Protein AF-A0A8H3ABX7-F1 (afdb_monomer)

Foldseek 3Di:
DDDDDPPDPPPPVVVVVCPDPVLLVLLQVLLVVVVVVVVVVVPDPPPPLVPPPPPDDDDPDDPPDLVVVCQQAVAAAQLHDGHSHFGFQEWPDPDDADFQDDPSRDGWHKYKAADDCDPQCPPPVNVVVLVVVLVVLCVVLVFAFADWGKIKMKTWDFDDDPPPPPCDDDDDDDDDDDPPPVPCPPPPDGTDTDMDMAFIEGETAGAPPRDHHVSQVVSQVVSCVSCVVVVHHRYMYTYGHDDAFWDDDPAQDDQDDPPDLCNLVRVQRHLPPFFWKAFPVGLVQIDGQDHWDDDPPDTGTDDDPSRQDPPVVPPDDDDCPDDDDGDMDRHGPVRVVVSVSSVSSSVSVVVVVVVVLVVLLVVLVVQLPDDDDSNVVSVVVNVVSVVD

pLDDT: mean 70.56, std 19.75, range [23.11, 97.62]

Structure (mmCIF, N/CA/C/O backbone):
data_AF-A0A8H3ABX7-F1
#
_entry.id   AF-A0A8H3ABX7-F1
#
loop_
_atom_site.group_PDB
_atom_site.id
_atom_site.type_symbol
_atom_site.label_atom_id
_atom_site.label_alt_id
_atom_site.label_comp_id
_atom_site.label_asym_id
_atom_site.label_entity_id
_atom_site.label_seq_id
_atom_site.pdbx_PDB_ins_code
_atom_site.Cartn_x
_atom_site.Cartn_y
_atom_site.Cartn_z
_atom_site.occupancy
_atom_site.B_iso_or_equiv
_atom_site.auth_seq_id
_atom_site.auth_comp_id
_atom_site.auth_asym_id
_atom_site.auth_atom_id
_atom_site.pdbx_PDB_model_num
ATOM 1 N N . MET A 1 1 ? -12.400 -40.708 -2.101 1.00 33.28 1 MET A N 1
ATOM 2 C CA . MET A 1 1 ? -11.303 -40.976 -3.053 1.00 33.28 1 MET A CA 1
ATOM 3 C C . MET A 1 1 ? -11.833 -40.696 -4.453 1.00 33.28 1 MET A C 1
ATOM 5 O O . MET A 1 1 ? -12.440 -41.572 -5.042 1.00 33.28 1 MET A O 1
ATOM 9 N N . LEU A 1 2 ? -11.696 -39.455 -4.919 1.00 23.48 2 LEU A N 1
ATOM 10 C CA . LEU A 1 2 ? -11.931 -39.029 -6.303 1.00 23.48 2 LEU A CA 1
ATOM 11 C C . LEU A 1 2 ? -11.084 -37.769 -6.500 1.00 23.48 2 LEU A C 1
ATOM 13 O O . LEU A 1 2 ? -11.446 -36.687 -6.047 1.00 23.48 2 LEU A O 1
ATOM 17 N N . THR A 1 3 ? -9.899 -37.948 -7.071 1.00 30.56 3 THR A N 1
ATOM 18 C CA . THR A 1 3 ? -8.990 -36.868 -7.451 1.00 30.56 3 THR A CA 1
ATOM 19 C C . THR A 1 3 ? -9.343 -36.429 -8.864 1.00 30.56 3 THR A C 1
ATOM 21 O O . THR A 1 3 ? -9.071 -37.160 -9.815 1.00 30.56 3 THR A O 1
ATOM 24 N N . HIS A 1 4 ? -9.936 -35.248 -9.019 1.00 27.28 4 HIS A N 1
ATOM 25 C CA . HIS A 1 4 ? -9.933 -34.575 -10.312 1.00 27.28 4 HIS A CA 1
ATOM 26 C C . HIS A 1 4 ? -8.705 -33.677 -10.385 1.00 27.28 4 HIS A C 1
ATOM 28 O O . HIS A 1 4 ? -8.644 -32.643 -9.724 1.00 27.28 4 HIS A O 1
ATOM 34 N N . SER A 1 5 ? -7.730 -34.115 -11.184 1.00 30.73 5 SER A N 1
ATOM 35 C CA . SER A 1 5 ? -6.731 -33.212 -11.743 1.00 30.73 5 SER A CA 1
ATOM 36 C C . SER A 1 5 ? -7.480 -32.172 -12.572 1.00 30.73 5 SER A C 1
ATOM 38 O O . SER A 1 5 ? -8.239 -32.545 -13.470 1.00 30.73 5 SER A O 1
ATOM 40 N N . LEU A 1 6 ? -7.320 -30.887 -12.252 1.00 31.59 6 LEU A N 1
ATOM 41 C CA . LEU A 1 6 ? -7.593 -29.845 -13.234 1.00 31.59 6 LEU A CA 1
ATOM 42 C C . LEU A 1 6 ? -6.342 -29.731 -14.095 1.00 31.59 6 LEU A C 1
ATOM 44 O O . LEU A 1 6 ? -5.448 -28.937 -13.807 1.00 31.59 6 LEU A O 1
ATOM 48 N N . ASP A 1 7 ? -6.298 -30.538 -15.149 1.00 31.64 7 ASP A N 1
ATOM 49 C CA . ASP A 1 7 ? -5.348 -30.321 -16.226 1.00 31.64 7 ASP A CA 1
ATOM 50 C C . ASP A 1 7 ? -5.751 -29.002 -16.898 1.00 31.64 7 ASP A C 1
ATOM 52 O O . ASP A 1 7 ? -6.797 -28.899 -17.547 1.00 31.64 7 ASP A O 1
ATOM 56 N N . PHE A 1 8 ? -4.963 -27.954 -16.653 1.00 38.56 8 PHE A N 1
ATOM 57 C CA . PHE A 1 8 ? -5.151 -26.652 -17.279 1.00 38.56 8 PHE A CA 1
ATOM 58 C C . PHE A 1 8 ? -4.939 -26.821 -18.785 1.00 38.56 8 PHE A C 1
ATOM 60 O O . PHE A 1 8 ? -3.809 -26.973 -19.247 1.00 38.56 8 PHE A O 1
ATOM 67 N N . LEU A 1 9 ? -6.029 -26.777 -19.552 1.00 35.91 9 LEU A N 1
ATOM 68 C CA . LEU A 1 9 ? -5.961 -26.558 -20.991 1.00 35.91 9 LEU A CA 1
ATOM 69 C C . LEU A 1 9 ? -5.456 -25.131 -21.217 1.00 35.91 9 LEU A C 1
ATOM 71 O O . LEU A 1 9 ? -6.242 -24.184 -21.270 1.00 35.91 9 LEU A O 1
ATOM 75 N N . VAL A 1 10 ? -4.133 -24.986 -21.307 1.00 42.75 10 VAL A N 1
ATOM 76 C CA . VAL A 1 10 ? -3.518 -23.819 -21.935 1.00 42.75 10 VAL A CA 1
ATOM 77 C C . VAL A 1 10 ? -4.043 -23.786 -23.365 1.00 42.75 10 VAL A C 1
ATOM 79 O O . VAL A 1 10 ? -3.948 -24.764 -24.103 1.00 42.75 10 VAL A O 1
ATOM 82 N N . ASP A 1 11 ? -4.693 -22.687 -23.723 1.00 48.34 11 ASP A N 1
ATOM 83 C CA . ASP A 1 11 ? -5.268 -22.510 -25.047 1.00 48.34 11 ASP A CA 1
ATOM 84 C C . ASP A 1 11 ? -4.131 -22.225 -26.041 1.00 48.34 11 ASP A C 1
ATOM 86 O O . ASP A 1 11 ? -3.675 -21.086 -26.170 1.00 48.34 11 ASP A O 1
ATOM 90 N N . ASP A 1 12 ? -3.687 -23.290 -26.725 1.00 59.41 12 ASP A N 1
ATOM 91 C CA . ASP A 1 12 ? -2.719 -23.342 -27.840 1.00 59.41 12 ASP A CA 1
ATOM 92 C C . ASP A 1 12 ? -2.800 -22.133 -28.790 1.00 59.41 12 ASP A C 1
ATOM 94 O O . ASP A 1 12 ? -1.807 -21.729 -29.401 1.00 59.41 12 ASP A O 1
ATOM 98 N N . THR A 1 13 ? -3.995 -21.563 -28.956 1.00 68.19 13 THR A N 1
ATOM 99 C CA . THR A 1 13 ? -4.258 -20.415 -29.825 1.00 68.19 13 THR A CA 1
ATOM 100 C C . THR A 1 13 ? -3.506 -19.160 -29.367 1.00 68.19 13 THR A C 1
ATOM 102 O O . THR A 1 13 ? -2.998 -18.415 -30.208 1.00 68.19 13 THR A O 1
ATOM 105 N N . TRP A 1 14 ? -3.374 -18.934 -28.054 1.00 61.16 14 TRP A N 1
ATOM 106 C CA . TRP A 1 14 ? -2.655 -17.778 -27.503 1.00 61.16 14 TRP A CA 1
ATOM 107 C C . TRP A 1 14 ? -1.143 -17.966 -27.518 1.00 61.16 14 TRP A C 1
ATOM 109 O O . TRP A 1 14 ? -0.438 -17.029 -27.891 1.00 61.16 14 TRP A O 1
ATOM 119 N N . GLU A 1 15 ? -0.640 -19.166 -27.207 1.00 71.81 15 GLU A N 1
ATOM 120 C CA . GLU A 1 15 ? 0.791 -19.468 -27.354 1.00 71.81 15 GLU A CA 1
ATOM 121 C C . GLU A 1 15 ? 1.241 -19.312 -28.810 1.00 71.81 15 GLU A C 1
ATOM 123 O O . GLU A 1 15 ? 2.284 -18.720 -29.084 1.00 71.81 15 GLU A O 1
ATOM 128 N N . ARG A 1 16 ? 0.427 -19.749 -29.779 1.00 76.38 16 ARG A N 1
ATOM 129 C CA . ARG A 1 16 ? 0.714 -19.491 -31.197 1.00 76.38 16 ARG A CA 1
ATOM 130 C C . ARG A 1 16 ? 0.656 -18.006 -31.539 1.00 76.38 16 ARG A C 1
ATOM 132 O O . ARG A 1 16 ? 1.487 -17.561 -32.318 1.00 76.38 16 ARG A O 1
ATOM 139 N N . HIS A 1 17 ? -0.278 -17.239 -30.968 1.00 78.00 17 HIS A N 1
ATOM 140 C CA . HIS A 1 17 ? -0.402 -15.803 -31.240 1.00 78.00 17 HIS A CA 1
ATOM 141 C C . HIS A 1 17 ? 0.818 -14.995 -30.772 1.00 78.00 17 HIS A C 1
ATOM 143 O O . HIS A 1 17 ? 1.314 -14.171 -31.543 1.00 78.00 17 HIS A O 1
ATOM 149 N N . VAL A 1 18 ? 1.322 -15.237 -29.555 1.00 77.69 18 VAL A N 1
ATOM 150 C CA . VAL A 1 18 ? 2.479 -14.491 -29.013 1.00 77.69 18 VAL A CA 1
ATOM 151 C C . VAL A 1 18 ? 3.791 -14.785 -29.747 1.00 77.69 18 VAL A C 1
ATOM 153 O O . VAL A 1 18 ? 4.703 -13.975 -29.688 1.00 77.69 18 VAL A O 1
ATOM 156 N N . ASN A 1 19 ? 3.865 -15.893 -30.490 1.00 80.12 19 ASN A N 1
ATOM 157 C CA . ASN A 1 19 ? 5.005 -16.262 -31.336 1.00 80.12 19 ASN A CA 1
ATOM 158 C C . ASN A 1 19 ? 4.855 -15.790 -32.805 1.00 80.12 19 ASN A C 1
ATOM 160 O O . ASN A 1 19 ? 5.455 -16.374 -33.708 1.00 80.12 19 ASN A O 1
ATOM 164 N N . THR A 1 20 ? 4.017 -14.780 -33.084 1.00 85.25 20 THR A N 1
ATOM 165 C CA . THR A 1 20 ? 3.838 -14.236 -34.446 1.00 85.25 20 THR A CA 1
ATOM 166 C C . THR A 1 20 ? 4.560 -12.909 -34.658 1.00 85.25 20 THR A C 1
ATOM 168 O O . THR A 1 20 ? 4.471 -12.005 -33.836 1.00 85.25 20 THR A O 1
ATOM 171 N N . GLU A 1 21 ? 5.113 -12.716 -35.858 1.00 85.38 21 GLU A N 1
ATOM 172 C CA . GLU A 1 21 ? 5.696 -11.435 -36.302 1.00 85.38 21 GLU A CA 1
ATOM 173 C C . GLU A 1 21 ? 4.699 -10.255 -36.188 1.00 85.38 21 GLU A C 1
ATOM 175 O O . GLU A 1 21 ? 5.083 -9.096 -36.037 1.00 85.38 21 GLU A O 1
ATOM 180 N N . THR A 1 22 ? 3.389 -10.526 -36.258 1.00 86.19 22 THR A N 1
ATOM 181 C CA . THR A 1 22 ? 2.335 -9.521 -36.037 1.00 86.19 22 THR A CA 1
ATOM 182 C C . THR A 1 22 ? 2.229 -9.102 -34.569 1.00 86.19 22 THR A C 1
ATOM 184 O O . THR A 1 22 ? 1.976 -7.930 -34.291 1.00 86.19 22 THR A O 1
ATOM 187 N N . PHE A 1 23 ? 2.432 -10.030 -33.630 1.00 84.69 23 PHE A N 1
ATOM 188 C CA . PHE A 1 23 ? 2.509 -9.720 -32.205 1.00 84.69 23 PHE A CA 1
ATOM 189 C C . PHE A 1 23 ? 3.768 -8.900 -31.897 1.00 84.69 23 PHE A C 1
ATOM 191 O O . PHE A 1 23 ? 3.649 -7.848 -31.270 1.00 84.69 23 PHE A O 1
ATOM 198 N N . ASP A 1 24 ? 4.929 -9.303 -32.426 1.00 84.00 24 ASP A N 1
ATOM 199 C CA . ASP A 1 24 ? 6.194 -8.577 -32.250 1.00 84.00 24 ASP A CA 1
ATOM 200 C C . ASP A 1 24 ? 6.116 -7.135 -32.765 1.00 84.00 24 ASP A C 1
ATOM 202 O O . ASP A 1 24 ? 6.463 -6.208 -32.036 1.00 84.00 24 ASP A O 1
ATOM 206 N N . LYS A 1 25 ? 5.564 -6.916 -33.969 1.00 84.31 25 LYS A N 1
ATOM 207 C CA . LYS A 1 25 ? 5.329 -5.563 -34.514 1.00 84.31 25 LYS A CA 1
ATOM 208 C C . LYS A 1 25 ? 4.461 -4.702 -33.592 1.00 84.31 25 LYS A C 1
ATOM 210 O O . LYS A 1 25 ? 4.774 -3.533 -33.386 1.00 84.31 25 LYS A O 1
ATOM 215 N N . GLY A 1 26 ? 3.421 -5.282 -32.990 1.00 84.00 26 GLY A N 1
ATOM 216 C CA . GLY A 1 26 ? 2.590 -4.588 -32.005 1.00 84.00 26 GLY A CA 1
ATOM 217 C C . GLY A 1 26 ? 3.335 -4.261 -30.704 1.00 84.00 26 GLY A C 1
ATOM 218 O O . GLY A 1 26 ? 3.144 -3.187 -30.142 1.00 84.00 26 GLY A O 1
ATOM 219 N N . CYS A 1 27 ? 4.211 -5.151 -30.228 1.00 84.31 27 CYS A N 1
ATOM 220 C CA . CYS A 1 27 ? 5.077 -4.901 -29.069 1.00 84.31 27 CYS A CA 1
ATOM 221 C C . CYS A 1 27 ? 6.076 -3.762 -29.328 1.00 84.31 27 CYS A C 1
ATOM 223 O O . CYS A 1 27 ? 6.257 -2.878 -28.488 1.00 84.31 27 CYS A O 1
ATOM 225 N N . ASP A 1 28 ? 6.663 -3.751 -30.520 1.00 80.94 28 ASP A N 1
ATOM 226 C CA . ASP A 1 28 ? 7.544 -2.710 -31.041 1.00 80.94 28 ASP A CA 1
ATOM 227 C C . ASP A 1 28 ? 6.856 -1.337 -31.133 1.00 80.94 28 ASP A C 1
ATOM 229 O O . ASP A 1 28 ? 7.417 -0.321 -30.716 1.00 80.94 28 ASP A O 1
ATOM 233 N N . GLU A 1 29 ? 5.631 -1.290 -31.664 1.00 82.19 29 GLU A N 1
ATOM 234 C CA . GLU A 1 29 ? 4.808 -0.076 -31.724 1.00 82.19 29 GLU A CA 1
ATOM 235 C C . GLU A 1 29 ? 4.497 0.450 -30.316 1.00 82.19 29 GLU A C 1
ATOM 237 O O . GLU A 1 29 ? 4.813 1.605 -30.020 1.00 82.19 29 GLU A O 1
ATOM 242 N N . CYS A 1 30 ? 4.013 -0.403 -29.404 1.00 77.88 30 CYS A N 1
ATOM 243 C CA . CYS A 1 30 ? 3.769 -0.020 -28.008 1.00 77.88 30 CYS A CA 1
ATOM 244 C C . CYS A 1 30 ? 5.047 0.473 -27.295 1.00 77.88 30 CYS A C 1
ATOM 246 O O . CYS A 1 30 ? 4.998 1.441 -26.535 1.00 77.88 30 CYS A O 1
ATOM 248 N N . SER A 1 31 ? 6.207 -0.148 -27.544 1.00 78.50 31 SER A N 1
ATOM 249 C CA . SER A 1 31 ? 7.495 0.295 -26.984 1.00 78.50 31 SER A CA 1
ATOM 250 C C . SER A 1 31 ? 7.892 1.681 -27.503 1.00 78.50 31 SER A C 1
ATOM 252 O O . SER A 1 31 ? 8.330 2.536 -26.723 1.00 78.50 31 SER A O 1
ATOM 254 N N . ARG A 1 32 ? 7.682 1.951 -28.800 1.00 77.38 32 ARG A N 1
ATOM 255 C CA . ARG A 1 32 ? 7.931 3.268 -29.405 1.00 77.38 32 ARG A CA 1
ATOM 256 C C . ARG A 1 32 ? 6.996 4.333 -28.843 1.00 77.38 32 ARG A C 1
ATOM 258 O O . ARG A 1 32 ? 7.487 5.402 -28.499 1.00 77.38 32 ARG A O 1
ATOM 265 N N . GLU A 1 33 ? 5.702 4.057 -28.690 1.00 72.50 33 GLU A N 1
ATOM 266 C CA . GLU A 1 33 ? 4.743 5.004 -28.100 1.00 72.50 33 GLU A CA 1
ATOM 267 C C . GLU A 1 33 ? 5.110 5.377 -26.656 1.00 72.50 33 GLU A C 1
ATOM 269 O O . GLU A 1 33 ? 5.204 6.562 -26.329 1.00 72.50 33 GLU A O 1
ATOM 274 N N . ILE A 1 34 ? 5.425 4.384 -25.814 1.00 65.19 34 ILE A N 1
ATOM 275 C CA . ILE A 1 34 ? 5.885 4.607 -24.432 1.00 65.19 34 ILE A CA 1
ATOM 276 C C . ILE A 1 34 ? 7.204 5.400 -24.421 1.00 65.19 34 ILE A C 1
ATOM 278 O O . ILE A 1 34 ? 7.358 6.357 -23.659 1.00 65.19 34 ILE A O 1
ATOM 282 N N . THR A 1 35 ? 8.142 5.070 -25.312 1.00 57.00 35 THR A N 1
ATOM 283 C CA . THR A 1 35 ? 9.427 5.779 -25.430 1.00 57.00 35 THR A CA 1
ATOM 284 C C . THR A 1 35 ? 9.262 7.215 -25.940 1.00 57.00 35 THR A C 1
ATOM 286 O O . THR A 1 35 ? 10.006 8.096 -25.518 1.00 57.00 35 THR A O 1
ATOM 289 N N . ILE A 1 36 ? 8.301 7.491 -26.826 1.00 52.03 36 ILE A N 1
ATOM 290 C CA . ILE A 1 36 ? 7.990 8.848 -27.306 1.00 52.03 36 ILE A CA 1
ATOM 291 C C . ILE A 1 36 ? 7.349 9.673 -26.188 1.00 52.03 36 ILE A C 1
ATOM 293 O O . ILE A 1 36 ? 7.724 10.834 -26.024 1.00 52.03 36 ILE A O 1
ATOM 297 N N . GLY A 1 37 ? 6.483 9.061 -25.3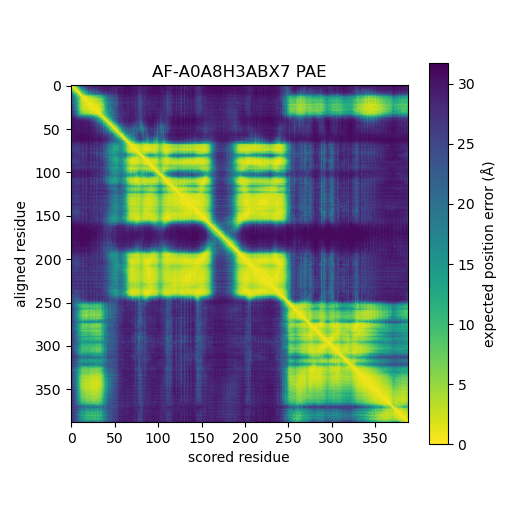71 1.00 43.16 37 GLY A N 1
ATOM 298 C CA . GLY A 1 37 ? 6.012 9.646 -24.115 1.00 43.16 37 GLY A CA 1
ATOM 299 C C . GLY A 1 37 ? 7.178 10.102 -23.233 1.00 43.16 37 GLY A C 1
ATOM 300 O O . GLY A 1 37 ? 7.225 11.262 -22.841 1.00 43.16 37 GLY A O 1
ATOM 301 N N . HIS A 1 38 ? 8.181 9.240 -23.031 1.00 39.34 38 HIS A N 1
ATOM 302 C CA . HIS A 1 38 ? 9.380 9.574 -22.253 1.00 39.34 38 HIS A CA 1
ATOM 303 C C . HIS A 1 38 ? 10.357 10.557 -22.936 1.00 39.34 38 HIS A C 1
ATOM 305 O O . HIS A 1 38 ? 11.022 11.326 -22.245 1.00 39.34 38 HIS A O 1
ATOM 311 N N . ARG A 1 39 ? 10.448 10.613 -24.275 1.00 31.83 39 ARG A N 1
ATOM 312 C CA . ARG A 1 39 ? 11.329 11.580 -24.977 1.00 31.83 39 ARG A CA 1
ATOM 313 C C . ARG A 1 39 ? 10.837 13.028 -24.918 1.00 31.83 39 ARG A C 1
ATOM 315 O O . ARG A 1 39 ? 11.643 13.931 -25.123 1.00 31.83 39 ARG A O 1
ATOM 322 N N . PHE A 1 40 ? 9.559 13.256 -24.622 1.00 30.58 40 PHE A N 1
ATOM 323 C CA . PHE A 1 40 ? 9.042 14.585 -24.269 1.00 30.58 40 PHE A CA 1
ATOM 324 C C . PHE A 1 40 ? 9.116 14.888 -22.760 1.00 30.58 40 PHE A C 1
ATOM 326 O O . PHE A 1 40 ? 8.766 15.994 -22.350 1.00 30.58 40 PHE A O 1
ATOM 333 N N . ASP A 1 41 ? 9.604 13.942 -21.952 1.00 34.31 41 ASP A N 1
ATOM 334 C CA . ASP A 1 41 ? 9.571 13.994 -20.485 1.00 34.31 41 ASP A CA 1
ATOM 335 C C . ASP A 1 41 ? 10.963 14.209 -19.854 1.00 34.31 41 ASP A C 1
ATOM 337 O O . ASP A 1 41 ? 11.076 14.778 -18.776 1.00 34.31 41 ASP A O 1
ATOM 341 N N . ASP A 1 42 ? 12.054 13.893 -20.564 1.00 30.08 42 ASP A N 1
ATOM 342 C CA . ASP A 1 42 ? 13.439 14.046 -20.061 1.00 30.08 42 ASP A CA 1
ATOM 343 C C . ASP A 1 42 ? 13.977 15.504 -20.103 1.00 30.08 42 ASP A C 1
ATOM 345 O O . ASP A 1 42 ? 15.160 15.777 -19.898 1.00 30.08 42 ASP A O 1
ATOM 349 N N . SER A 1 43 ? 13.104 16.482 -20.383 1.00 30.61 43 SER A N 1
ATOM 350 C CA . SER A 1 43 ? 13.410 17.924 -20.289 1.00 30.61 43 SER A CA 1
ATOM 351 C C . SER A 1 43 ? 12.317 18.760 -19.601 1.00 30.61 43 SER A C 1
ATOM 353 O O . SER A 1 43 ? 12.428 19.983 -19.497 1.00 30.61 43 SER A O 1
ATOM 355 N N . ARG A 1 44 ? 11.296 18.107 -19.034 1.00 31.95 44 ARG A N 1
ATOM 356 C CA . ARG A 1 44 ? 10.494 18.679 -17.950 1.00 31.95 44 ARG A CA 1
ATOM 357 C C . ARG A 1 44 ? 11.211 18.316 -16.645 1.00 31.95 44 ARG A C 1
ATOM 359 O O . ARG A 1 44 ? 11.090 17.230 -16.112 1.00 31.95 44 ARG A O 1
ATOM 366 N N . SER A 1 45 ? 12.025 19.177 -16.041 1.00 35.41 45 SER A N 1
ATOM 367 C CA . SER A 1 45 ? 11.611 20.495 -15.547 1.00 35.41 45 SER A CA 1
ATOM 368 C C . SER A 1 45 ? 10.108 20.587 -15.279 1.00 35.41 45 SER A C 1
ATOM 370 O O . SER A 1 45 ? 9.434 21.504 -15.741 1.00 35.41 45 SER A O 1
ATOM 372 N N . ASP A 1 46 ? 9.597 19.627 -14.504 1.00 31.78 46 ASP A N 1
ATOM 373 C CA . ASP A 1 46 ? 8.268 19.669 -13.902 1.00 31.78 46 ASP A CA 1
ATOM 374 C C . ASP A 1 46 ? 8.201 20.747 -12.812 1.00 31.78 46 ASP A C 1
ATOM 376 O O . ASP A 1 46 ? 7.933 20.512 -11.632 1.00 31.78 46 ASP A O 1
ATOM 380 N N . TYR A 1 47 ? 8.313 21.988 -13.273 1.00 27.11 47 TYR A N 1
ATOM 381 C CA . TYR A 1 47 ? 7.339 23.008 -12.940 1.00 27.11 47 TYR A CA 1
ATOM 382 C C . TYR A 1 47 ? 5.952 22.583 -13.462 1.00 27.11 47 TYR A C 1
ATOM 384 O O . TYR A 1 47 ? 5.322 23.291 -14.246 1.00 27.11 47 TYR A O 1
ATOM 392 N N . TYR A 1 48 ? 5.429 21.458 -12.956 1.00 28.11 48 TYR A N 1
ATOM 393 C CA . TYR A 1 48 ? 4.013 21.431 -12.642 1.00 28.11 48 TYR A CA 1
ATOM 394 C C . TY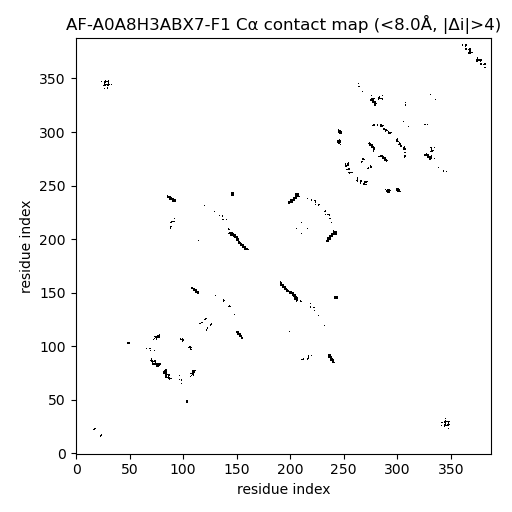R A 1 48 ? 3.843 22.470 -11.544 1.00 28.11 48 TYR A C 1
ATOM 396 O O . TYR A 1 48 ? 4.001 22.191 -10.352 1.00 28.11 48 TYR A O 1
ATOM 404 N N . THR A 1 49 ? 3.562 23.702 -11.975 1.00 27.80 49 THR A N 1
ATOM 405 C CA . THR A 1 49 ? 2.744 24.614 -11.194 1.00 27.80 49 THR A CA 1
ATOM 406 C C . THR A 1 49 ? 1.593 23.763 -10.698 1.00 27.80 49 THR A C 1
ATOM 408 O O . THR A 1 49 ? 0.837 23.205 -11.495 1.00 27.80 49 THR A O 1
ATOM 411 N N . CYS A 1 50 ? 1.543 23.546 -9.388 1.00 28.30 50 CYS A N 1
ATOM 412 C CA . CYS A 1 50 ? 0.398 22.896 -8.800 1.00 28.30 50 CYS A CA 1
ATOM 413 C C . CYS A 1 50 ? -0.717 23.929 -8.922 1.00 28.30 50 CYS A C 1
ATOM 415 O O . CYS A 1 50 ? -0.856 24.790 -8.052 1.00 28.30 50 CYS A O 1
ATOM 417 N N . ASP A 1 51 ? -1.447 23.880 -10.038 1.00 27.36 51 ASP A N 1
ATOM 418 C CA . ASP A 1 51 ? -2.732 24.542 -10.189 1.00 27.36 51 ASP A CA 1
ATOM 419 C C . ASP A 1 51 ? -3.674 23.833 -9.217 1.00 27.36 51 ASP A C 1
ATOM 421 O O . ASP A 1 51 ? -4.461 22.950 -9.555 1.00 27.36 51 ASP A O 1
ATOM 425 N N . ILE A 1 52 ? -3.517 24.190 -7.944 1.00 30.58 52 ILE A N 1
ATOM 426 C CA . ILE A 1 52 ? -4.489 23.956 -6.900 1.00 30.58 52 ILE A CA 1
ATOM 427 C C . ILE A 1 52 ? -5.637 24.880 -7.280 1.00 30.58 52 ILE A C 1
ATOM 429 O O . ILE A 1 52 ? -5.636 26.060 -6.926 1.00 30.58 52 ILE A O 1
ATOM 433 N N . TRP A 1 53 ? -6.578 24.344 -8.058 1.00 23.11 53 TRP A N 1
ATOM 434 C CA . TRP A 1 53 ? -7.849 24.997 -8.323 1.00 23.11 53 TRP A CA 1
ATOM 435 C C . TRP A 1 53 ? -8.521 25.228 -6.972 1.00 23.11 53 TRP A C 1
ATOM 437 O O . TRP A 1 53 ? -9.073 24.319 -6.354 1.00 23.11 53 TRP A O 1
ATOM 447 N N . TRP A 1 54 ? -8.426 26.467 -6.503 1.00 30.78 54 TRP A N 1
ATOM 448 C CA . TRP A 1 54 ? -9.166 27.006 -5.373 1.00 30.78 54 TRP A CA 1
ATOM 449 C C . TRP A 1 54 ? -10.615 27.250 -5.805 1.00 30.78 54 TRP A C 1
ATOM 451 O O . TRP A 1 54 ? -11.143 28.338 -5.607 1.00 30.78 54 TRP A O 1
ATOM 461 N N . GLU A 1 55 ? -11.278 26.256 -6.404 1.00 25.05 55 GLU A N 1
ATOM 462 C CA . GLU A 1 55 ? -12.719 26.375 -6.598 1.00 25.05 55 GLU A CA 1
ATOM 463 C C . GLU A 1 55 ? -13.390 26.331 -5.230 1.00 25.05 55 GLU A C 1
ATOM 465 O O . GLU A 1 55 ? -13.349 25.360 -4.475 1.00 25.05 55 GLU A O 1
ATOM 470 N N . THR A 1 56 ? -13.895 27.508 -4.898 1.00 36.44 56 THR A N 1
ATOM 471 C CA . THR A 1 56 ? -14.491 27.918 -3.644 1.00 36.44 56 THR A CA 1
ATOM 472 C C . THR A 1 56 ? -15.569 26.946 -3.183 1.00 36.44 56 THR A C 1
ATOM 474 O O . THR A 1 56 ? -16.632 26.892 -3.795 1.00 36.44 56 THR A O 1
ATOM 477 N N . ASP A 1 57 ? -15.365 26.330 -2.017 1.00 28.47 57 ASP A N 1
ATOM 478 C CA . ASP A 1 57 ? -16.177 26.761 -0.877 1.00 28.47 57 ASP A CA 1
ATOM 479 C C . ASP A 1 57 ? -15.520 26.530 0.499 1.00 28.47 57 ASP A C 1
ATOM 481 O O . ASP A 1 57 ? -15.025 25.457 0.834 1.00 28.47 57 ASP A O 1
ATOM 485 N N . THR A 1 58 ? -15.531 27.596 1.303 1.00 36.38 58 THR A N 1
ATOM 486 C CA . THR A 1 58 ? -15.326 27.637 2.766 1.00 36.38 58 THR A CA 1
ATOM 487 C C . THR A 1 58 ? -14.193 26.799 3.398 1.00 36.38 58 THR A C 1
ATOM 489 O O . THR A 1 58 ? -14.443 25.802 4.073 1.00 36.38 58 THR A O 1
ATOM 492 N N . SER A 1 59 ? -12.957 27.317 3.368 1.00 36.97 59 SER A N 1
ATOM 493 C CA . SER A 1 59 ? -12.008 27.128 4.485 1.00 36.97 59 SER A CA 1
ATOM 494 C C . SER A 1 59 ? -11.967 28.410 5.332 1.00 36.97 59 SER A C 1
ATOM 496 O O . SER A 1 59 ? -11.748 29.481 4.763 1.00 36.97 59 SER A O 1
ATOM 498 N N . PRO A 1 60 ? -12.166 28.358 6.665 1.00 33.25 60 PRO A N 1
ATOM 499 C CA . PRO A 1 60 ? -12.234 29.559 7.502 1.00 33.25 60 PRO A CA 1
ATOM 500 C C . PRO A 1 60 ? -10.863 30.091 7.964 1.00 33.25 60 PRO A C 1
ATOM 502 O O . PRO A 1 60 ? -10.816 31.018 8.773 1.00 33.25 60 PRO A O 1
ATOM 505 N N . TYR A 1 61 ? -9.746 29.529 7.486 1.00 36.56 61 TYR A N 1
ATOM 506 C CA . TYR A 1 61 ? -8.401 29.868 7.966 1.00 36.56 61 TYR A CA 1
ATOM 507 C C . TYR A 1 61 ? -7.561 30.566 6.888 1.00 36.56 61 TYR A C 1
ATOM 509 O O . TYR A 1 61 ? -7.192 29.972 5.877 1.00 36.56 61 TYR A O 1
ATOM 517 N N . GLY A 1 62 ? -7.265 31.847 7.130 1.00 36.03 62 GLY A N 1
ATOM 518 C CA . GLY A 1 62 ? -6.340 32.650 6.326 1.00 36.03 62 GLY A CA 1
ATOM 519 C C . GLY A 1 62 ? -4.860 32.294 6.567 1.00 36.03 62 GLY A C 1
ATOM 520 O O . GLY A 1 62 ? -4.566 31.306 7.237 1.00 36.03 62 GLY A O 1
ATOM 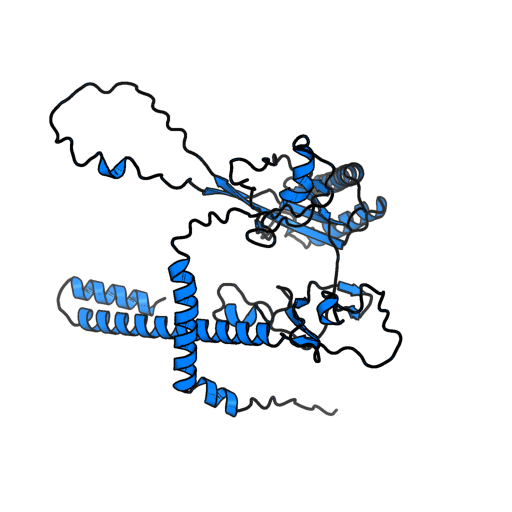521 N N . PRO A 1 63 ? -3.905 33.107 6.072 1.00 39.88 63 PRO A N 1
ATOM 522 C CA . PRO A 1 63 ? -2.466 32.789 6.048 1.00 39.88 63 PRO A CA 1
ATOM 523 C C . PRO A 1 63 ? -1.748 32.845 7.419 1.00 39.88 63 PRO A C 1
ATOM 525 O O . PRO A 1 63 ? -0.543 33.078 7.482 1.00 39.88 63 PRO A O 1
ATOM 528 N N . TYR A 1 64 ? -2.473 32.623 8.517 1.00 43.22 64 TYR A N 1
ATOM 529 C CA . TYR A 1 64 ? -2.003 32.719 9.900 1.00 43.22 64 TYR A CA 1
ATOM 530 C C . TYR A 1 64 ? -2.353 31.454 10.696 1.00 43.22 64 TYR A C 1
ATOM 532 O O . TYR A 1 64 ? -3.161 31.507 11.614 1.00 43.22 64 TYR A O 1
ATOM 540 N N . ASP A 1 65 ? -1.755 30.321 10.320 1.00 49.50 65 ASP A N 1
ATOM 541 C CA . ASP A 1 65 ? -1.553 29.158 11.203 1.00 49.50 65 ASP A CA 1
ATOM 542 C C . ASP A 1 65 ? -0.628 28.132 10.519 1.00 49.50 65 ASP A C 1
ATOM 544 O O . ASP A 1 65 ? -1.067 27.136 9.940 1.00 49.50 65 ASP A O 1
ATOM 548 N N . LEU A 1 66 ? 0.687 28.380 10.547 1.00 50.72 66 LEU A N 1
ATOM 549 C CA . LEU A 1 66 ? 1.671 27.431 9.999 1.00 50.72 66 LEU A CA 1
ATOM 550 C C . LEU A 1 66 ? 1.668 26.101 10.776 1.00 50.72 66 LEU A C 1
ATOM 552 O O . LEU A 1 66 ? 1.859 25.041 10.180 1.00 50.72 66 LEU A O 1
ATOM 556 N N . ASP A 1 67 ? 1.347 26.150 12.069 1.00 57.34 67 ASP A N 1
ATOM 557 C CA . ASP A 1 67 ? 1.270 24.990 12.964 1.00 57.34 67 ASP A CA 1
ATOM 558 C C . ASP A 1 67 ? 0.116 24.033 12.599 1.00 57.34 67 ASP A C 1
ATOM 560 O O . ASP A 1 67 ? 0.172 22.841 12.905 1.00 57.34 67 ASP A O 1
ATOM 564 N N . LYS A 1 68 ? -0.907 24.515 11.872 1.00 69.50 68 LYS A N 1
ATOM 565 C CA . LYS A 1 68 ? -1.998 23.679 11.337 1.00 69.50 68 LYS A CA 1
ATOM 566 C C . LYS A 1 68 ? -1.640 22.952 10.041 1.00 69.50 68 LYS A C 1
ATOM 568 O O . LYS A 1 68 ? -2.418 22.111 9.607 1.00 69.50 68 LYS A O 1
ATOM 573 N N . LEU A 1 69 ? -0.501 23.245 9.406 1.00 80.94 69 LEU A N 1
ATOM 574 C CA . LEU A 1 69 ? -0.108 22.593 8.149 1.00 80.94 69 LEU A CA 1
ATOM 575 C C . LEU A 1 69 ? 0.560 21.232 8.366 1.00 80.94 69 LEU A C 1
ATOM 577 O O . LEU A 1 69 ? 0.439 20.356 7.511 1.00 80.94 69 LEU A O 1
ATOM 581 N N . GLU A 1 70 ? 1.249 21.032 9.492 1.00 86.19 70 GLU A N 1
ATOM 582 C CA . GLU A 1 70 ? 1.965 19.781 9.757 1.00 86.19 70 GLU A CA 1
ATOM 583 C C . GLU A 1 70 ? 1.055 18.533 9.686 1.00 86.19 70 GLU A C 1
ATOM 585 O O . GLU A 1 70 ? 1.430 17.616 8.951 1.00 86.19 70 GLU A O 1
ATOM 590 N N . PRO A 1 71 ? -0.134 18.475 10.333 1.00 87.69 71 PRO A N 1
ATOM 591 C CA . PRO A 1 71 ? -1.036 17.320 10.248 1.00 87.69 71 PRO A CA 1
ATOM 592 C C . PRO A 1 71 ? -1.290 16.834 8.814 1.00 87.69 71 PRO A C 1
ATOM 594 O O . PRO A 1 71 ? -1.124 15.652 8.513 1.00 87.69 71 PRO A O 1
ATOM 597 N N . TYR A 1 72 ? -1.598 17.764 7.907 1.00 83.69 72 TYR A N 1
ATOM 598 C CA . TYR A 1 72 ? -1.995 17.473 6.528 1.00 83.69 72 TYR A CA 1
ATOM 599 C C . TYR A 1 72 ? -0.836 17.194 5.570 1.00 83.69 72 TYR A C 1
ATOM 601 O O . TYR A 1 72 ? -1.064 16.635 4.497 1.00 83.69 72 TYR A O 1
ATOM 609 N N . PHE A 1 73 ? 0.382 17.633 5.901 1.00 84.25 73 PHE A N 1
ATOM 610 C CA . PHE A 1 73 ? 1.507 17.634 4.962 1.00 84.25 73 PHE A CA 1
ATOM 611 C C . PHE A 1 73 ? 2.754 16.891 5.455 1.00 84.25 73 PHE A C 1
ATOM 613 O O . PHE A 1 73 ? 3.665 16.687 4.649 1.00 84.25 73 PHE A O 1
ATOM 620 N N . TYR A 1 74 ? 2.812 16.432 6.711 1.00 86.56 74 TYR A N 1
ATOM 621 C CA . TYR A 1 74 ? 3.981 15.719 7.246 1.00 86.56 74 TYR A CA 1
ATOM 622 C C . TYR A 1 74 ? 4.361 14.494 6.398 1.00 86.56 74 TYR A C 1
ATOM 624 O O . TYR A 1 74 ? 5.519 14.335 6.019 1.00 86.56 74 TYR A O 1
ATOM 632 N N . TYR A 1 75 ? 3.372 13.677 6.018 1.00 83.88 75 TYR A N 1
ATOM 633 C CA . TYR A 1 75 ? 3.557 12.446 5.241 1.00 83.88 75 TYR A CA 1
ATOM 634 C C . TYR A 1 75 ? 3.459 12.628 3.712 1.00 83.88 75 TYR A C 1
ATOM 636 O O . TYR A 1 75 ? 3.257 11.650 2.978 1.00 83.88 75 TYR A O 1
ATOM 644 N N . THR A 1 76 ? 3.632 13.859 3.212 1.00 80.25 76 THR A N 1
ATOM 645 C CA . THR A 1 76 ? 3.583 14.166 1.772 1.00 80.25 76 THR A CA 1
ATOM 646 C C . THR A 1 76 ? 4.567 13.290 0.996 1.00 80.25 76 THR A C 1
ATOM 648 O O . THR A 1 76 ? 5.735 13.180 1.361 1.00 80.25 76 THR A O 1
ATOM 651 N N . GLY A 1 77 ? 4.117 12.679 -0.101 1.00 67.88 77 GLY A N 1
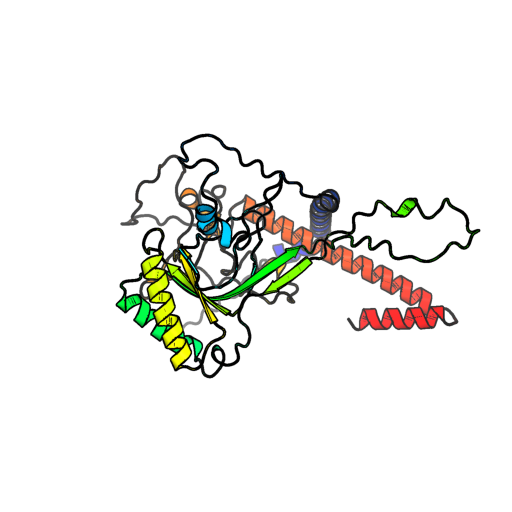ATOM 652 C CA . GLY A 1 77 ? 4.936 11.827 -0.972 1.00 67.88 77 GLY A CA 1
ATOM 653 C C . GLY A 1 77 ? 4.796 10.317 -0.744 1.00 67.88 77 GLY A C 1
ATOM 654 O O . GLY A 1 77 ? 5.064 9.556 -1.673 1.00 67.88 77 GLY A O 1
ATOM 655 N N . ILE A 1 78 ? 4.294 9.861 0.414 1.00 66.44 78 ILE A N 1
ATOM 656 C CA . ILE A 1 78 ? 4.208 8.418 0.731 1.00 66.44 78 ILE A CA 1
ATOM 657 C C . ILE A 1 78 ? 3.273 7.642 -0.218 1.00 66.44 78 ILE A C 1
ATOM 659 O O . ILE A 1 78 ? 3.486 6.452 -0.436 1.00 66.44 78 ILE A O 1
ATOM 663 N N . ARG A 1 79 ? 2.270 8.295 -0.826 1.00 56.78 79 ARG A N 1
ATOM 664 C CA . ARG A 1 79 ? 1.382 7.697 -1.846 1.00 56.78 79 ARG A CA 1
ATOM 665 C C . ARG A 1 79 ? 1.657 8.224 -3.270 1.00 56.78 79 ARG A C 1
ATOM 667 O O . ARG A 1 79 ? 0.754 8.226 -4.100 1.00 56.78 79 ARG A O 1
ATOM 674 N N . GLY A 1 80 ? 2.870 8.710 -3.554 1.00 48.66 80 GLY A N 1
ATOM 675 C CA . GLY A 1 80 ? 3.279 9.192 -4.882 1.00 48.66 80 GLY A CA 1
ATOM 676 C C . GLY A 1 80 ? 3.463 10.712 -5.003 1.00 48.66 80 GLY A C 1
ATOM 677 O O . GLY A 1 80 ? 3.250 11.462 -4.046 1.00 48.66 80 GLY A O 1
ATOM 678 N N . HIS A 1 81 ? 3.864 11.153 -6.206 1.00 43.62 81 HIS A N 1
ATOM 679 C CA . HIS A 1 81 ? 4.552 12.429 -6.503 1.00 43.62 81 HIS A CA 1
ATOM 680 C C . HIS A 1 81 ? 3.837 13.731 -6.068 1.00 43.62 81 HIS A C 1
ATOM 682 O O . HIS A 1 81 ? 4.508 14.749 -5.886 1.00 43.62 81 HIS A O 1
ATOM 688 N N . ALA A 1 82 ? 2.518 13.698 -5.853 1.00 52.16 82 ALA A N 1
ATOM 689 C CA . ALA A 1 82 ? 1.711 14.845 -5.408 1.00 52.16 82 ALA A CA 1
ATOM 690 C C . ALA A 1 82 ? 0.733 14.518 -4.253 1.00 52.16 82 ALA A C 1
ATOM 692 O O . ALA A 1 82 ? -0.191 15.277 -3.971 1.00 52.16 82 ALA A O 1
ATOM 693 N N . SER A 1 83 ? 0.900 13.374 -3.583 1.00 56.44 83 SER A N 1
ATOM 694 C CA . SER A 1 83 ? -0.019 12.936 -2.523 1.00 56.44 83 SER A CA 1
ATOM 695 C C . SER A 1 83 ? 0.293 13.569 -1.158 1.00 56.44 83 SER A C 1
ATOM 697 O O . SER A 1 83 ? 1.451 13.582 -0.743 1.00 56.44 83 SER A O 1
ATOM 699 N N . ARG A 1 84 ? -0.737 14.010 -0.418 1.00 64.06 84 ARG A N 1
ATOM 700 C CA . ARG A 1 84 ? -0.610 14.511 0.973 1.00 64.06 84 ARG A CA 1
ATOM 701 C C . ARG A 1 84 ? -0.173 13.437 1.986 1.00 64.06 84 ARG A C 1
ATOM 703 O O . ARG A 1 84 ? 0.434 13.755 2.999 1.00 64.06 84 ARG A O 1
ATOM 710 N N . GLY A 1 85 ? -0.432 12.162 1.685 1.00 70.25 85 GLY A N 1
ATOM 711 C CA . GLY A 1 85 ? -0.239 11.050 2.623 1.00 70.25 85 GLY A CA 1
ATOM 712 C C . GLY A 1 85 ? -1.447 10.848 3.554 1.00 70.25 85 GLY A C 1
ATOM 713 O O . GLY A 1 85 ? -2.515 11.399 3.289 1.00 70.25 85 GLY A O 1
ATOM 714 N N . PRO A 1 86 ? -1.337 9.984 4.580 1.00 82.00 86 PRO A N 1
ATOM 715 C CA . PRO A 1 86 ? -2.269 9.969 5.709 1.00 82.00 86 PRO A CA 1
ATOM 716 C C . PRO A 1 86 ? -2.071 11.207 6.598 1.00 82.00 86 PRO A C 1
ATOM 718 O O . PRO A 1 86 ? -0.967 11.743 6.656 1.00 82.00 86 PRO A O 1
ATOM 721 N N . GLU A 1 87 ? -3.108 11.622 7.322 1.00 87.25 87 GLU A N 1
ATOM 722 C CA . GLU A 1 87 ? -3.018 12.736 8.273 1.00 87.25 87 GLU A CA 1
ATOM 723 C C . GLU A 1 87 ? -2.251 12.331 9.544 1.00 87.25 87 GLU A C 1
ATOM 725 O O . GLU A 1 87 ? -2.401 11.212 10.045 1.00 87.25 87 GLU A O 1
ATOM 730 N N . LEU A 1 88 ? -1.390 13.222 10.041 1.00 92.38 88 LEU A N 1
ATOM 731 C CA . LEU A 1 88 ? -0.615 13.051 11.269 1.00 92.38 88 LEU A CA 1
ATOM 732 C C . LEU A 1 88 ? -1.404 13.576 12.479 1.00 92.38 88 LEU A C 1
ATOM 734 O O . LEU A 1 88 ? -1.594 14.780 12.632 1.00 92.38 88 LEU A O 1
ATOM 738 N N . VAL A 1 89 ? -1.731 12.678 13.410 1.00 92.31 89 VAL A N 1
ATOM 739 C CA . VAL A 1 89 ? -2.357 13.022 14.698 1.00 92.31 89 VAL A CA 1
ATOM 740 C C . VAL A 1 89 ? -1.300 13.547 15.682 1.00 92.31 89 VAL A C 1
ATOM 742 O O . VAL A 1 89 ? -1.453 14.614 16.282 1.00 92.31 89 VAL A O 1
ATOM 745 N N . PHE A 1 90 ? -0.195 12.807 15.832 1.00 94.88 90 PHE A N 1
ATOM 746 C CA . PHE A 1 90 ? 0.905 13.125 16.749 1.00 94.88 90 PHE A CA 1
ATOM 747 C C . PHE A 1 90 ? 2.201 12.407 16.348 1.00 94.88 90 PHE A C 1
ATOM 749 O O . PHE A 1 90 ? 2.161 11.298 15.819 1.00 94.88 90 PHE A O 1
ATOM 756 N N . ARG A 1 91 ? 3.365 12.984 16.670 1.00 94.00 91 ARG A N 1
ATOM 757 C CA . ARG A 1 91 ? 4.673 12.310 16.602 1.00 94.00 91 ARG A CA 1
ATOM 758 C C . ARG A 1 91 ? 5.545 12.691 17.795 1.00 94.00 91 ARG A C 1
ATOM 760 O O . ARG A 1 91 ? 5.615 13.859 18.159 1.00 94.00 91 ARG A O 1
ATOM 767 N N . ALA A 1 92 ? 6.279 11.719 18.330 1.00 92.06 92 ALA A N 1
ATOM 768 C CA . ALA A 1 92 ? 7.294 11.932 19.364 1.00 92.06 92 ALA A CA 1
ATOM 769 C C . ALA A 1 92 ? 8.675 12.337 18.796 1.00 92.06 92 ALA A C 1
ATOM 771 O O . ALA A 1 92 ? 9.610 12.585 19.559 1.00 92.06 92 ALA A O 1
ATOM 772 N N . SER A 1 93 ? 8.829 12.365 17.465 1.00 87.44 93 SER A N 1
ATOM 773 C CA . SER A 1 93 ? 10.097 12.704 16.806 1.00 87.44 93 SER A CA 1
ATOM 774 C C . SER A 1 93 ? 10.525 14.149 17.072 1.00 87.44 93 SER A C 1
ATOM 776 O O . SER A 1 93 ? 9.696 15.057 17.072 1.00 87.44 93 SER A O 1
ATOM 778 N N . ARG A 1 94 ? 11.837 14.369 17.220 1.00 84.69 94 ARG A N 1
ATOM 779 C CA . ARG A 1 94 ? 12.451 15.704 17.384 1.00 84.69 94 ARG A CA 1
ATOM 780 C C . ARG A 1 94 ? 12.729 16.433 16.067 1.00 84.69 94 ARG A C 1
ATOM 782 O O . ARG A 1 94 ? 13.247 17.545 16.087 1.00 84.69 94 ARG A O 1
ATOM 789 N N . ASP A 1 95 ? 12.428 15.799 14.939 1.00 85.62 95 ASP A N 1
ATOM 790 C CA . ASP A 1 95 ? 12.455 16.426 13.620 1.00 85.62 95 ASP A CA 1
ATOM 791 C C . ASP A 1 95 ? 11.598 17.709 13.593 1.00 85.62 95 ASP A C 1
ATOM 793 O O . ASP A 1 95 ? 10.573 17.799 14.272 1.00 85.62 95 ASP A O 1
ATOM 797 N N . VAL A 1 96 ? 12.004 18.702 12.805 1.00 84.12 96 VAL A N 1
ATOM 798 C CA . VAL A 1 96 ? 11.273 19.965 12.630 1.00 84.12 96 VAL A CA 1
ATOM 799 C C . VAL A 1 96 ? 10.619 19.936 11.256 1.00 84.12 96 VAL A C 1
ATOM 801 O O . VAL A 1 96 ? 11.318 19.841 10.248 1.00 84.12 96 VAL A O 1
ATOM 804 N N . PHE A 1 97 ? 9.289 20.017 11.206 1.00 81.62 97 PHE A N 1
ATOM 805 C CA . PHE A 1 97 ? 8.555 20.091 9.946 1.00 81.62 97 PHE A CA 1
ATOM 806 C C . PHE A 1 97 ? 8.791 21.461 9.284 1.00 81.62 97 PHE A C 1
ATOM 808 O O . PHE A 1 97 ? 8.426 22.483 9.868 1.00 81.62 97 PHE A O 1
ATOM 815 N N . PRO A 1 98 ? 9.403 21.524 8.086 1.00 77.31 98 PRO A N 1
ATOM 816 C CA . PRO A 1 98 ? 9.588 22.783 7.385 1.00 77.31 98 PRO A CA 1
ATOM 817 C C . PRO A 1 98 ? 8.275 23.157 6.677 1.00 77.31 98 PRO A C 1
ATOM 819 O O . PRO A 1 98 ? 7.786 22.361 5.866 1.00 77.31 98 PRO A O 1
ATOM 822 N N . PRO A 1 99 ? 7.700 24.349 6.920 1.00 67.62 99 PRO A N 1
ATOM 823 C CA . PRO A 1 99 ? 6.536 24.794 6.166 1.00 67.62 99 PRO A CA 1
ATOM 824 C C . PRO A 1 99 ? 6.881 24.927 4.668 1.00 67.62 99 PRO A C 1
ATOM 826 O O . PRO A 1 99 ? 8.030 25.233 4.320 1.00 67.62 99 PRO A O 1
ATOM 829 N N . PRO A 1 100 ? 5.908 24.708 3.763 1.00 67.62 100 PRO A N 1
ATOM 830 C CA . PRO A 1 100 ? 6.135 24.820 2.326 1.00 67.62 100 PRO A CA 1
ATOM 831 C C . PRO A 1 100 ? 6.621 26.227 1.969 1.00 67.62 100 PRO A C 1
ATOM 833 O O . PRO A 1 100 ? 6.004 27.228 2.331 1.00 67.62 100 PRO A O 1
ATOM 836 N N . SER A 1 101 ? 7.741 26.301 1.252 1.00 55.91 101 SER A N 1
ATOM 837 C CA . SER A 1 101 ? 8.467 27.552 1.012 1.00 55.91 101 SER A CA 1
ATOM 838 C C . SER A 1 101 ? 8.737 27.812 -0.474 1.00 55.91 101 SER A C 1
ATOM 840 O O . SER A 1 101 ? 8.771 26.900 -1.309 1.00 55.91 101 SER A O 1
ATOM 842 N N . GLY A 1 102 ? 8.904 29.098 -0.800 1.00 55.16 102 GLY A N 1
ATOM 843 C CA . GLY A 1 102 ? 9.072 29.605 -2.163 1.00 55.16 102 GLY A CA 1
ATOM 844 C C . GLY A 1 102 ? 7.766 29.697 -2.964 1.00 55.16 102 GLY A C 1
ATOM 845 O O . GLY A 1 102 ? 6.735 29.141 -2.591 1.00 55.16 102 GLY A O 1
ATOM 846 N N . SER A 1 103 ? 7.825 30.369 -4.117 1.00 45.19 103 SER A N 1
ATOM 847 C CA . SER A 1 103 ? 6.681 30.585 -5.027 1.00 45.19 103 SER A CA 1
ATOM 848 C C . SER A 1 103 ? 6.056 29.308 -5.603 1.00 45.19 103 SER A C 1
ATOM 850 O O . SER A 1 103 ? 4.973 29.364 -6.169 1.00 45.19 103 SER A O 1
ATOM 852 N N . HIS A 1 104 ? 6.726 28.166 -5.443 1.00 47.16 104 HIS A N 1
ATOM 853 C CA . HIS A 1 104 ? 6.282 26.850 -5.906 1.00 47.16 104 HIS A CA 1
ATOM 854 C C . HIS A 1 104 ? 5.924 25.902 -4.747 1.00 47.16 104 HIS A C 1
ATOM 856 O O . HIS A 1 104 ? 5.801 24.704 -4.979 1.00 47.16 104 HIS A O 1
ATOM 862 N N . GLN A 1 105 ? 5.825 26.419 -3.510 1.00 55.00 105 GLN A N 1
ATOM 863 C CA . GLN A 1 105 ? 5.441 25.682 -2.296 1.00 55.00 105 GLN A CA 1
ATOM 864 C C . GLN A 1 105 ? 6.100 24.295 -2.201 1.00 55.00 105 GLN A C 1
ATOM 866 O O . GLN A 1 105 ? 5.443 23.256 -2.252 1.00 55.00 105 GLN A O 1
ATOM 871 N N . ARG A 1 106 ? 7.434 24.257 -2.101 1.00 59.97 106 ARG A N 1
ATOM 872 C CA . ARG A 1 106 ? 8.163 22.981 -2.060 1.00 59.97 106 ARG A CA 1
ATOM 873 C C . ARG A 1 106 ? 7.903 22.258 -0.736 1.00 59.97 106 ARG A C 1
ATOM 875 O O . ARG A 1 106 ? 8.410 22.667 0.304 1.00 59.97 106 ARG A O 1
ATOM 882 N N . PHE A 1 107 ? 7.149 21.164 -0.794 1.00 69.25 107 PHE A N 1
ATOM 883 C CA . PHE A 1 107 ? 6.939 20.254 0.333 1.00 69.25 107 PHE A CA 1
ATOM 884 C C . PHE A 1 107 ? 8.129 19.304 0.515 1.00 69.25 107 PHE A C 1
ATOM 886 O O . PHE A 1 107 ? 8.699 18.807 -0.462 1.00 69.25 107 PHE A O 1
ATOM 893 N N . ARG A 1 108 ? 8.453 18.971 1.771 1.00 78.75 108 ARG A N 1
ATOM 894 C CA . ARG A 1 108 ? 9.295 17.807 2.081 1.00 78.75 108 ARG A CA 1
ATOM 895 C C . ARG A 1 108 ? 8.571 16.546 1.594 1.00 78.75 108 ARG A C 1
ATOM 897 O O . ARG A 1 108 ? 7.410 16.337 1.927 1.00 78.75 108 ARG A O 1
ATOM 904 N N . ARG A 1 109 ? 9.257 15.701 0.820 1.00 78.88 109 ARG A N 1
ATOM 905 C CA . ARG A 1 109 ? 8.696 14.453 0.277 1.00 78.88 109 ARG A CA 1
ATOM 906 C C . ARG A 1 109 ? 9.244 13.247 1.031 1.00 78.88 109 ARG A C 1
ATOM 908 O O . ARG A 1 109 ? 10.399 12.873 0.835 1.00 78.88 109 ARG A O 1
ATOM 915 N N . MET A 1 110 ? 8.413 12.653 1.879 1.00 82.19 110 MET A N 1
ATOM 916 C CA . MET A 1 110 ? 8.701 11.415 2.592 1.00 82.19 110 MET A CA 1
ATOM 917 C C . MET A 1 110 ? 8.528 10.183 1.697 1.00 82.19 110 MET A C 1
ATOM 919 O O . MET A 1 110 ? 7.591 10.078 0.907 1.00 82.19 110 MET A O 1
ATOM 923 N N . ARG A 1 111 ? 9.411 9.205 1.896 1.00 79.44 111 ARG A N 1
ATOM 924 C CA . ARG A 1 111 ? 9.340 7.838 1.378 1.00 79.44 111 ARG A CA 1
ATOM 925 C C . ARG A 1 111 ? 9.295 6.873 2.558 1.00 79.44 111 ARG A C 1
ATOM 927 O O . ARG A 1 111 ? 10.118 6.987 3.466 1.00 79.44 111 ARG A O 1
ATOM 934 N N . LEU A 1 112 ? 8.356 5.929 2.535 1.00 76.50 112 LEU A N 1
ATOM 935 C CA . LEU A 1 112 ? 8.280 4.853 3.522 1.00 76.50 112 LEU A CA 1
ATOM 936 C C . LEU A 1 112 ? 9.364 3.807 3.228 1.00 76.50 112 LEU A C 1
ATOM 938 O O . LEU A 1 112 ? 9.516 3.382 2.085 1.00 76.50 112 LEU A O 1
ATOM 942 N N . LEU A 1 113 ? 10.103 3.392 4.254 1.00 68.50 113 LEU A N 1
ATOM 943 C CA . LEU A 1 113 ? 11.138 2.366 4.174 1.00 68.50 113 LEU A CA 1
ATOM 944 C C . 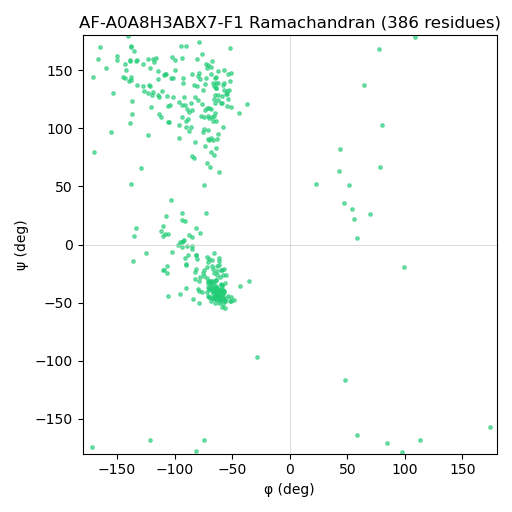LEU A 1 113 ? 10.831 1.214 5.150 1.00 68.50 113 LEU A C 1
ATOM 946 O O . LEU A 1 113 ? 10.462 1.469 6.301 1.00 68.50 113 LEU A O 1
ATOM 950 N N . PRO A 1 114 ? 11.010 -0.051 4.735 1.00 63.66 114 PRO A N 1
ATOM 951 C CA . PRO A 1 114 ? 10.921 -1.200 5.632 1.00 63.66 114 PRO A CA 1
ATOM 952 C C . PRO A 1 114 ? 12.085 -1.234 6.635 1.00 63.66 114 PRO A C 1
ATOM 954 O O . PRO A 1 114 ? 13.187 -0.750 6.365 1.00 63.66 114 PRO A O 1
ATOM 957 N N . VAL A 1 115 ? 11.849 -1.846 7.797 1.00 71.50 115 VAL A N 1
ATOM 958 C CA . VAL A 1 115 ? 12.865 -2.028 8.845 1.00 71.50 115 VAL A CA 1
ATOM 959 C C . VAL A 1 115 ? 13.500 -3.407 8.716 1.00 71.50 115 VAL A C 1
ATOM 961 O O . VAL A 1 115 ? 13.027 -4.386 9.291 1.00 71.50 115 VAL A O 1
ATOM 964 N N . TYR A 1 116 ? 14.593 -3.474 7.962 1.00 59.59 116 TYR A N 1
ATOM 965 C CA . TYR A 1 116 ? 15.460 -4.648 7.936 1.00 59.59 116 TYR A CA 1
ATOM 966 C C . TYR A 1 116 ? 16.408 -4.637 9.146 1.00 59.59 116 TYR A C 1
ATOM 968 O O . TYR A 1 116 ? 16.976 -3.597 9.480 1.00 59.59 116 TYR A O 1
ATOM 976 N N . GLU A 1 117 ? 16.562 -5.799 9.788 1.00 67.69 117 GLU A N 1
ATOM 977 C CA . GLU A 1 117 ? 17.621 -6.106 10.766 1.00 67.69 117 GLU A CA 1
ATOM 978 C C . GLU A 1 117 ? 17.788 -5.086 11.914 1.00 67.69 117 GLU A C 1
ATOM 980 O O . GLU A 1 117 ? 18.885 -4.626 12.236 1.00 67.69 117 GLU A O 1
ATOM 985 N N . HIS A 1 118 ? 16.695 -4.748 12.604 1.00 81.25 118 HIS A N 1
ATOM 986 C CA . HIS A 1 118 ? 16.800 -3.986 13.846 1.00 81.25 118 HIS A CA 1
ATOM 987 C C . HIS A 1 118 ? 17.459 -4.847 14.930 1.00 81.25 118 HIS A C 1
ATOM 989 O O . HIS A 1 118 ? 16.869 -5.819 15.401 1.00 81.25 118 HIS A O 1
ATOM 995 N N . GLN A 1 119 ? 18.635 -4.410 15.398 1.00 82.38 119 GLN A N 1
ATOM 996 C CA . GLN A 1 119 ? 19.515 -5.138 16.326 1.00 82.38 119 GLN A CA 1
ATOM 997 C C . GLN A 1 119 ? 18.807 -5.830 17.507 1.00 82.38 119 GLN A C 1
ATOM 999 O O . GLN A 1 119 ? 19.232 -6.908 17.903 1.00 82.38 119 GLN A O 1
ATOM 1004 N N . LYS A 1 120 ? 17.744 -5.233 18.070 1.00 84.81 120 LYS A N 1
ATOM 1005 C CA . LYS A 1 120 ? 16.958 -5.818 19.172 1.00 84.81 120 LYS A CA 1
ATOM 1006 C C . LYS A 1 120 ? 15.595 -6.353 18.732 1.00 84.81 120 LYS A C 1
ATOM 1008 O O . LYS A 1 120 ? 15.220 -7.436 19.166 1.00 84.81 120 LYS A O 1
ATOM 1013 N N . LEU A 1 121 ? 14.835 -5.621 17.910 1.00 82.44 121 LEU A N 1
ATOM 1014 C CA . LEU A 1 121 ? 13.461 -6.013 17.554 1.00 82.44 121 LEU A CA 1
ATOM 1015 C C . LEU A 1 121 ? 13.371 -7.183 16.563 1.00 82.44 121 LEU A C 1
ATOM 1017 O O . LEU A 1 121 ? 12.376 -7.907 16.593 1.00 82.44 121 LEU A O 1
ATOM 1021 N N . SER A 1 122 ? 14.386 -7.388 15.718 1.00 78.75 122 SER A N 1
ATOM 1022 C CA . SER A 1 122 ? 14.424 -8.496 14.751 1.00 78.75 122 SER A CA 1
ATOM 1023 C C . SER A 1 122 ? 14.883 -9.831 15.355 1.00 78.75 122 SER A C 1
ATOM 1025 O O . SER A 1 122 ? 14.790 -10.855 14.686 1.00 78.75 122 SER A O 1
ATOM 1027 N N . GLN A 1 123 ? 15.367 -9.843 16.601 1.00 78.81 123 GLN A N 1
ATOM 1028 C CA . GLN A 1 123 ? 15.782 -11.059 17.310 1.00 78.81 123 GLN A CA 1
ATOM 1029 C C . GLN A 1 123 ? 14.585 -11.735 17.992 1.00 78.81 123 GLN A C 1
ATOM 1031 O O . GLN A 1 123 ? 13.679 -11.049 18.458 1.00 78.81 123 GLN A O 1
ATOM 1036 N N . ASP A 1 124 ? 14.589 -13.069 18.066 1.00 81.00 124 ASP A N 1
ATOM 1037 C CA . ASP A 1 124 ? 13.720 -13.899 18.924 1.00 81.00 124 ASP A CA 1
ATOM 1038 C C . ASP A 1 124 ? 12.219 -13.545 18.913 1.00 81.00 124 ASP A C 1
ATOM 1040 O O . ASP A 1 124 ? 11.533 -13.609 19.933 1.00 81.00 124 ASP A O 1
ATOM 1044 N N . ASN A 1 125 ? 11.698 -13.131 17.750 1.00 77.38 125 ASN A N 1
ATOM 1045 C CA . ASN A 1 125 ? 10.320 -12.653 17.569 1.00 77.38 125 ASN A CA 1
ATOM 1046 C C . ASN A 1 125 ? 9.926 -11.477 18.502 1.00 77.38 125 ASN A C 1
ATOM 1048 O O . ASN A 1 125 ? 8.745 -11.222 18.753 1.00 77.38 125 ASN A O 1
ATOM 1052 N N . ARG A 1 126 ? 10.913 -10.726 19.013 1.00 84.56 126 ARG A N 1
ATOM 1053 C CA . ARG A 1 126 ? 10.742 -9.675 20.027 1.00 84.56 126 ARG A CA 1
ATOM 1054 C C . ARG A 1 126 ? 9.803 -8.564 19.570 1.00 84.56 126 ARG A C 1
ATOM 1056 O O . ARG A 1 126 ? 9.045 -8.057 20.394 1.00 84.56 126 ARG A O 1
ATOM 1063 N N . TRP A 1 127 ? 9.792 -8.219 18.279 1.00 85.75 127 TRP A N 1
ATOM 1064 C CA . TRP A 1 127 ? 8.802 -7.287 17.731 1.00 85.75 127 TRP A CA 1
ATOM 1065 C C . TRP A 1 127 ? 7.358 -7.752 17.948 1.00 85.75 127 TRP A C 1
ATOM 1067 O O . TRP A 1 127 ? 6.542 -6.938 18.361 1.00 85.75 127 TRP A O 1
ATOM 1077 N N . ALA A 1 128 ? 7.023 -9.032 17.754 1.00 81.19 128 ALA A N 1
ATOM 1078 C CA . ALA A 1 128 ? 5.655 -9.508 17.976 1.00 81.19 128 ALA A CA 1
ATOM 1079 C C . ALA A 1 128 ? 5.242 -9.401 19.455 1.00 81.19 128 ALA A C 1
ATOM 1081 O O . ALA A 1 128 ? 4.126 -8.971 19.758 1.00 81.19 128 ALA A O 1
ATOM 1082 N N . THR A 1 129 ? 6.159 -9.715 20.375 1.00 87.50 129 THR A N 1
ATOM 1083 C CA . THR A 1 129 ? 5.948 -9.561 21.824 1.00 87.50 129 THR A CA 1
ATOM 1084 C C . THR A 1 129 ? 5.752 -8.096 22.219 1.00 87.50 129 THR A C 1
ATOM 1086 O O . THR A 1 129 ? 4.809 -7.776 22.937 1.00 87.50 129 THR A O 1
ATOM 1089 N N . ILE A 1 130 ? 6.600 -7.187 21.719 1.00 90.69 130 ILE A N 1
ATOM 1090 C CA . ILE A 1 130 ? 6.460 -5.742 21.958 1.00 90.69 130 ILE A CA 1
ATOM 1091 C C . ILE A 1 130 ? 5.158 -5.218 21.349 1.00 90.69 130 ILE A C 1
ATOM 1093 O O . ILE A 1 130 ? 4.409 -4.535 22.034 1.00 90.69 130 ILE A O 1
ATOM 1097 N N . ARG A 1 131 ? 4.838 -5.585 20.103 1.00 89.50 131 ARG A N 1
ATOM 1098 C CA . ARG A 1 131 ? 3.603 -5.185 19.416 1.00 89.50 131 ARG A CA 1
ATOM 1099 C C . ARG A 1 131 ? 2.356 -5.623 20.182 1.00 89.50 131 ARG A C 1
ATOM 1101 O O . ARG A 1 131 ? 1.420 -4.843 20.263 1.00 89.50 131 ARG A O 1
ATOM 1108 N N . SER A 1 132 ? 2.358 -6.815 20.781 1.00 88.94 132 SER A N 1
ATOM 1109 C CA . SER A 1 132 ? 1.245 -7.287 21.622 1.00 88.94 132 SER A CA 1
ATOM 1110 C C . SER A 1 132 ? 1.089 -6.436 22.888 1.00 88.94 132 SER A C 1
ATOM 1112 O O . SER A 1 132 ? -0.007 -5.968 23.169 1.00 88.94 132 SER A O 1
ATOM 1114 N N . LYS A 1 133 ? 2.189 -6.116 23.584 1.00 93.81 133 LYS A N 1
ATOM 1115 C CA . LYS A 1 133 ? 2.160 -5.186 24.730 1.00 93.81 133 LYS A CA 1
ATOM 1116 C C . LYS A 1 133 ? 1.762 -3.755 24.340 1.00 93.81 133 LYS A C 1
ATOM 1118 O O . LYS A 1 133 ? 1.150 -3.051 25.132 1.00 93.81 133 LYS A O 1
ATOM 1123 N N . VAL A 1 134 ? 2.083 -3.312 23.122 1.00 91.38 134 VAL A N 1
ATOM 1124 C CA . VAL A 1 134 ? 1.600 -2.026 22.590 1.00 91.38 134 VAL A CA 1
ATOM 1125 C C . VAL A 1 134 ? 0.084 -2.061 22.373 1.00 91.38 134 VAL A C 1
ATOM 1127 O O . VAL A 1 134 ? -0.569 -1.088 22.727 1.00 91.38 134 VAL A O 1
ATOM 1130 N N . VAL A 1 135 ? -0.490 -3.166 21.876 1.00 89.25 135 VAL A N 1
ATOM 1131 C CA . VAL A 1 135 ? -1.958 -3.345 21.825 1.00 89.25 135 VAL A CA 1
ATOM 1132 C C . VAL A 1 135 ? -2.558 -3.237 23.231 1.00 89.25 135 VAL A C 1
ATOM 1134 O O . VAL A 1 135 ? -3.465 -2.440 23.427 1.00 89.25 135 VAL A O 1
ATOM 1137 N N . GLU A 1 136 ? -1.991 -3.925 24.229 1.00 93.81 136 GLU A N 1
ATOM 1138 C CA . GLU A 1 136 ? -2.460 -3.846 25.625 1.00 93.81 136 GLU A CA 1
ATOM 1139 C C . GLU A 1 136 ? -2.458 -2.404 26.181 1.00 93.81 136 GLU A C 1
ATOM 1141 O O . GLU A 1 136 ? -3.393 -2.016 26.879 1.00 93.81 136 GLU A O 1
ATOM 1146 N N . LEU A 1 137 ? -1.442 -1.590 25.862 1.00 96.31 137 LEU A N 1
ATOM 1147 C CA . LEU A 1 137 ? -1.377 -0.172 26.258 1.00 96.31 137 LEU A CA 1
ATOM 1148 C C . LEU A 1 137 ? -2.388 0.717 25.515 1.00 96.31 137 LEU A C 1
ATOM 1150 O O . LEU A 1 137 ? -2.882 1.693 26.082 1.00 96.31 137 LEU A O 1
ATOM 1154 N N . LEU A 1 138 ? -2.689 0.403 24.252 1.00 90.44 138 LEU A N 1
ATOM 1155 C CA . LEU A 1 138 ? -3.710 1.103 23.467 1.00 90.44 138 LEU A CA 1
ATOM 1156 C C . LEU A 1 138 ? -5.114 0.772 23.997 1.00 90.44 138 LEU A C 1
ATOM 1158 O O . LEU A 1 138 ? -5.898 1.688 24.246 1.00 90.44 138 LEU A O 1
ATOM 1162 N N . ASP A 1 139 ? -5.389 -0.506 24.273 1.00 90.44 139 ASP A N 1
ATOM 1163 C CA . ASP A 1 139 ? -6.647 -0.988 24.857 1.00 90.44 139 ASP A CA 1
ATOM 1164 C C . ASP A 1 139 ? -6.905 -0.379 26.248 1.00 90.44 139 ASP A C 1
ATOM 1166 O O . ASP A 1 139 ? -8.018 0.058 26.538 1.00 90.44 139 ASP A O 1
ATOM 1170 N N . GLN A 1 140 ? -5.873 -0.262 27.097 1.00 94.00 140 GLN A N 1
ATOM 1171 C CA . GLN A 1 140 ? -5.964 0.396 28.414 1.00 94.00 140 GLN A CA 1
ATOM 1172 C C . GLN A 1 140 ? -6.390 1.872 28.344 1.00 94.00 140 GLN A C 1
ATOM 1174 O O . GLN A 1 140 ? -6.895 2.408 29.332 1.00 94.00 140 GLN A O 1
ATOM 1179 N N . ARG A 1 141 ? -6.198 2.528 27.194 1.00 91.56 141 ARG A N 1
ATOM 1180 C CA . ARG A 1 141 ? -6.600 3.918 26.931 1.00 91.56 141 ARG A CA 1
ATOM 1181 C C . ARG A 1 141 ? -7.830 4.039 26.014 1.00 91.56 141 ARG A C 1
ATOM 1183 O O . ARG A 1 141 ? -8.140 5.151 25.598 1.00 91.56 141 ARG A O 1
ATOM 1190 N N . ASP A 1 142 ? -8.514 2.931 25.701 1.00 90.12 142 ASP A N 1
ATOM 1191 C CA . ASP A 1 142 ? -9.614 2.836 24.713 1.00 90.12 142 ASP A CA 1
ATOM 1192 C C . ASP A 1 142 ? -9.234 3.374 23.309 1.00 90.12 142 ASP A C 1
ATOM 1194 O O . ASP A 1 142 ? -10.062 3.884 22.550 1.00 90.12 142 ASP A O 1
ATOM 1198 N N . ILE A 1 143 ? -7.950 3.266 22.932 1.00 88.19 143 ILE A N 1
ATOM 1199 C CA . ILE A 1 143 ? -7.435 3.761 21.648 1.00 88.19 143 ILE A CA 1
ATOM 1200 C C . ILE A 1 143 ? -7.637 2.706 20.561 1.00 88.19 143 ILE A C 1
ATOM 1202 O O . ILE A 1 143 ? -6.858 1.765 20.401 1.00 88.19 143 ILE A O 1
ATOM 1206 N N . LYS A 1 144 ? -8.668 2.907 19.740 1.00 84.00 144 LYS A N 1
ATOM 1207 C CA . LYS A 1 144 ? -8.998 2.016 18.619 1.00 84.00 144 LYS A CA 1
ATOM 1208 C C . LYS A 1 144 ? -8.017 2.195 17.462 1.00 84.00 144 LYS A C 1
ATOM 1210 O O . LYS A 1 144 ? -8.052 3.192 16.740 1.00 84.00 144 LYS A O 1
ATOM 1215 N N . HIS A 1 145 ? -7.176 1.187 17.246 1.00 81.88 145 HIS A N 1
ATOM 1216 C CA . HIS A 1 145 ? -6.210 1.155 16.151 1.00 81.88 145 HIS A CA 1
ATOM 1217 C C . HIS A 1 145 ? -6.687 0.302 14.959 1.00 81.88 145 HIS A C 1
ATOM 1219 O O . HIS A 1 145 ? -7.364 -0.714 15.111 1.00 81.88 145 HIS A O 1
ATOM 1225 N N . SER A 1 146 ? -6.258 0.658 13.750 1.00 73.62 146 SER A N 1
ATOM 1226 C CA . SER A 1 146 ? -6.412 -0.139 12.525 1.00 73.62 146 SER A CA 1
ATOM 1227 C C . SER A 1 146 ? -5.103 -0.780 12.047 1.00 73.62 146 SER A C 1
ATOM 1229 O O . SER A 1 146 ? -5.153 -1.824 11.398 1.00 73.62 146 SER A O 1
ATOM 1231 N N . SER A 1 147 ? -3.937 -0.225 12.399 1.00 77.44 147 SER A N 1
ATOM 1232 C CA . SER A 1 147 ? -2.635 -0.878 12.199 1.00 77.44 147 SER A CA 1
ATOM 1233 C C . SER A 1 147 ? -1.609 -0.461 13.258 1.00 77.44 147 SER A C 1
ATOM 1235 O O . SER A 1 147 ? -1.741 0.578 13.900 1.00 77.44 147 SER A O 1
ATOM 1237 N N . ILE A 1 148 ? -0.584 -1.296 13.439 1.00 82.06 148 ILE A N 1
ATOM 1238 C CA . ILE A 1 148 ? 0.607 -1.006 14.248 1.00 82.06 148 ILE A CA 1
ATOM 1239 C C . ILE A 1 148 ? 1.781 -1.549 13.446 1.00 82.06 148 ILE A C 1
ATOM 1241 O O . ILE A 1 148 ? 1.973 -2.773 13.373 1.00 82.06 148 ILE A O 1
ATOM 1245 N N . ASP A 1 149 ? 2.513 -0.632 12.826 1.00 83.06 149 ASP A N 1
ATOM 1246 C CA . ASP A 1 149 ? 3.529 -0.903 11.817 1.00 83.06 149 ASP A CA 1
ATOM 1247 C C . ASP A 1 149 ? 4.917 -0.509 12.349 1.00 83.06 149 ASP A C 1
ATOM 1249 O O . ASP A 1 149 ? 5.040 0.417 13.151 1.00 83.06 149 ASP A O 1
ATOM 1253 N N . LEU A 1 150 ? 5.972 -1.201 11.908 1.00 85.31 150 LEU A N 1
ATOM 1254 C CA . LEU A 1 150 ? 7.361 -0.867 12.241 1.00 85.31 150 LEU A CA 1
ATOM 1255 C C . LEU A 1 150 ? 8.066 -0.387 10.973 1.00 85.31 150 LEU A C 1
ATOM 1257 O O . LEU A 1 150 ? 8.286 -1.172 10.051 1.00 85.31 150 LEU A O 1
ATOM 1261 N N . VAL A 1 151 ? 8.374 0.906 10.909 1.00 83.38 151 VAL A N 1
ATOM 1262 C CA . VAL A 1 151 ? 8.773 1.581 9.664 1.00 83.38 151 VAL A CA 1
ATOM 1263 C C . VAL A 1 151 ? 9.987 2.487 9.870 1.00 83.38 151 VAL A C 1
ATOM 1265 O O . VAL A 1 151 ? 10.371 2.800 10.994 1.00 83.38 151 VAL A O 1
ATOM 1268 N N . ARG A 1 152 ? 10.601 2.924 8.773 1.00 86.38 152 ARG A N 1
ATOM 1269 C CA . ARG A 1 152 ? 11.467 4.108 8.709 1.00 86.38 152 ARG A CA 1
ATOM 1270 C C . ARG A 1 152 ? 10.908 5.056 7.657 1.00 86.38 152 ARG A C 1
ATOM 1272 O O . ARG A 1 152 ? 10.193 4.630 6.750 1.00 86.38 152 ARG A O 1
A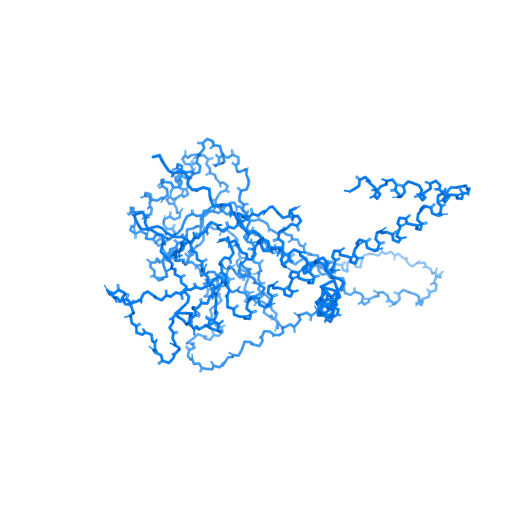TOM 1279 N N . PHE A 1 153 ? 11.285 6.322 7.728 1.00 85.81 153 PHE A N 1
ATOM 1280 C CA . PHE A 1 153 ? 11.028 7.291 6.671 1.00 85.81 153 PHE A CA 1
ATOM 1281 C C . PHE A 1 153 ? 12.350 7.809 6.106 1.00 85.81 153 PHE A C 1
ATOM 1283 O O . PHE A 1 153 ? 13.395 7.758 6.757 1.00 85.81 153 PHE A O 1
ATOM 1290 N N . SER A 1 154 ? 12.310 8.313 4.878 1.00 85.88 154 SER A N 1
ATOM 1291 C CA . SER A 1 154 ? 13.420 9.059 4.285 1.00 85.88 154 SER A CA 1
ATOM 1292 C C . SER A 1 154 ? 12.926 10.199 3.409 1.00 85.88 154 SER A C 1
ATOM 1294 O O . SER A 1 154 ? 11.812 10.145 2.893 1.00 85.88 154 SER A O 1
ATOM 1296 N N . TRP A 1 155 ? 13.745 11.229 3.231 1.00 83.62 155 TRP A N 1
ATOM 1297 C CA . TRP A 1 155 ? 13.474 12.338 2.314 1.00 83.62 155 TRP A CA 1
ATOM 1298 C C . TRP A 1 155 ? 14.776 12.916 1.766 1.00 83.62 155 TRP A C 1
ATOM 1300 O O . TRP A 1 155 ? 15.852 12.707 2.327 1.00 83.62 155 TRP A O 1
ATOM 1310 N N . ASP A 1 156 ? 14.668 13.660 0.669 1.00 81.25 156 ASP A N 1
ATOM 1311 C CA . ASP A 1 156 ? 15.801 14.355 0.066 1.00 81.25 156 ASP A CA 1
ATOM 1312 C C . ASP A 1 156 ? 15.898 15.768 0.668 1.00 81.25 156 ASP A C 1
ATOM 1314 O O . ASP A 1 156 ? 14.969 16.569 0.558 1.00 81.25 156 ASP A O 1
ATOM 1318 N N . GLU A 1 157 ? 17.024 16.079 1.302 1.00 76.69 157 GLU A N 1
ATOM 1319 C CA . GLU A 1 157 ? 17.394 17.411 1.777 1.00 76.69 157 GLU A CA 1
ATOM 1320 C C . GLU A 1 157 ? 18.208 18.132 0.691 1.00 76.69 157 GLU A C 1
ATOM 1322 O O . GLU A 1 157 ? 19.189 17.594 0.168 1.00 76.69 157 GLU A O 1
ATOM 1327 N N . ILE A 1 158 ? 17.781 19.344 0.331 1.00 66.94 158 ILE A N 1
ATOM 1328 C CA . ILE A 1 158 ? 18.481 20.216 -0.617 1.00 66.94 158 ILE A CA 1
ATOM 1329 C C . ILE A 1 158 ? 19.548 20.995 0.150 1.00 66.94 158 ILE A C 1
ATOM 1331 O O . ILE A 1 158 ? 19.218 21.820 0.998 1.00 66.94 158 ILE A O 1
ATOM 1335 N N . ILE A 1 159 ? 20.819 20.756 -0.174 1.00 64.25 159 ILE A N 1
ATOM 1336 C CA . ILE A 1 159 ? 21.923 21.580 0.321 1.00 64.25 159 ILE A CA 1
ATOM 1337 C C . ILE A 1 159 ? 22.249 22.624 -0.746 1.00 64.25 159 ILE A C 1
ATOM 1339 O O . ILE A 1 159 ? 22.907 22.330 -1.749 1.00 64.25 159 ILE A O 1
ATOM 1343 N N . GLU A 1 160 ? 21.798 23.855 -0.520 1.00 59.19 160 GLU A N 1
ATOM 1344 C CA . GLU A 1 160 ? 22.324 25.016 -1.233 1.00 59.19 160 GLU A CA 1
ATOM 1345 C C . GLU A 1 160 ? 23.718 25.315 -0.667 1.00 59.19 160 GLU A C 1
ATOM 1347 O O . GLU A 1 160 ? 23.872 25.603 0.519 1.00 59.19 160 GLU A O 1
ATOM 1352 N N . LYS A 1 161 ? 24.765 25.195 -1.494 1.00 46.34 161 LYS A N 1
ATOM 1353 C CA . LYS A 1 161 ? 26.096 25.661 -1.093 1.00 46.34 161 LYS A CA 1
ATOM 1354 C C . LYS A 1 161 ? 26.078 27.184 -1.079 1.00 46.34 161 LYS A C 1
ATOM 1356 O O . LYS A 1 161 ? 26.045 27.796 -2.147 1.00 46.34 161 LYS A O 1
ATOM 1361 N N . GLU A 1 162 ? 26.156 27.779 0.108 1.00 42.91 162 GLU A N 1
ATOM 1362 C CA . GLU A 1 162 ? 26.477 29.197 0.241 1.00 42.91 162 GLU A CA 1
ATOM 1363 C C . GLU A 1 162 ? 27.776 29.491 -0.520 1.00 42.91 162 GLU A C 1
ATOM 1365 O O . GLU A 1 162 ? 28.814 28.855 -0.305 1.00 42.91 162 GLU A O 1
ATOM 1370 N N . GLN A 1 163 ? 27.721 30.456 -1.440 1.00 42.59 163 GLN A N 1
ATOM 1371 C CA . GLN A 1 163 ? 28.923 30.996 -2.057 1.00 42.59 163 GLN A CA 1
ATOM 1372 C C . GLN A 1 163 ? 29.643 31.877 -1.034 1.00 42.59 163 GLN A C 1
ATOM 1374 O O . GLN A 1 163 ? 29.503 33.100 -1.066 1.00 42.59 163 GLN A O 1
ATOM 1379 N N . ASN A 1 164 ? 30.465 31.266 -0.179 1.00 34.06 164 ASN A N 1
ATOM 1380 C CA . ASN A 1 164 ? 31.514 31.988 0.537 1.00 34.06 164 ASN A CA 1
ATOM 1381 C C . ASN A 1 164 ? 32.533 32.521 -0.479 1.00 34.06 164 ASN A C 1
ATOM 1383 O O . ASN A 1 164 ? 33.587 31.932 -0.713 1.00 34.06 164 ASN A O 1
ATOM 1387 N N . ARG A 1 165 ? 32.213 33.675 -1.076 1.00 41.81 165 ARG A N 1
ATOM 1388 C CA . ARG A 1 165 ? 33.193 34.586 -1.668 1.00 41.81 165 ARG A CA 1
ATOM 1389 C C . ARG A 1 165 ? 33.972 35.255 -0.537 1.00 41.81 165 ARG A C 1
ATOM 1391 O O . ARG A 1 165 ? 33.852 36.453 -0.295 1.00 41.81 165 ARG A O 1
ATOM 1398 N N . ASN A 1 166 ? 34.798 34.456 0.133 1.00 34.28 166 ASN A N 1
ATOM 1399 C CA . ASN A 1 166 ? 35.908 34.980 0.907 1.00 34.28 166 ASN A CA 1
ATOM 1400 C C . ASN A 1 166 ? 36.939 35.484 -0.106 1.00 34.28 166 ASN A C 1
ATOM 1402 O O . ASN A 1 166 ? 37.784 34.728 -0.580 1.00 34.28 166 ASN A O 1
ATOM 1406 N N . ASN A 1 167 ? 36.823 36.762 -0.468 1.00 44.59 167 ASN A N 1
ATOM 1407 C CA . ASN A 1 167 ? 37.897 37.499 -1.120 1.00 44.59 167 ASN A CA 1
ATOM 1408 C C . ASN A 1 167 ? 39.034 37.687 -0.102 1.00 44.59 167 ASN A C 1
ATOM 1410 O O . ASN A 1 167 ? 39.161 38.755 0.493 1.00 44.59 167 ASN A O 1
ATOM 1414 N N . GLU A 1 168 ? 39.854 36.658 0.097 1.00 37.16 168 GLU A N 1
ATOM 1415 C CA . GLU A 1 168 ? 41.154 36.783 0.757 1.00 37.16 168 GLU A CA 1
ATOM 1416 C C . GLU A 1 168 ? 42.257 36.464 -0.253 1.00 37.16 168 GLU A C 1
ATOM 1418 O O . GLU A 1 168 ? 42.175 35.505 -1.019 1.00 37.16 168 GLU A O 1
ATOM 1423 N N . GLY A 1 169 ? 43.219 37.381 -0.329 1.00 43.25 169 GLY A N 1
ATOM 1424 C CA . GLY A 1 169 ? 43.990 37.658 -1.533 1.00 43.25 169 GLY A CA 1
ATOM 1425 C C . GLY A 1 169 ? 44.867 36.525 -2.061 1.00 43.25 169 GLY A C 1
ATOM 1426 O O . GLY A 1 169 ? 45.560 35.834 -1.318 1.00 43.25 169 GLY A O 1
ATOM 1427 N N . VAL A 1 170 ? 44.932 36.465 -3.389 1.00 34.72 170 VAL A N 1
ATOM 1428 C CA . VAL A 1 170 ? 46.123 36.033 -4.123 1.00 34.72 170 VAL A CA 1
ATOM 1429 C C . VAL A 1 170 ? 46.494 37.179 -5.060 1.00 34.72 170 VAL A C 1
ATOM 1431 O O . VAL A 1 170 ? 45.625 37.747 -5.723 1.00 34.72 170 VAL A O 1
ATOM 1434 N N . GLU A 1 171 ? 47.766 37.569 -5.034 1.00 37.12 171 GLU A N 1
ATOM 1435 C CA . GLU A 1 171 ? 48.292 38.735 -5.745 1.00 37.12 171 GLU A CA 1
ATOM 1436 C C . GLU A 1 171 ? 48.272 38.564 -7.271 1.00 37.12 171 GLU A C 1
ATOM 1438 O O . GLU A 1 171 ? 48.272 37.452 -7.804 1.00 37.12 171 GLU A O 1
ATOM 1443 N N . GLU A 1 172 ? 48.285 39.698 -7.974 1.00 41.97 172 GLU A N 1
ATOM 1444 C CA . GLU A 1 172 ? 48.344 39.760 -9.432 1.00 41.97 172 GLU A CA 1
ATOM 1445 C C . GLU A 1 172 ? 49.556 39.002 -9.993 1.00 41.97 172 GLU A C 1
ATOM 1447 O O . GLU A 1 172 ? 50.700 39.298 -9.652 1.00 41.97 172 GLU A O 1
ATOM 1452 N N . ASN A 1 173 ? 49.322 38.125 -10.969 1.00 34.69 173 ASN A N 1
ATOM 1453 C CA . ASN A 1 173 ? 50.263 37.913 -12.065 1.00 34.69 173 ASN A CA 1
ATOM 1454 C C . ASN A 1 173 ? 49.486 37.790 -13.379 1.00 34.69 173 ASN A C 1
ATOM 1456 O O . ASN A 1 173 ? 48.367 37.278 -13.412 1.00 34.69 173 ASN A O 1
ATOM 1460 N N . LYS A 1 174 ? 50.058 38.369 -14.434 1.00 49.31 174 LYS A N 1
ATOM 1461 C CA . LYS A 1 174 ? 49.371 38.699 -15.688 1.00 49.31 174 LYS A CA 1
ATOM 1462 C C . LYS A 1 174 ? 49.532 37.601 -16.747 1.00 49.31 174 LYS A C 1
ATOM 1464 O O . LYS A 1 174 ? 50.354 36.702 -16.602 1.00 49.31 174 LYS A O 1
ATOM 1469 N N . ASP A 1 175 ? 48.768 37.769 -17.826 1.00 46.81 175 ASP A N 1
ATOM 1470 C CA . ASP A 1 175 ? 48.983 37.182 -19.155 1.00 46.81 175 ASP A CA 1
ATOM 1471 C C . ASP A 1 175 ? 48.578 35.705 -19.370 1.00 46.81 175 ASP A C 1
ATOM 1473 O O . ASP A 1 175 ? 49.403 34.862 -19.715 1.00 46.81 175 ASP A O 1
ATOM 1477 N N . VAL A 1 176 ? 47.266 35.418 -19.300 1.00 40.09 176 VAL A N 1
ATOM 1478 C CA . VAL A 1 176 ? 46.606 34.364 -20.112 1.00 40.09 176 VAL A CA 1
ATOM 1479 C C . VAL A 1 176 ? 45.250 34.885 -20.628 1.00 40.09 176 VAL A C 1
ATOM 1481 O O . VAL A 1 176 ? 44.582 35.659 -19.947 1.00 40.09 176 VAL A O 1
ATOM 1484 N N . GLU A 1 177 ? 44.877 34.492 -21.849 1.00 42.62 177 GLU A N 1
ATOM 1485 C CA . GLU A 1 177 ? 43.778 35.033 -22.670 1.00 42.62 177 GLU A CA 1
ATOM 1486 C C . GLU A 1 177 ? 42.375 34.988 -22.011 1.00 42.62 177 GLU A C 1
ATOM 1488 O O . GLU A 1 177 ? 41.980 34.008 -21.381 1.00 42.62 177 GLU A O 1
ATOM 1493 N N . GLU A 1 178 ? 41.592 36.063 -22.181 1.00 44.09 178 GLU A N 1
ATOM 1494 C CA . GLU A 1 178 ? 40.446 36.395 -21.308 1.00 44.09 178 GLU A CA 1
ATOM 1495 C C . GLU A 1 178 ? 39.065 35.837 -21.745 1.00 44.09 178 GLU A C 1
ATOM 1497 O O . GLU A 1 178 ? 38.042 36.143 -21.115 1.00 44.09 178 GLU A O 1
ATOM 1502 N N . ASP A 1 179 ? 39.010 35.037 -22.818 1.00 45.69 179 ASP A N 1
ATOM 1503 C CA . ASP A 1 179 ? 37.756 34.766 -23.547 1.00 45.69 179 ASP A CA 1
ATOM 1504 C C . ASP A 1 179 ? 37.136 33.367 -23.353 1.00 45.69 179 ASP A C 1
ATOM 1506 O O . ASP A 1 179 ? 35.932 33.211 -23.573 1.00 45.69 179 ASP A O 1
ATOM 1510 N N . GLU A 1 180 ? 37.865 32.348 -22.875 1.00 44.12 180 GLU A N 1
ATOM 1511 C CA . GLU A 1 180 ? 37.285 30.991 -22.748 1.00 44.12 180 GLU A CA 1
ATOM 1512 C C . GLU A 1 180 ? 36.613 30.705 -21.384 1.00 44.12 180 GLU A C 1
ATOM 1514 O O . GLU A 1 180 ? 35.768 29.812 -21.269 1.00 44.12 180 GLU A O 1
ATOM 1519 N N . TYR A 1 181 ? 36.881 31.508 -20.345 1.00 41.44 181 TYR A N 1
ATOM 1520 C CA . TYR A 1 181 ? 36.369 31.243 -18.987 1.00 41.44 181 TYR A CA 1
ATOM 1521 C C . TYR A 1 181 ? 34.983 31.837 -18.666 1.00 41.44 181 TYR A C 1
ATOM 1523 O O . TYR A 1 181 ? 34.372 31.482 -17.656 1.00 41.44 181 TYR A O 1
ATOM 1531 N N . LYS A 1 182 ? 34.420 32.689 -19.535 1.00 43.19 182 LYS A N 1
ATOM 1532 C CA . LYS A 1 182 ? 33.069 33.266 -19.344 1.00 43.19 182 LYS A CA 1
ATOM 1533 C C . LYS A 1 182 ? 31.933 32.313 -19.762 1.00 43.19 182 LYS A C 1
ATOM 1535 O O . LYS A 1 182 ? 30.781 32.538 -19.395 1.00 43.19 182 LYS A O 1
ATOM 1540 N N . LYS A 1 183 ? 32.235 31.210 -20.464 1.00 42.44 183 LYS A N 1
ATOM 1541 C CA . LYS A 1 183 ? 31.234 30.259 -20.996 1.00 42.44 183 LYS A CA 1
ATOM 1542 C C . LYS A 1 183 ? 30.605 29.335 -19.941 1.00 42.44 183 LYS A C 1
ATOM 1544 O O . LYS A 1 183 ? 29.481 28.877 -20.131 1.00 42.44 183 LYS A O 1
ATOM 1549 N N . TYR A 1 184 ? 31.289 29.093 -18.820 1.00 40.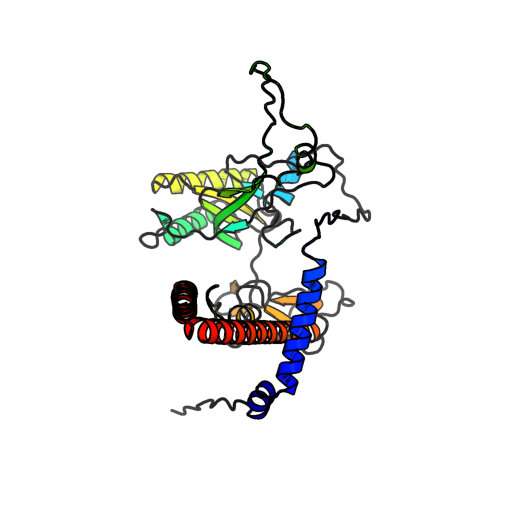75 184 TYR A N 1
ATOM 1550 C CA . TYR A 1 184 ? 30.832 28.177 -17.760 1.00 40.75 184 TYR A CA 1
ATOM 1551 C C . TYR A 1 184 ? 30.237 28.880 -16.528 1.00 40.75 184 TYR A C 1
ATOM 1553 O O . TYR A 1 184 ? 29.650 28.220 -15.671 1.00 40.75 184 TYR A O 1
ATOM 1561 N N . ALA A 1 185 ? 30.304 30.215 -16.461 1.00 39.12 185 ALA A N 1
ATOM 1562 C CA . ALA A 1 185 ? 29.861 31.012 -15.310 1.00 39.12 185 ALA A CA 1
ATOM 1563 C C . ALA A 1 185 ? 28.358 30.886 -14.971 1.00 39.12 185 ALA A C 1
ATOM 1565 O O . ALA A 1 185 ? 27.952 31.208 -13.857 1.00 39.12 185 ALA A O 1
ATOM 1566 N N . ASN A 1 186 ? 27.538 30.401 -15.911 1.00 42.47 186 ASN A N 1
ATOM 1567 C CA . ASN A 1 186 ? 26.080 30.302 -15.778 1.00 42.47 186 ASN A CA 1
ATOM 1568 C C . ASN A 1 186 ? 25.549 28.866 -15.604 1.00 42.47 186 ASN A C 1
ATOM 1570 O O . ASN A 1 186 ? 24.331 28.666 -15.627 1.00 42.47 186 ASN A O 1
ATOM 1574 N N . ILE A 1 187 ? 26.410 27.860 -15.399 1.00 42.50 187 ILE A N 1
ATOM 1575 C CA . ILE A 1 187 ? 25.931 26.525 -15.010 1.00 42.50 187 ILE A CA 1
ATOM 1576 C C . ILE A 1 187 ? 25.434 26.597 -13.563 1.00 42.50 187 ILE A C 1
ATOM 1578 O O . ILE A 1 187 ? 26.207 26.507 -12.609 1.00 42.50 187 ILE A O 1
ATOM 1582 N N . LYS A 1 188 ? 24.112 26.730 -13.396 1.00 46.41 188 LYS A N 1
ATOM 1583 C CA . LYS A 1 188 ? 23.439 26.449 -12.124 1.00 46.41 188 LYS A CA 1
ATOM 1584 C C . LYS A 1 188 ? 23.648 24.973 -11.796 1.00 46.41 188 LYS A C 1
ATOM 1586 O O . LYS A 1 188 ? 22.905 24.120 -12.275 1.00 46.41 188 LYS A O 1
ATOM 1591 N N . ILE A 1 189 ? 24.669 24.683 -10.992 1.00 44.91 189 ILE A N 1
ATOM 1592 C CA . ILE A 1 189 ? 24.900 23.351 -10.432 1.00 44.91 189 ILE A CA 1
ATOM 1593 C C . ILE A 1 189 ? 23.615 22.946 -9.705 1.00 44.91 189 ILE A C 1
ATOM 1595 O O . ILE A 1 189 ? 23.170 23.648 -8.794 1.00 44.91 189 ILE A O 1
ATOM 1599 N N . ALA A 1 190 ? 22.995 21.848 -10.140 1.00 48.41 190 ALA A N 1
ATOM 1600 C CA . ALA A 1 190 ? 21.786 21.346 -9.504 1.00 48.41 190 ALA A CA 1
ATOM 1601 C C . ALA A 1 190 ? 22.073 21.061 -8.017 1.00 48.41 190 ALA A C 1
ATOM 1603 O O . ALA A 1 190 ? 23.138 20.516 -7.705 1.00 48.41 190 ALA A O 1
ATOM 1604 N N . PRO A 1 191 ? 21.169 21.433 -7.091 1.00 54.75 191 PRO A N 1
ATOM 1605 C CA . PRO A 1 191 ? 21.413 21.266 -5.666 1.00 54.75 191 PRO A CA 1
ATOM 1606 C C . PRO A 1 191 ? 21.712 19.806 -5.326 1.00 54.75 191 PRO A C 1
ATOM 1608 O O . PRO A 1 191 ? 20.990 18.895 -5.741 1.00 54.75 191 PRO A O 1
ATOM 1611 N N . TYR A 1 192 ? 22.766 19.592 -4.538 1.00 54.41 192 TYR A N 1
ATOM 1612 C CA . TYR A 1 192 ? 23.113 18.264 -4.055 1.00 54.41 192 TYR A CA 1
ATOM 1613 C C . TYR A 1 192 ? 22.005 17.762 -3.124 1.00 54.41 192 TYR A C 1
ATOM 1615 O O . TYR A 1 192 ? 21.694 18.396 -2.112 1.00 54.41 192 TYR A O 1
ATOM 1623 N N . LYS A 1 193 ? 21.411 16.619 -3.478 1.00 67.25 193 LYS A N 1
ATOM 1624 C CA . LYS A 1 193 ? 20.388 15.947 -2.677 1.00 67.25 193 LYS A CA 1
ATOM 1625 C C . LYS A 1 193 ? 21.053 15.013 -1.674 1.00 67.25 193 LYS A C 1
ATOM 1627 O O . LYS A 1 193 ? 21.640 14.003 -2.056 1.00 67.25 193 LYS A O 1
ATOM 1632 N N . LYS A 1 194 ? 20.919 15.318 -0.388 1.00 80.69 194 LYS A N 1
ATOM 1633 C CA . LYS A 1 194 ? 21.324 14.431 0.705 1.00 80.69 194 LYS A CA 1
ATOM 1634 C C . LYS A 1 194 ? 20.104 13.641 1.173 1.00 80.69 194 LYS A C 1
ATOM 1636 O O . LYS A 1 194 ? 19.113 14.237 1.577 1.00 80.69 194 LYS A O 1
ATOM 1641 N N . VAL A 1 195 ? 20.162 12.312 1.143 1.00 80.44 195 VAL A N 1
ATOM 1642 C CA . VAL A 1 195 ? 19.076 11.488 1.698 1.00 80.44 195 VAL A CA 1
ATOM 1643 C C . VAL A 1 195 ? 19.177 11.493 3.223 1.00 80.44 195 VAL A C 1
ATOM 1645 O O . VAL A 1 195 ? 20.189 11.079 3.787 1.00 80.44 195 VAL A O 1
ATOM 1648 N N . VAL A 1 196 ? 18.122 11.958 3.885 1.00 85.12 196 VAL A N 1
ATOM 1649 C CA . VAL A 1 196 ? 17.917 11.834 5.331 1.00 85.12 196 VAL A CA 1
ATOM 1650 C C . VAL A 1 196 ? 17.101 10.568 5.585 1.00 85.12 196 VAL A C 1
ATOM 1652 O O . VAL A 1 196 ? 16.166 10.287 4.839 1.00 85.12 196 VAL A O 1
ATOM 1655 N N . ILE A 1 197 ? 17.449 9.803 6.622 1.00 84.06 197 ILE A N 1
ATOM 1656 C CA . ILE A 1 197 ? 16.728 8.599 7.061 1.00 84.06 197 ILE A CA 1
ATOM 1657 C C . ILE A 1 197 ? 16.405 8.768 8.548 1.00 84.06 197 ILE A C 1
ATOM 1659 O O . ILE A 1 197 ? 17.282 9.152 9.323 1.00 84.06 197 ILE A O 1
ATOM 1663 N N . THR A 1 198 ? 15.162 8.503 8.947 1.00 86.19 198 THR A N 1
ATOM 1664 C CA . THR A 1 198 ? 14.729 8.608 10.349 1.00 86.19 198 THR A CA 1
ATOM 1665 C C . THR A 1 198 ? 15.220 7.429 11.196 1.00 86.19 198 THR A C 1
ATOM 1667 O O . THR A 1 198 ? 15.543 6.360 10.658 1.00 86.19 198 THR A O 1
ATOM 1670 N N . PRO A 1 199 ? 15.183 7.556 12.536 1.00 90.25 199 PRO A N 1
ATOM 1671 C CA . PRO A 1 199 ? 15.085 6.403 13.424 1.00 90.25 199 PRO A CA 1
ATOM 1672 C C . PRO A 1 199 ? 13.924 5.473 13.034 1.00 90.25 199 PRO A C 1
ATOM 1674 O O . PRO A 1 199 ? 13.065 5.809 12.211 1.00 90.25 199 PRO A O 1
ATOM 1677 N N . VAL A 1 200 ? 13.893 4.283 13.632 1.00 88.75 200 VAL A N 1
ATOM 1678 C CA . VAL A 1 200 ? 12.743 3.383 13.482 1.00 88.75 200 VAL A CA 1
ATOM 1679 C C . VAL A 1 200 ? 11.530 4.010 14.167 1.00 88.75 200 VAL A C 1
ATOM 1681 O O . VAL A 1 200 ? 11.648 4.555 15.257 1.00 88.75 200 VAL A O 1
ATOM 1684 N N . THR A 1 201 ? 10.358 3.921 13.551 1.00 91.81 201 THR A N 1
ATOM 1685 C CA . THR A 1 201 ? 9.107 4.450 14.094 1.00 91.81 201 THR A CA 1
ATOM 1686 C C . THR A 1 201 ? 8.106 3.315 14.283 1.00 91.81 201 THR A C 1
ATOM 1688 O O . THR A 1 201 ? 7.840 2.559 13.346 1.00 91.81 201 THR A O 1
ATOM 1691 N N . ILE A 1 202 ? 7.518 3.213 15.478 1.00 93.81 202 ILE A N 1
ATOM 1692 C CA . ILE A 1 202 ? 6.245 2.509 15.666 1.00 93.81 202 ILE A CA 1
ATOM 1693 C C . ILE A 1 202 ? 5.153 3.447 15.165 1.00 93.81 202 ILE A C 1
ATOM 1695 O O . ILE A 1 202 ? 4.903 4.503 15.751 1.00 93.81 202 ILE A O 1
ATOM 1699 N N . TRP A 1 203 ? 4.542 3.074 14.047 1.00 93.50 203 TRP A N 1
ATOM 1700 C CA . TRP A 1 203 ? 3.553 3.879 13.350 1.00 93.50 203 TRP A CA 1
ATOM 1701 C C . TRP A 1 203 ? 2.171 3.284 13.589 1.00 93.50 203 TRP A C 1
ATOM 1703 O O . TRP A 1 203 ? 1.834 2.221 13.063 1.00 93.50 203 TRP A O 1
ATOM 1713 N N . VAL A 1 204 ? 1.396 3.947 14.442 1.00 90.00 204 VAL A N 1
ATOM 1714 C CA . VAL A 1 204 ? 0.061 3.503 14.841 1.00 90.00 204 VAL A CA 1
ATOM 1715 C C . VAL A 1 204 ? -0.965 4.169 13.932 1.00 90.00 204 VAL A C 1
ATOM 1717 O O . VAL A 1 204 ? -1.064 5.395 13.865 1.00 90.00 204 VAL A O 1
ATOM 1720 N N . GLY A 1 205 ? -1.727 3.354 13.213 1.00 86.19 205 GLY A N 1
ATOM 1721 C CA . GLY A 1 205 ? -2.901 3.803 12.483 1.00 86.19 205 GLY A CA 1
ATOM 1722 C C . GLY A 1 205 ? -4.118 3.803 13.399 1.00 86.19 205 GLY A C 1
ATOM 1723 O O . GLY A 1 205 ? -4.484 2.743 13.895 1.00 86.19 205 GLY A O 1
ATOM 1724 N N . VAL A 1 206 ? -4.774 4.945 13.580 1.00 82.19 206 VAL A N 1
ATOM 1725 C CA . VAL A 1 206 ? -6.041 5.097 14.323 1.00 82.19 206 VAL A CA 1
ATOM 1726 C C . VAL A 1 206 ? -7.156 5.562 13.394 1.00 82.19 206 VAL A C 1
ATOM 1728 O O . VAL A 1 206 ? -6.881 6.040 12.296 1.00 82.19 206 VAL A O 1
ATOM 1731 N N . LEU A 1 207 ? -8.417 5.376 13.783 1.00 78.19 207 LEU A N 1
ATOM 1732 C CA . LEU A 1 207 ? -9.541 5.829 12.958 1.00 78.19 207 LEU A CA 1
ATOM 1733 C C . LEU A 1 207 ? -9.606 7.371 12.922 1.00 78.19 207 LEU A C 1
ATOM 1735 O O . LEU A 1 207 ? -9.281 7.993 13.939 1.00 78.19 207 LEU A O 1
ATOM 1739 N N . PRO A 1 208 ? -10.044 7.981 11.802 1.00 80.94 208 PRO A N 1
ATOM 1740 C CA . PRO A 1 208 ? -10.191 9.430 11.705 1.00 80.94 208 PRO A CA 1
ATOM 1741 C C . PRO A 1 208 ? -11.012 10.041 12.841 1.00 80.94 208 PRO A C 1
ATOM 1743 O O . PRO A 1 208 ? -11.984 9.422 13.279 1.00 80.94 208 PRO A O 1
ATOM 1746 N N . ASP A 1 209 ? -10.601 11.211 13.332 1.00 82.44 209 ASP A N 1
ATOM 1747 C CA . ASP A 1 209 ? -11.252 11.967 14.419 1.00 82.44 209 ASP A CA 1
ATOM 1748 C C . ASP A 1 209 ? -11.398 11.226 15.776 1.00 82.44 209 ASP A C 1
ATOM 1750 O O . ASP A 1 209 ? -12.016 11.746 16.707 1.00 82.44 209 ASP A O 1
ATOM 1754 N N . THR A 1 210 ? -10.838 10.017 15.944 1.00 83.12 210 THR A N 1
ATOM 1755 C CA . THR A 1 210 ? -11.034 9.208 17.173 1.00 83.12 210 THR A CA 1
ATOM 1756 C C . THR A 1 210 ? -10.005 9.427 18.281 1.00 83.12 210 THR A C 1
ATOM 1758 O O . THR A 1 210 ? -10.216 8.954 19.397 1.00 83.12 210 THR A O 1
ATOM 1761 N N . LEU A 1 211 ? -8.899 10.124 18.007 1.00 90.56 211 LEU A N 1
ATOM 1762 C CA . LEU A 1 211 ? -7.797 10.294 18.954 1.00 90.56 211 LEU A CA 1
ATOM 1763 C C . LEU A 1 211 ? -7.292 11.738 18.956 1.00 90.56 211 LEU A C 1
ATOM 1765 O O . LEU A 1 211 ? -6.852 12.241 17.925 1.00 90.56 211 LEU A O 1
ATOM 1769 N N . THR A 1 212 ? -7.298 12.390 20.121 1.00 92.62 212 THR A N 1
ATOM 1770 C CA . THR A 1 212 ? -6.721 13.735 20.259 1.00 92.62 212 THR A CA 1
ATOM 1771 C C . THR A 1 212 ? -5.199 13.677 20.399 1.00 92.62 212 THR A C 1
ATOM 1773 O O . THR A 1 212 ? -4.617 12.659 20.794 1.00 92.62 212 THR A O 1
ATOM 1776 N N . ARG A 1 213 ? -4.534 14.800 20.104 1.00 90.75 213 ARG A N 1
ATOM 1777 C CA . ARG A 1 213 ? -3.072 14.925 20.171 1.00 90.75 213 ARG A CA 1
ATOM 1778 C C . ARG A 1 213 ? -2.524 14.648 21.576 1.00 90.75 213 ARG A C 1
ATOM 1780 O O . ARG A 1 213 ? -1.453 14.062 21.708 1.00 90.75 213 ARG A O 1
ATOM 1787 N N . GLU A 1 214 ? -3.261 15.033 22.612 1.00 94.25 214 GLU A N 1
ATOM 1788 C CA . GLU A 1 214 ? -2.893 14.872 24.021 1.00 94.25 214 GLU A CA 1
ATOM 1789 C C . GLU A 1 214 ? -2.893 13.389 24.412 1.00 94.25 214 GLU A C 1
ATOM 1791 O O . GLU A 1 214 ? -1.903 12.883 24.936 1.00 94.25 214 GLU A O 1
ATOM 1796 N N . VAL A 1 215 ? -3.959 12.658 24.066 1.00 94.75 215 VAL A N 1
ATOM 1797 C CA . VAL A 1 215 ? -4.067 11.218 24.357 1.00 94.75 215 VAL A CA 1
ATOM 1798 C C . VAL A 1 215 ? -3.043 10.416 23.541 1.00 94.75 215 VAL A C 1
ATOM 1800 O O . VAL A 1 215 ? -2.431 9.482 24.065 1.00 94.75 215 VAL A O 1
ATOM 1803 N N . ALA A 1 216 ? -2.782 10.813 22.290 1.00 94.56 216 ALA A N 1
ATOM 1804 C CA . ALA A 1 216 ? -1.716 10.239 21.466 1.00 94.56 216 ALA A CA 1
ATOM 1805 C C . ALA A 1 216 ? -0.309 10.500 22.044 1.00 94.56 216 ALA A C 1
ATOM 1807 O O . ALA A 1 216 ? 0.556 9.622 21.988 1.00 94.56 216 ALA A O 1
ATOM 1808 N N . SER A 1 217 ? -0.078 11.681 22.626 1.00 96.25 217 SER A N 1
ATOM 1809 C CA . SER A 1 217 ? 1.165 12.040 23.321 1.00 96.25 217 SER A CA 1
ATOM 1810 C C . SER A 1 217 ? 1.377 11.183 24.569 1.00 96.25 217 SER A C 1
ATOM 1812 O O . SER A 1 217 ? 2.429 10.559 24.722 1.00 96.25 217 SER A O 1
ATOM 1814 N N . ASP A 1 218 ? 0.366 11.074 25.429 1.00 96.94 218 ASP A N 1
ATOM 1815 C CA . ASP A 1 218 ? 0.444 10.249 26.635 1.00 96.94 218 ASP A CA 1
ATOM 1816 C C . ASP A 1 218 ? 0.654 8.764 26.305 1.00 96.94 218 ASP A C 1
ATOM 1818 O O . ASP A 1 218 ? 1.534 8.118 26.872 1.00 96.94 218 ASP A O 1
ATOM 1822 N N . SER A 1 219 ? -0.086 8.230 25.329 1.00 97.38 219 SER A N 1
ATOM 1823 C CA . SER A 1 219 ? 0.101 6.850 24.872 1.00 97.38 219 SER A CA 1
ATOM 1824 C C . SER A 1 219 ? 1.485 6.625 24.243 1.00 97.38 219 SER A C 1
ATOM 1826 O O . SER A 1 219 ? 2.106 5.583 24.455 1.00 97.38 219 SER A O 1
ATOM 1828 N N . SER A 1 220 ? 2.032 7.620 23.532 1.00 97.19 220 SER A N 1
ATOM 1829 C CA . SER A 1 220 ? 3.420 7.566 23.048 1.00 97.19 220 SER A CA 1
ATOM 1830 C C . SER A 1 220 ? 4.421 7.463 24.198 1.00 97.19 220 SER A C 1
ATOM 1832 O O . SER A 1 220 ? 5.388 6.712 24.088 1.00 97.19 220 SER A O 1
ATOM 1834 N N . ASN A 1 221 ? 4.196 8.174 25.308 1.00 97.31 221 ASN A N 1
ATOM 1835 C CA . ASN A 1 221 ? 5.059 8.094 26.486 1.00 97.31 221 ASN A CA 1
ATOM 1836 C C . ASN A 1 221 ? 5.015 6.705 27.138 1.00 97.31 221 ASN A C 1
ATOM 1838 O O . ASN A 1 221 ? 6.074 6.179 27.486 1.00 97.31 221 ASN A O 1
ATOM 1842 N N . ASP A 1 222 ? 3.840 6.080 27.236 1.00 97.44 222 ASP A N 1
ATOM 1843 C CA . ASP A 1 222 ? 3.702 4.716 27.765 1.00 97.44 222 ASP A CA 1
ATOM 1844 C C . ASP A 1 222 ? 4.434 3.693 26.884 1.00 97.44 222 ASP A C 1
ATOM 1846 O O . ASP A 1 222 ? 5.228 2.894 27.385 1.00 97.44 222 ASP A O 1
ATOM 1850 N N . ILE A 1 223 ? 4.256 3.769 25.559 1.00 97.62 223 ILE A N 1
ATOM 1851 C CA . ILE A 1 223 ? 4.955 2.909 24.590 1.00 97.62 223 ILE A CA 1
ATOM 1852 C C . ILE A 1 223 ? 6.476 3.118 24.672 1.00 97.62 223 ILE A C 1
ATOM 1854 O O . ILE A 1 223 ? 7.240 2.152 24.682 1.00 97.62 223 ILE A O 1
ATOM 1858 N N . LEU A 1 224 ? 6.943 4.366 24.775 1.00 96.94 224 LEU A N 1
ATOM 1859 C CA . LEU A 1 224 ? 8.367 4.671 24.936 1.00 96.94 224 LEU A CA 1
ATOM 1860 C C . LEU A 1 224 ? 8.920 4.174 26.279 1.00 96.94 224 LEU A C 1
ATOM 1862 O O . LEU A 1 224 ? 10.080 3.773 26.340 1.00 96.94 224 LEU A O 1
ATOM 1866 N N . ASN A 1 225 ? 8.130 4.172 27.353 1.00 97.25 225 ASN A N 1
ATOM 1867 C CA . ASN A 1 225 ? 8.540 3.619 28.646 1.00 97.25 225 ASN A CA 1
ATOM 1868 C C . ASN A 1 225 ? 8.625 2.087 28.601 1.00 97.25 225 ASN A C 1
ATOM 1870 O O . ASN A 1 225 ? 9.657 1.534 28.983 1.00 97.25 225 ASN A O 1
ATOM 1874 N N . LEU A 1 226 ? 7.634 1.419 28.003 1.00 96.75 226 LEU A N 1
ATOM 1875 C CA . LEU A 1 226 ? 7.677 -0.014 27.698 1.00 96.75 226 LEU A CA 1
ATOM 1876 C C . LEU A 1 226 ? 8.939 -0.388 26.896 1.00 96.75 226 LEU A C 1
ATOM 1878 O O . LEU A 1 226 ? 9.605 -1.379 27.199 1.00 96.75 226 LEU A O 1
ATOM 1882 N N . LEU A 1 227 ? 9.308 0.400 25.883 1.00 95.38 227 LEU A N 1
ATOM 1883 C CA . LEU A 1 227 ? 10.528 0.164 25.102 1.00 95.38 227 LEU A CA 1
ATOM 1884 C C . LEU A 1 227 ? 11.803 0.311 25.952 1.00 95.38 227 LEU A C 1
ATOM 1886 O O . LEU A 1 227 ? 12.679 -0.556 25.871 1.00 95.38 227 LEU A O 1
ATOM 1890 N N . LYS A 1 228 ? 11.883 1.331 26.823 1.00 95.00 228 LYS A N 1
ATOM 1891 C CA . LYS A 1 228 ? 13.013 1.534 27.756 1.00 95.00 228 LYS A CA 1
ATOM 1892 C C . LYS A 1 228 ? 13.193 0.359 28.718 1.00 95.00 228 LYS A C 1
ATOM 1894 O O . LYS A 1 228 ? 14.329 -0.055 28.932 1.00 95.00 228 LYS A O 1
ATOM 1899 N N . GLU A 1 229 ? 12.111 -0.213 29.251 1.00 94.75 229 GLU A N 1
ATOM 1900 C CA . GLU A 1 229 ? 12.161 -1.417 30.105 1.00 94.75 229 GLU A CA 1
ATOM 1901 C C . GLU A 1 229 ? 12.799 -2.612 29.384 1.00 94.75 229 GLU A C 1
ATOM 1903 O O . GLU A 1 229 ? 13.534 -3.398 29.978 1.00 94.75 229 GLU A O 1
ATOM 1908 N N . HIS A 1 230 ? 12.576 -2.720 28.072 1.00 90.88 230 HIS A N 1
ATOM 1909 C CA . HIS A 1 230 ? 13.188 -3.742 27.224 1.00 90.88 230 HIS A CA 1
ATOM 1910 C C . HIS A 1 230 ? 14.557 -3.298 26.666 1.00 90.88 230 HIS A C 1
ATOM 1912 O O . HIS A 1 230 ? 15.130 -3.997 25.825 1.00 90.88 230 HIS A O 1
ATOM 1918 N N . GLY A 1 231 ? 15.098 -2.167 27.133 1.00 91.94 231 GLY A N 1
ATOM 1919 C CA . GLY A 1 231 ? 16.395 -1.610 26.751 1.00 91.94 231 GLY A CA 1
ATOM 1920 C C . GLY A 1 231 ? 16.457 -1.069 25.321 1.00 91.94 231 GLY A C 1
ATOM 1921 O O . GLY A 1 231 ? 17.531 -1.099 24.715 1.00 91.94 231 GLY A O 1
ATOM 1922 N N . ILE A 1 232 ? 15.328 -0.654 24.747 1.00 92.56 232 ILE A N 1
ATOM 1923 C CA . ILE A 1 232 ? 15.211 -0.130 23.382 1.00 92.56 232 ILE A CA 1
ATOM 1924 C C . ILE A 1 232 ? 15.005 1.387 23.465 1.00 92.56 232 ILE A C 1
ATOM 1926 O O . ILE A 1 232 ? 14.141 1.858 24.202 1.00 92.56 232 ILE A O 1
ATOM 1930 N N . PHE A 1 233 ? 15.823 2.148 22.735 1.00 91.44 233 PHE A N 1
ATOM 1931 C CA . PHE A 1 233 ? 15.912 3.614 22.867 1.00 91.44 233 PHE A CA 1
ATOM 1932 C C . PHE A 1 233 ? 15.965 4.347 21.516 1.00 91.44 233 PHE A C 1
ATOM 1934 O O . PHE A 1 233 ? 15.790 5.559 21.461 1.00 91.44 233 PHE A O 1
ATOM 1941 N N . ASP A 1 234 ? 16.216 3.613 20.435 1.00 90.81 234 ASP A N 1
ATOM 1942 C CA . ASP A 1 234 ? 16.427 4.061 19.056 1.00 90.81 234 ASP A CA 1
ATOM 1943 C C . ASP A 1 234 ? 15.133 4.055 18.217 1.00 90.81 234 ASP A C 1
ATOM 1945 O O . ASP A 1 234 ? 15.163 3.914 16.991 1.00 90.81 234 ASP A O 1
ATOM 1949 N N . ILE A 1 235 ? 13.990 4.208 18.897 1.00 92.25 235 ILE A N 1
ATOM 1950 C CA . ILE A 1 235 ? 12.646 4.135 18.322 1.00 92.25 235 ILE A CA 1
ATOM 1951 C C . ILE A 1 235 ? 11.827 5.377 18.677 1.00 92.25 235 ILE A C 1
ATOM 1953 O O . ILE A 1 235 ? 11.784 5.811 19.826 1.00 92.25 235 ILE A O 1
ATOM 1957 N N . GLU A 1 236 ? 11.121 5.897 17.680 1.00 94.38 236 GLU A N 1
ATOM 1958 C CA . GLU A 1 236 ? 10.107 6.942 17.795 1.00 94.38 236 GLU A CA 1
ATOM 1959 C C . GLU A 1 236 ? 8.693 6.341 17.731 1.00 94.38 236 GLU A C 1
ATOM 1961 O O . GLU A 1 236 ? 8.488 5.230 17.239 1.00 94.38 236 GLU A O 1
ATOM 1966 N N . VAL A 1 237 ? 7.690 7.088 18.189 1.00 96.44 237 VAL A N 1
ATOM 1967 C CA . VAL A 1 237 ? 6.271 6.720 18.059 1.00 96.44 237 VAL A CA 1
ATOM 1968 C C . VAL A 1 237 ? 5.551 7.822 17.292 1.00 96.44 237 VAL A C 1
ATOM 1970 O O . VAL A 1 237 ? 5.787 9.008 17.541 1.00 96.44 237 VAL A O 1
ATOM 1973 N N . ALA A 1 238 ? 4.690 7.444 16.349 1.00 96.25 238 ALA A N 1
ATOM 1974 C CA . ALA A 1 238 ? 3.840 8.380 15.624 1.00 96.25 238 ALA A CA 1
ATOM 1975 C C . ALA A 1 238 ? 2.457 7.783 15.341 1.00 96.25 238 ALA A C 1
ATOM 1977 O O . ALA A 1 238 ? 2.327 6.599 15.030 1.00 96.25 238 ALA A O 1
ATOM 1978 N N . TYR A 1 239 ? 1.443 8.636 15.416 1.00 94.94 239 TYR A N 1
ATOM 1979 C CA . TYR A 1 239 ? 0.037 8.330 15.199 1.00 94.94 239 TYR A CA 1
ATOM 1980 C C . TYR A 1 239 ? -0.446 8.993 13.918 1.00 94.94 239 TYR A C 1
ATOM 1982 O O . TYR A 1 239 ? -0.227 10.188 13.703 1.00 94.94 239 TYR A O 1
ATOM 1990 N N . ARG A 1 240 ? -1.140 8.221 13.088 1.00 93.19 240 ARG A N 1
ATOM 1991 C CA . ARG A 1 240 ? -1.757 8.698 11.852 1.00 93.19 240 ARG A CA 1
ATOM 1992 C C . ARG A 1 240 ? -3.183 8.206 11.707 1.00 93.19 240 ARG A C 1
ATOM 1994 O O . ARG A 1 240 ? -3.536 7.143 12.217 1.00 93.19 240 ARG A O 1
ATOM 2001 N N . GLU A 1 241 ? -3.957 8.910 10.904 1.00 84.94 241 GLU A N 1
ATOM 2002 C CA . GLU A 1 241 ? -5.275 8.439 10.511 1.00 84.94 241 GLU A CA 1
ATOM 2003 C C . GLU A 1 241 ? -5.200 7.275 9.509 1.00 84.94 241 GLU A C 1
ATOM 2005 O O . GLU A 1 241 ? -4.283 7.155 8.680 1.00 84.94 241 GLU A O 1
ATOM 2010 N N . SER A 1 242 ? -6.130 6.331 9.655 1.00 71.88 242 SER A N 1
ATOM 2011 C CA . SER A 1 242 ? -6.007 4.991 9.094 1.00 71.88 242 SER A CA 1
ATOM 2012 C C . SER A 1 242 ? -7.294 4.179 9.222 1.00 71.88 242 SER A C 1
ATOM 2014 O O . SER A 1 242 ? -7.967 4.199 10.247 1.00 71.88 242 SER A O 1
ATOM 2016 N N . VAL A 1 243 ? -7.584 3.351 8.223 1.00 54.00 243 VAL A N 1
ATOM 2017 C CA . VAL A 1 243 ? -8.719 2.413 8.215 1.00 54.00 243 VAL A CA 1
ATOM 2018 C C . VAL A 1 243 ? -8.201 1.040 7.764 1.00 54.00 243 VAL A C 1
ATOM 2020 O O . VAL A 1 243 ? -7.170 0.980 7.097 1.00 54.00 243 VAL A O 1
ATOM 2023 N N . ALA A 1 244 ? -8.906 -0.055 8.079 1.00 40.22 244 ALA A N 1
ATOM 2024 C CA . ALA A 1 244 ? -8.683 -1.395 7.508 1.00 40.22 244 ALA A CA 1
ATOM 2025 C C . ALA A 1 244 ? -9.839 -1.792 6.544 1.00 40.22 244 ALA A C 1
ATOM 2027 O O . ALA A 1 244 ? -10.987 -1.411 6.758 1.00 40.22 244 ALA A O 1
ATOM 2028 N N . ARG A 1 245 ? -9.552 -2.540 5.465 1.00 37.50 245 ARG A N 1
ATOM 2029 C CA . ARG A 1 245 ? -10.472 -3.039 4.396 1.00 37.50 245 ARG A CA 1
ATOM 2030 C C . ARG A 1 245 ? -10.112 -4.496 4.053 1.00 37.50 245 ARG A C 1
ATOM 2032 O O . ARG A 1 245 ? -9.080 -4.904 4.563 1.00 37.50 245 ARG A O 1
ATOM 2039 N N . SER A 1 246 ? -10.871 -5.288 3.267 1.00 34.81 246 SER A N 1
ATOM 2040 C CA . SER A 1 246 ? -10.433 -6.655 2.855 1.00 34.81 246 SER A CA 1
ATOM 2041 C C . SER A 1 246 ? -10.714 -7.137 1.424 1.00 34.81 246 SER A C 1
ATOM 2043 O O . SER A 1 246 ? -11.287 -6.297 0.764 1.00 34.81 246 SER A O 1
ATOM 2045 N N . PHE A 1 247 ? -10.331 -8.374 0.955 1.00 34.22 247 PHE A N 1
ATOM 2046 C CA . PHE A 1 247 ? -10.777 -9.114 -0.292 1.00 34.22 247 PHE A CA 1
ATOM 2047 C C . PHE A 1 247 ? -10.416 -10.632 -0.394 1.00 34.22 247 PHE A C 1
ATOM 2049 O O . PHE A 1 247 ? -9.448 -11.074 0.211 1.00 34.22 247 PHE A O 1
ATOM 2056 N N . SER A 1 248 ? -11.121 -11.421 -1.235 1.00 34.53 248 SER A N 1
ATOM 2057 C CA . SER A 1 248 ? -10.858 -12.860 -1.531 1.00 34.53 248 SER A CA 1
ATOM 2058 C C . SER A 1 248 ? -11.162 -13.286 -2.996 1.00 34.53 248 SER A C 1
ATOM 2060 O O . SER A 1 248 ? -12.135 -12.811 -3.579 1.00 34.53 248 SER A O 1
ATOM 2062 N N . GLY A 1 249 ? -10.360 -14.201 -3.577 1.00 40.00 249 GLY A N 1
ATOM 2063 C CA . GLY A 1 249 ? -10.447 -14.727 -4.964 1.00 40.00 249 GLY A CA 1
ATOM 2064 C C . GLY A 1 249 ? -9.486 -15.921 -5.204 1.00 40.00 249 GLY A C 1
ATOM 2065 O O . GLY A 1 249 ? -8.888 -16.368 -4.224 1.00 40.00 249 GLY A O 1
ATOM 2066 N N . PRO A 1 250 ? -9.329 -16.466 -6.438 1.00 42.53 250 PRO A N 1
ATOM 2067 C CA . PRO A 1 250 ? -8.247 -17.418 -6.742 1.00 42.53 250 PRO A CA 1
ATOM 2068 C C . PRO A 1 250 ? -6.886 -16.785 -6.432 1.00 42.53 250 PRO A C 1
ATOM 2070 O O . PRO A 1 250 ? -6.759 -15.561 -6.497 1.00 42.53 250 PRO A O 1
ATOM 2073 N N . GLU A 1 251 ? -5.896 -17.596 -6.051 1.00 47.72 251 GLU A N 1
ATOM 2074 C CA . GLU A 1 251 ? -4.637 -17.065 -5.524 1.00 47.72 251 GLU A CA 1
ATOM 2075 C C . GLU A 1 251 ? -3.896 -16.266 -6.601 1.00 47.72 251 GLU A C 1
ATOM 2077 O O . GLU A 1 251 ? -3.500 -16.778 -7.647 1.00 47.72 251 GLU A O 1
ATOM 2082 N N . LEU A 1 252 ? -3.800 -14.965 -6.348 1.00 56.41 252 LEU A N 1
ATOM 2083 C CA . LEU A 1 252 ? -3.120 -14.008 -7.202 1.00 56.41 252 LEU A CA 1
ATOM 2084 C C . LEU A 1 252 ? -1.618 -14.246 -7.094 1.00 56.41 252 LEU A C 1
ATOM 2086 O O . LEU A 1 252 ? -1.144 -14.702 -6.051 1.00 56.41 252 LEU A O 1
ATOM 2090 N N . PHE A 1 253 ? -0.873 -13.922 -8.151 1.00 57.56 253 PHE A N 1
ATOM 2091 C CA . PHE A 1 253 ? 0.571 -14.124 -8.153 1.00 57.56 253 PHE A CA 1
ATOM 2092 C C . PHE A 1 253 ? 1.206 -13.470 -6.919 1.00 57.56 253 PHE A C 1
ATOM 2094 O O . PHE A 1 253 ? 0.888 -12.333 -6.554 1.00 57.56 253 PHE A O 1
ATOM 2101 N N . ALA A 1 254 ? 2.087 -14.216 -6.253 1.00 61.06 254 ALA A N 1
ATOM 2102 C CA . ALA A 1 254 ? 2.858 -13.678 -5.147 1.00 61.06 254 ALA A CA 1
ATOM 2103 C C . ALA A 1 254 ? 3.772 -12.553 -5.674 1.00 61.06 254 ALA A C 1
ATOM 2105 O O . ALA A 1 254 ? 4.355 -12.719 -6.748 1.00 61.06 254 ALA A O 1
ATOM 2106 N N . PRO A 1 255 ? 3.931 -11.434 -4.941 1.00 63.75 255 PRO A N 1
ATOM 2107 C CA . PRO A 1 255 ? 4.890 -10.397 -5.304 1.00 63.75 255 PRO A CA 1
ATOM 2108 C C . PRO A 1 255 ? 6.289 -10.985 -5.473 1.00 63.75 255 PRO A C 1
ATOM 2110 O O . PRO A 1 255 ? 6.783 -11.699 -4.594 1.00 63.75 255 PRO A O 1
ATOM 2113 N N . VAL A 1 256 ? 6.921 -10.677 -6.601 1.00 62.78 256 VAL A N 1
ATOM 2114 C CA . VAL A 1 256 ? 8.289 -11.104 -6.895 1.00 62.78 256 VAL A CA 1
ATOM 2115 C C . VAL A 1 256 ? 9.299 -10.066 -6.403 1.00 62.78 256 VAL A C 1
ATOM 2117 O O . VAL A 1 256 ? 8.949 -8.981 -5.937 1.00 62.78 256 VAL A O 1
ATOM 2120 N N . ARG A 1 257 ? 10.588 -10.412 -6.431 1.00 62.81 257 ARG A N 1
ATOM 2121 C CA . ARG A 1 257 ? 11.652 -9.467 -6.062 1.00 62.81 257 ARG A CA 1
ATOM 2122 C C . ARG A 1 257 ? 11.813 -8.416 -7.160 1.00 62.81 257 ARG A C 1
ATOM 2124 O O . ARG A 1 257 ? 11.592 -8.707 -8.325 1.00 62.81 257 ARG A O 1
ATOM 2131 N N . CYS A 1 258 ? 12.329 -7.237 -6.817 1.00 58.31 258 CYS A N 1
ATOM 2132 C CA . CYS A 1 258 ? 12.651 -6.203 -7.812 1.00 58.31 258 CYS A CA 1
ATOM 2133 C C . CYS A 1 258 ? 13.784 -6.576 -8.792 1.00 58.31 258 CYS A C 1
ATOM 2135 O O . CYS A 1 258 ? 14.066 -5.840 -9.730 1.00 58.31 258 CYS A O 1
ATOM 2137 N N . SER A 1 259 ? 14.453 -7.708 -8.557 1.00 62.38 259 SER A N 1
ATOM 2138 C CA . SER A 1 259 ? 15.421 -8.326 -9.466 1.00 62.38 259 SER A CA 1
ATOM 2139 C C . SER A 1 259 ? 14.798 -9.379 -10.392 1.00 62.38 259 SER A C 1
ATOM 2141 O O . SER A 1 259 ? 15.525 -10.013 -11.149 1.00 62.38 259 SER A O 1
ATOM 2143 N N . ASP A 1 260 ? 13.499 -9.654 -10.269 1.00 67.94 260 ASP A N 1
ATOM 2144 C CA . ASP A 1 260 ? 12.805 -10.657 -11.071 1.00 67.94 260 ASP A CA 1
ATOM 2145 C C . ASP A 1 260 ? 12.422 -10.066 -12.442 1.00 67.94 260 ASP A C 1
ATOM 2147 O O . ASP A 1 260 ? 11.780 -9.011 -12.487 1.00 67.94 260 ASP A O 1
ATOM 2151 N N . PRO A 1 261 ? 12.782 -10.711 -13.568 1.00 66.44 261 PRO A N 1
ATOM 2152 C CA . PRO A 1 261 ? 12.480 -10.191 -14.903 1.00 66.44 261 PRO A CA 1
ATOM 2153 C C . PRO A 1 261 ? 10.974 -10.096 -15.193 1.00 66.44 261 PRO A C 1
ATOM 2155 O O . PRO A 1 261 ? 10.578 -9.352 -16.089 1.00 66.44 261 PRO A O 1
ATOM 2158 N N . LEU A 1 262 ? 10.128 -10.808 -14.441 1.00 70.69 262 LEU A N 1
ATOM 2159 C CA . LEU A 1 262 ? 8.673 -10.776 -14.579 1.00 70.69 262 LEU A CA 1
ATOM 2160 C C . LEU A 1 262 ? 7.997 -9.752 -13.656 1.00 70.69 262 LEU A C 1
ATOM 2162 O O . LEU A 1 262 ? 6.772 -9.644 -13.695 1.00 70.69 262 LEU A O 1
ATOM 2166 N N . GLN A 1 263 ? 8.743 -8.960 -12.869 1.00 70.50 263 GLN A N 1
ATOM 2167 C CA . GLN A 1 263 ? 8.164 -7.987 -11.930 1.00 70.50 263 GLN A CA 1
ATOM 2168 C C . GLN A 1 263 ? 7.125 -7.068 -12.595 1.00 70.50 263 GLN A C 1
ATOM 2170 O O . GLN A 1 263 ? 6.012 -6.938 -12.093 1.00 70.50 263 GLN A O 1
ATOM 2175 N N . ALA A 1 264 ? 7.444 -6.480 -13.752 1.00 67.06 264 ALA A N 1
ATOM 2176 C CA . ALA A 1 264 ? 6.539 -5.566 -14.458 1.00 67.06 264 ALA A CA 1
ATOM 2177 C C . ALA A 1 264 ? 5.228 -6.232 -14.933 1.00 67.06 264 ALA A C 1
ATOM 2179 O O . ALA A 1 264 ? 4.228 -5.546 -15.142 1.00 67.06 264 ALA A O 1
ATOM 2180 N N . VAL A 1 265 ? 5.229 -7.560 -15.089 1.00 72.75 265 VAL A N 1
ATOM 2181 C CA . VAL A 1 265 ? 4.062 -8.368 -15.475 1.00 72.75 265 VAL A CA 1
ATOM 2182 C C . VAL A 1 265 ? 3.283 -8.829 -14.239 1.00 72.75 265 VAL A C 1
ATOM 2184 O O . VAL A 1 265 ? 2.057 -8.872 -14.264 1.00 72.75 265 VAL A O 1
ATOM 2187 N N . ILE A 1 266 ? 3.978 -9.162 -13.150 1.00 71.94 266 ILE A N 1
ATOM 2188 C CA . ILE A 1 266 ? 3.386 -9.746 -11.942 1.00 71.94 266 ILE A CA 1
ATOM 2189 C C . ILE A 1 266 ? 2.823 -8.674 -11.003 1.00 71.94 266 ILE A C 1
ATOM 2191 O O . ILE A 1 266 ? 1.685 -8.810 -10.554 1.00 71.94 266 ILE A O 1
ATOM 2195 N N . ASP A 1 267 ? 3.565 -7.598 -10.726 1.00 71.56 267 ASP A N 1
ATOM 2196 C CA . ASP A 1 267 ? 3.202 -6.587 -9.721 1.00 71.56 267 ASP A CA 1
ATOM 2197 C C . ASP A 1 267 ? 1.759 -6.046 -9.873 1.00 71.56 267 ASP A C 1
ATOM 2199 O O . ASP A 1 267 ? 1.036 -6.036 -8.865 1.00 71.56 267 ASP A O 1
ATOM 2203 N N . PRO A 1 268 ? 1.268 -5.689 -11.086 1.00 71.50 268 PRO A N 1
ATOM 2204 C CA . PRO A 1 268 ? -0.091 -5.166 -11.286 1.00 71.50 268 PRO A CA 1
ATOM 2205 C C . PRO A 1 268 ? -1.223 -6.188 -11.085 1.00 71.50 268 PRO A C 1
ATOM 2207 O O . PRO A 1 268 ? -2.389 -5.797 -11.004 1.00 71.50 268 PRO A O 1
ATOM 2210 N N . VAL A 1 269 ? -0.902 -7.485 -11.001 1.00 72.62 269 VAL A N 1
ATOM 2211 C CA . VAL A 1 269 ? -1.853 -8.577 -10.725 1.00 72.62 269 VAL A CA 1
ATOM 2212 C C . VAL A 1 269 ? -1.658 -9.196 -9.334 1.00 72.62 269 VAL A C 1
ATOM 2214 O O . VAL A 1 269 ? -2.205 -10.261 -9.057 1.00 72.62 269 VAL A O 1
ATOM 2217 N N . THR A 1 270 ? -0.931 -8.527 -8.429 1.00 67.88 270 THR A N 1
ATOM 2218 C CA . THR A 1 270 ? -0.747 -8.973 -7.035 1.00 67.88 270 THR A CA 1
ATOM 2219 C C . THR A 1 270 ? -1.657 -8.252 -6.037 1.00 67.88 270 THR A C 1
ATOM 2221 O O . THR A 1 270 ? -2.105 -7.124 -6.244 1.00 67.88 270 THR A O 1
ATOM 2224 N N . THR A 1 271 ? -1.885 -8.871 -4.874 1.00 63.31 271 THR A N 1
ATOM 2225 C CA . THR A 1 271 ? -2.612 -8.246 -3.752 1.00 63.31 271 THR A CA 1
ATOM 2226 C C . THR A 1 271 ? -1.866 -7.072 -3.105 1.00 63.31 271 THR A C 1
ATOM 2228 O O . THR A 1 271 ? -2.458 -6.367 -2.290 1.00 63.31 271 THR A O 1
ATOM 2231 N N . ALA A 1 272 ? -0.574 -6.877 -3.395 1.00 57.97 272 ALA A N 1
ATOM 2232 C CA . ALA A 1 272 ? 0.296 -5.973 -2.639 1.00 57.97 272 ALA A CA 1
ATOM 2233 C C . ALA A 1 272 ? 0.099 -4.485 -2.968 1.00 57.97 272 ALA A C 1
ATOM 2235 O O . ALA A 1 272 ? 0.329 -3.640 -2.105 1.00 57.97 272 ALA A O 1
ATOM 2236 N N . LEU A 1 273 ? -0.336 -4.166 -4.191 1.00 58.12 273 LEU A N 1
ATOM 2237 C CA . LEU A 1 273 ? -0.449 -2.788 -4.695 1.00 58.12 273 LEU A CA 1
ATOM 2238 C C . LEU A 1 273 ? -1.906 -2.314 -4.877 1.00 58.12 273 LEU A C 1
ATOM 2240 O O . LEU A 1 273 ? -2.146 -1.212 -5.365 1.00 58.12 273 LEU A O 1
ATOM 2244 N N . GLY A 1 274 ? -2.872 -3.124 -4.431 1.00 67.00 274 GLY A N 1
ATOM 2245 C CA . GLY A 1 274 ? -4.308 -2.872 -4.557 1.00 67.00 274 GLY A CA 1
ATOM 2246 C C . GLY A 1 274 ? -4.830 -3.232 -5.948 1.00 67.00 274 GLY A C 1
ATOM 2247 O O . GLY A 1 274 ? -4.647 -2.484 -6.904 1.00 67.00 274 GLY A O 1
ATOM 2248 N N . LEU A 1 275 ? -5.505 -4.378 -6.071 1.00 79.25 275 LEU A N 1
ATOM 2249 C CA . LEU A 1 275 ? -5.803 -4.967 -7.385 1.00 79.25 275 LEU A CA 1
ATOM 2250 C C . LEU A 1 275 ? -6.719 -4.065 -8.222 1.00 79.25 275 LEU A C 1
ATOM 2252 O O . LEU A 1 275 ? -7.741 -3.605 -7.712 1.00 79.25 275 LEU A O 1
ATOM 2256 N N . PRO A 1 276 ? -6.448 -3.843 -9.510 1.00 82.94 276 PRO A N 1
ATOM 2257 C CA . PRO A 1 276 ? -7.406 -3.180 -10.383 1.00 82.94 276 PRO A CA 1
ATOM 2258 C C . PRO A 1 276 ? -8.659 -4.053 -10.540 1.00 82.94 276 PRO A C 1
ATOM 2260 O O . PRO A 1 276 ? -8.563 -5.231 -10.876 1.00 82.94 276 PRO A O 1
ATOM 2263 N N . ILE A 1 277 ? -9.845 -3.487 -10.315 1.00 89.12 277 ILE A N 1
ATOM 2264 C CA . ILE A 1 277 ? -11.132 -4.176 -10.464 1.00 89.12 277 ILE A CA 1
ATOM 2265 C C . ILE A 1 277 ? -12.190 -3.291 -11.123 1.00 89.12 277 ILE A C 1
ATOM 2267 O O . ILE A 1 277 ? -12.135 -2.061 -11.068 1.00 89.12 277 ILE A O 1
ATOM 2271 N N . ALA A 1 278 ? -13.194 -3.941 -11.704 1.00 87.75 278 ALA A N 1
ATOM 2272 C CA . ALA A 1 278 ? -14.432 -3.314 -12.155 1.00 87.75 278 ALA A CA 1
ATOM 2273 C C . ALA A 1 278 ? -15.637 -4.206 -11.824 1.00 87.75 278 ALA A C 1
ATOM 2275 O O . ALA A 1 278 ? -15.499 -5.420 -11.637 1.00 87.75 278 ALA A O 1
ATOM 2276 N N . GLY A 1 279 ? -16.838 -3.629 -11.769 1.00 86.75 279 GLY A N 1
ATOM 2277 C CA . GLY A 1 279 ? -18.069 -4.420 -11.757 1.00 86.75 279 GLY A CA 1
ATOM 2278 C C . GLY A 1 279 ? -18.247 -5.160 -13.087 1.00 86.75 279 GLY A C 1
ATOM 2279 O O . GLY A 1 279 ? -18.052 -4.578 -14.150 1.00 86.75 279 GLY A O 1
ATOM 2280 N N . LEU A 1 280 ? -18.648 -6.436 -13.051 1.00 86.19 280 LEU A N 1
ATOM 2281 C CA . LEU A 1 280 ? -18.760 -7.296 -14.246 1.00 86.19 280 LEU A CA 1
ATOM 2282 C C . LEU A 1 280 ? -19.677 -6.702 -15.334 1.00 86.19 280 LEU A C 1
ATOM 2284 O O . LEU A 1 280 ? -19.426 -6.881 -16.520 1.00 86.19 280 LEU A O 1
ATOM 2288 N N . ASN A 1 281 ? -20.723 -5.980 -14.924 1.00 82.75 281 ASN A N 1
ATOM 2289 C CA . ASN A 1 281 ? -21.683 -5.333 -15.826 1.00 82.75 281 ASN A CA 1
ATOM 2290 C C . ASN A 1 281 ? -21.362 -3.842 -16.067 1.00 82.75 281 ASN A C 1
ATOM 2292 O O . ASN A 1 281 ? -22.095 -3.161 -16.777 1.00 82.75 281 ASN A O 1
ATOM 2296 N N . THR A 1 282 ? -20.299 -3.322 -15.449 1.00 81.50 282 THR A N 1
ATOM 2297 C CA . THR A 1 282 ? -19.907 -1.905 -15.416 1.00 81.50 282 THR A CA 1
ATOM 2298 C C . THR A 1 282 ? -18.392 -1.787 -15.604 1.00 81.50 282 THR A C 1
ATOM 2300 O O . THR A 1 282 ? -17.697 -1.145 -14.823 1.00 81.50 282 THR A O 1
ATOM 2303 N N . LEU A 1 283 ? -17.866 -2.417 -16.661 1.00 82.00 283 LEU A N 1
ATOM 2304 C CA . LEU A 1 283 ? -16.422 -2.562 -16.921 1.00 82.00 283 LEU A CA 1
ATOM 2305 C C . LEU A 1 283 ? -15.652 -1.238 -17.098 1.00 82.00 283 LEU A C 1
ATOM 2307 O O . LEU A 1 283 ? -14.424 -1.246 -17.062 1.00 82.00 283 LEU A O 1
ATOM 2311 N N . LYS A 1 284 ? -16.355 -0.114 -17.291 1.00 77.25 284 LYS A N 1
ATOM 2312 C CA . LYS A 1 284 ? -15.784 1.245 -17.332 1.00 77.25 284 LYS A CA 1
ATOM 2313 C C . LYS A 1 284 ? -15.732 1.927 -15.958 1.00 77.25 284 LYS A C 1
ATOM 2315 O O . LYS A 1 284 ? -14.980 2.874 -15.772 1.00 77.25 284 LYS A O 1
ATOM 2320 N N . SER A 1 285 ? -16.492 1.437 -14.981 1.00 75.25 285 SER A N 1
ATOM 2321 C CA . SER A 1 285 ? -16.487 1.924 -13.600 1.00 75.25 285 SER A CA 1
ATOM 2322 C C . SER A 1 285 ? -15.364 1.226 -12.832 1.00 75.25 285 SER A C 1
ATOM 2324 O O . SER A 1 285 ? -15.580 0.260 -12.097 1.00 75.25 285 SER A O 1
ATOM 2326 N N . GLN A 1 286 ? -14.136 1.670 -13.093 1.00 77.06 286 GLN A N 1
ATOM 2327 C CA . GLN A 1 286 ? -12.915 1.034 -12.602 1.00 77.06 286 GLN A CA 1
ATOM 2328 C C . GLN A 1 286 ? -12.421 1.650 -11.290 1.00 77.06 286 GLN A C 1
ATOM 2330 O O . GLN A 1 286 ? -12.709 2.800 -10.953 1.00 77.06 286 GLN A O 1
ATOM 2335 N N . GLY A 1 287 ? -11.587 0.898 -10.583 1.00 77.94 287 GLY A N 1
ATOM 2336 C CA . GLY A 1 287 ? -10.703 1.425 -9.552 1.00 77.94 287 GLY A CA 1
ATOM 2337 C C . GLY A 1 287 ? -9.994 0.291 -8.831 1.00 77.94 287 GLY A C 1
ATOM 2338 O O . GLY A 1 287 ? -9.852 -0.797 -9.387 1.00 77.94 287 GLY A O 1
ATOM 2339 N N . THR A 1 288 ? -9.531 0.532 -7.606 1.00 80.38 288 THR A N 1
ATOM 2340 C CA . THR A 1 288 ? -8.702 -0.442 -6.894 1.00 80.38 288 THR A CA 1
ATOM 2341 C C . THR A 1 288 ? -9.406 -1.157 -5.750 1.00 80.38 288 THR A C 1
ATOM 2343 O O . THR A 1 288 ? -10.250 -0.655 -4.998 1.00 80.38 288 THR A O 1
ATOM 2346 N N . MET A 1 289 ? -8.978 -2.394 -5.612 1.00 79.56 289 MET A N 1
ATOM 2347 C CA . MET A 1 289 ? -9.222 -3.335 -4.552 1.00 79.56 289 MET A CA 1
ATOM 2348 C C . MET A 1 289 ? -8.216 -3.017 -3.425 1.00 79.56 289 MET A C 1
ATOM 2350 O O . MET A 1 289 ? -7.219 -3.706 -3.254 1.00 79.56 289 MET A O 1
ATOM 2354 N N . GLY A 1 290 ? -8.481 -1.917 -2.702 1.00 74.00 290 GLY A N 1
ATOM 2355 C CA . GLY A 1 290 ? -7.683 -1.294 -1.624 1.00 74.00 290 GLY A CA 1
ATOM 2356 C C . GLY A 1 290 ? -6.756 -2.169 -0.750 1.00 74.00 290 GLY A C 1
ATOM 2357 O O . GLY A 1 290 ? -5.592 -2.330 -1.086 1.00 74.00 290 GLY A O 1
ATOM 2358 N N . PHE A 1 291 ? -7.202 -2.606 0.440 1.00 70.50 291 PHE A N 1
ATOM 2359 C CA . PHE A 1 291 ? -6.367 -3.291 1.461 1.00 70.50 291 PHE A CA 1
ATOM 2360 C C . PHE A 1 291 ? -7.079 -4.502 2.132 1.00 70.50 291 PHE A C 1
ATOM 2362 O O . PHE A 1 291 ? -8.257 -4.693 1.855 1.00 70.50 291 PHE A O 1
ATOM 2369 N N . PHE A 1 292 ? -6.380 -5.331 2.949 1.00 78.25 292 PHE A N 1
ATOM 2370 C CA . PHE A 1 292 ? -6.792 -6.685 3.439 1.00 78.25 292 PHE A CA 1
ATOM 2371 C C . PHE A 1 292 ? -7.072 -6.837 4.995 1.00 78.25 292 PHE A C 1
ATOM 2373 O O . PHE A 1 292 ? -6.201 -6.514 5.794 1.00 78.25 292 PHE A O 1
ATOM 2380 N N . PHE A 1 293 ? -8.249 -7.355 5.446 1.00 72.31 293 PHE A N 1
ATOM 2381 C CA . PHE A 1 293 ? -8.774 -7.519 6.854 1.00 72.31 293 PHE A CA 1
ATOM 2382 C C . PHE A 1 293 ? -9.568 -8.825 7.083 1.00 72.31 293 PHE A C 1
ATOM 2384 O O . PHE A 1 293 ? -10.264 -9.311 6.195 1.00 72.31 293 PHE A O 1
ATOM 2391 N N . ARG A 1 294 ? -9.572 -9.399 8.289 1.00 77.06 294 ARG A N 1
ATOM 2392 C CA . ARG A 1 294 ? -10.451 -10.546 8.613 1.00 77.06 294 ARG A CA 1
ATOM 2393 C C . ARG A 1 294 ? -11.494 -10.178 9.659 1.00 77.06 294 ARG A C 1
ATOM 2395 O O . ARG A 1 294 ? -11.182 -9.458 10.598 1.00 77.06 294 ARG A O 1
ATOM 2402 N N . VAL A 1 295 ? -12.702 -10.714 9.497 1.00 76.19 295 VAL A N 1
ATOM 2403 C CA . VAL A 1 295 ? -13.676 -10.862 10.589 1.00 76.19 295 VAL A CA 1
ATOM 2404 C C . VAL A 1 295 ? -13.956 -12.355 10.688 1.00 76.19 295 VAL A C 1
ATOM 2406 O O . VAL A 1 295 ? -14.355 -12.986 9.705 1.00 76.19 295 VAL A O 1
ATOM 2409 N N . ASP A 1 296 ? -13.637 -12.928 11.845 1.00 86.12 296 ASP A N 1
ATOM 2410 C CA . ASP A 1 296 ? -13.573 -14.369 12.083 1.00 86.12 296 ASP A CA 1
ATOM 2411 C C . ASP A 1 296 ? -12.770 -15.110 10.994 1.00 86.12 296 ASP A C 1
ATOM 2413 O O . ASP A 1 296 ? -11.572 -14.883 10.804 1.00 86.12 296 ASP A O 1
ATOM 2417 N N . LYS A 1 297 ? -13.435 -16.003 10.252 1.00 84.38 297 LYS A N 1
ATOM 2418 C CA . LYS A 1 297 ? -12.858 -16.805 9.163 1.00 84.38 297 LYS A CA 1
ATOM 2419 C C . LYS A 1 297 ? -13.067 -16.183 7.773 1.00 84.38 297 LYS A C 1
ATOM 2421 O O . LYS A 1 297 ? -12.686 -16.802 6.784 1.00 84.38 297 LYS A O 1
ATOM 2426 N N . ALA A 1 298 ? -13.683 -15.002 7.675 1.00 72.50 298 ALA A N 1
ATOM 2427 C CA . ALA A 1 298 ? -14.086 -14.380 6.413 1.00 72.50 298 ALA A CA 1
ATOM 2428 C C . ALA A 1 298 ? -13.227 -13.152 6.036 1.00 72.50 298 ALA A C 1
ATOM 2430 O O . ALA A 1 298 ? -12.751 -12.401 6.889 1.00 72.50 298 ALA A O 1
ATOM 2431 N N . LEU A 1 299 ? -13.028 -12.966 4.724 1.00 81.81 299 LEU A N 1
ATOM 2432 C CA . LEU A 1 299 ? -12.062 -12.043 4.111 1.00 81.81 299 LEU A CA 1
ATOM 2433 C C . LEU A 1 299 ? -12.799 -11.057 3.165 1.00 81.81 299 LEU A C 1
ATOM 2435 O O . LEU A 1 299 ? -13.100 -11.378 2.014 1.00 81.81 299 LEU A O 1
ATOM 2439 N N . TYR A 1 300 ? -13.157 -9.885 3.698 1.00 79.31 300 TYR A N 1
ATOM 2440 C CA . TYR A 1 300 ? -14.184 -8.932 3.212 1.00 79.31 300 TYR A CA 1
ATOM 2441 C C . TYR A 1 300 ? -13.768 -7.823 2.226 1.00 79.31 300 TYR A C 1
ATOM 2443 O O . TYR A 1 300 ? -13.338 -6.755 2.651 1.00 79.31 300 TYR A O 1
ATOM 2451 N N . ALA A 1 301 ? -14.046 -8.001 0.935 1.00 83.00 301 ALA A N 1
ATOM 2452 C CA . ALA A 1 301 ? -13.899 -6.964 -0.098 1.00 83.00 301 ALA A CA 1
ATOM 2453 C C . ALA A 1 301 ? -14.270 -5.516 0.347 1.00 83.00 301 ALA A C 1
ATOM 2455 O O . ALA A 1 301 ? -15.437 -5.290 0.658 1.00 83.00 301 ALA A O 1
ATOM 2456 N N . VAL A 1 302 ? -13.374 -4.511 0.290 1.00 80.44 302 VAL A N 1
ATOM 2457 C CA . VAL A 1 302 ? -13.788 -3.087 0.355 1.00 80.44 302 VAL A CA 1
ATOM 2458 C C . VAL A 1 302 ? -13.059 -2.191 -0.649 1.00 80.44 302 VAL A C 1
ATOM 2460 O O . VAL A 1 302 ? -11.882 -1.858 -0.536 1.00 80.44 302 VAL A O 1
ATOM 2463 N N . THR A 1 303 ? -13.825 -1.703 -1.611 1.00 84.31 303 THR A N 1
ATOM 2464 C CA . THR A 1 303 ? -13.371 -0.864 -2.721 1.00 84.31 303 THR A CA 1
ATOM 2465 C C . THR A 1 303 ? -14.110 0.485 -2.708 1.00 84.31 303 THR A C 1
ATOM 2467 O O . THR A 1 303 ? -14.720 0.841 -1.695 1.00 84.31 303 THR A O 1
ATOM 2470 N N . ALA A 1 304 ? -14.010 1.294 -3.759 1.00 79.94 304 ALA A N 1
ATOM 2471 C CA . ALA A 1 304 ? -14.800 2.517 -3.893 1.00 79.94 304 ALA A CA 1
ATOM 2472 C C . ALA A 1 304 ? -16.237 2.196 -4.351 1.00 79.94 304 ALA A C 1
ATOM 2474 O O . ALA A 1 304 ? -16.463 1.226 -5.075 1.00 79.94 304 ALA A O 1
ATOM 2475 N N . ARG A 1 305 ? -17.228 2.993 -3.920 1.00 79.31 305 ARG A N 1
ATOM 2476 C CA . ARG A 1 305 ? -18.652 2.707 -4.185 1.00 79.31 305 ARG A CA 1
ATOM 2477 C C . ARG A 1 305 ? -18.955 2.648 -5.688 1.00 79.31 305 ARG A C 1
ATOM 2479 O O . ARG A 1 305 ? -19.640 1.723 -6.120 1.00 79.31 305 ARG A O 1
ATOM 2486 N N . HIS A 1 306 ? -18.407 3.577 -6.474 1.00 77.75 306 HIS A N 1
ATOM 2487 C CA . HIS A 1 306 ? -18.685 3.730 -7.910 1.00 77.75 306 HIS A CA 1
ATOM 2488 C C . HIS A 1 306 ? -18.350 2.487 -8.754 1.00 77.75 306 HIS A C 1
ATOM 2490 O O . HIS A 1 306 ? -18.922 2.283 -9.816 1.00 77.75 306 HIS A O 1
ATOM 2496 N N . ILE A 1 307 ? -17.473 1.607 -8.263 1.00 82.62 307 ILE A N 1
ATOM 2497 C CA . ILE A 1 307 ? -17.082 0.353 -8.935 1.00 82.62 307 ILE A CA 1
ATOM 2498 C C . ILE A 1 307 ? -18.216 -0.683 -8.923 1.00 82.62 307 ILE A C 1
ATOM 2500 O O . ILE A 1 307 ? -18.336 -1.508 -9.830 1.00 82.62 307 ILE A O 1
ATOM 2504 N N . LEU A 1 308 ? -19.048 -0.655 -7.878 1.00 82.38 308 LEU A N 1
ATOM 2505 C CA . LEU A 1 308 ? -20.129 -1.615 -7.641 1.00 82.38 308 LEU A CA 1
ATOM 2506 C C . LEU A 1 308 ? -21.523 -1.011 -7.825 1.00 82.38 308 LEU A C 1
ATOM 2508 O O . LEU A 1 308 ? -22.490 -1.754 -8.019 1.00 82.38 308 LEU A O 1
ATOM 2512 N N . PHE A 1 309 ? -21.652 0.308 -7.731 1.00 79.56 309 PHE A N 1
ATOM 2513 C CA . PHE A 1 309 ? -22.919 1.026 -7.773 1.00 79.56 309 PHE A CA 1
ATOM 2514 C C . PHE A 1 309 ? -22.816 2.206 -8.739 1.00 79.56 309 PHE A C 1
ATOM 2516 O O . PHE A 1 309 ? -21.818 2.922 -8.685 1.00 79.56 309 PHE A O 1
ATOM 2523 N N . PRO A 1 310 ? -23.845 2.444 -9.565 1.00 71.56 310 PRO A N 1
ATOM 2524 C CA . PRO A 1 310 ? -23.960 3.666 -10.348 1.00 71.56 310 PRO A CA 1
ATOM 2525 C C . PRO A 1 310 ? -23.803 4.942 -9.504 1.00 71.56 310 PRO A C 1
ATOM 2527 O O . PRO A 1 310 ? -24.186 4.985 -8.326 1.00 71.56 310 PRO A O 1
ATOM 2530 N N . GLU A 1 311 ? -23.239 5.977 -10.125 1.00 60.62 311 GLU A N 1
ATOM 2531 C CA . GLU A 1 311 ? -22.996 7.293 -9.516 1.00 60.62 311 GLU A CA 1
ATOM 2532 C C . GLU A 1 311 ? -24.304 8.049 -9.232 1.00 60.62 311 GLU A C 1
ATOM 2534 O O . GLU A 1 311 ? -24.409 8.748 -8.227 1.00 60.62 311 GLU A O 1
ATOM 2539 N N . ASP A 1 312 ? -25.335 7.834 -10.054 1.00 62.69 312 ASP A N 1
ATOM 2540 C CA . ASP A 1 312 ? -26.673 8.425 -9.918 1.00 62.69 312 ASP A CA 1
ATOM 2541 C C . ASP A 1 312 ? -27.492 7.857 -8.739 1.00 62.69 312 ASP A C 1
ATOM 2543 O O . ASP A 1 312 ? -28.454 8.481 -8.300 1.00 62.69 312 ASP A O 1
ATOM 2547 N N . GLN A 1 313 ? -27.088 6.718 -8.161 1.00 58.97 313 GLN A N 1
ATOM 2548 C CA . GLN A 1 313 ? -27.756 6.090 -7.007 1.00 58.97 313 GLN A CA 1
ATOM 2549 C C . GLN A 1 313 ? -27.371 6.697 -5.639 1.00 58.97 313 GLN A C 1
ATOM 2551 O O . GLN A 1 313 ? -27.615 6.067 -4.608 1.00 58.97 313 GLN A O 1
ATOM 2556 N N . GLY A 1 314 ? -26.732 7.872 -5.605 1.00 49.16 314 GLY A N 1
ATOM 2557 C CA . GLY A 1 314 ? -26.374 8.588 -4.370 1.00 49.16 314 GLY A CA 1
ATOM 2558 C C . GLY A 1 314 ? -25.468 7.794 -3.416 1.00 49.16 314 GLY A C 1
ATOM 2559 O O . GLY A 1 314 ? -24.880 6.789 -3.793 1.00 49.16 314 GLY A O 1
ATOM 2560 N N . ASN A 1 315 ? -25.350 8.215 -2.153 1.00 59.62 315 ASN A N 1
ATOM 2561 C CA . ASN A 1 315 ? -24.574 7.498 -1.123 1.00 59.62 315 ASN A CA 1
ATOM 2562 C C . ASN A 1 315 ? -25.468 6.711 -0.147 1.00 59.62 315 ASN A C 1
ATOM 2564 O O . ASN A 1 315 ? -25.193 6.644 1.050 1.00 59.62 315 ASN A O 1
ATOM 2568 N N . GLU A 1 316 ? -26.547 6.104 -0.648 1.00 66.56 316 GLU A N 1
ATOM 2569 C CA . GLU A 1 316 ? -27.419 5.268 0.183 1.00 66.56 316 GLU A CA 1
ATOM 2570 C C . GLU A 1 316 ? -26.677 4.047 0.752 1.00 66.56 316 GLU A C 1
ATOM 2572 O O . GLU A 1 316 ? -25.887 3.386 0.063 1.00 66.56 316 GLU A O 1
ATOM 2577 N N . LEU A 1 317 ? -26.954 3.740 2.025 1.00 72.12 317 LEU A N 1
ATOM 2578 C CA . LEU A 1 317 ? -26.376 2.603 2.733 1.00 72.12 317 LEU A CA 1
ATOM 2579 C C . LEU A 1 317 ? -26.862 1.290 2.112 1.00 72.12 317 LEU A C 1
ATOM 2581 O O . LEU A 1 317 ? -28.014 0.893 2.277 1.00 72.12 317 LEU A O 1
ATOM 2585 N N . HIS A 1 318 ? -25.960 0.573 1.445 1.00 77.31 318 HIS A N 1
ATOM 2586 C CA . HIS A 1 318 ? -26.256 -0.750 0.914 1.00 77.31 318 HIS A CA 1
ATOM 2587 C C . HIS A 1 318 ? -25.851 -1.858 1.891 1.00 77.31 318 HIS A C 1
ATOM 2589 O O . HIS A 1 318 ? -24.667 -2.162 2.048 1.00 77.31 318 HIS A O 1
ATOM 2595 N N . SER A 1 319 ? -26.842 -2.532 2.473 1.00 83.12 319 SER A N 1
ATOM 2596 C CA . SER A 1 319 ? -26.660 -3.801 3.185 1.00 83.12 319 SER A CA 1
ATOM 2597 C C . SER A 1 319 ? -27.150 -4.962 2.319 1.00 83.12 319 SER A C 1
ATOM 2599 O O . SER A 1 319 ? -28.320 -5.022 1.938 1.00 83.12 319 SER A O 1
ATOM 2601 N N . TYR A 1 320 ? -26.257 -5.903 2.004 1.00 82.25 320 TYR A N 1
ATOM 2602 C CA . TYR A 1 320 ? -26.624 -7.119 1.279 1.00 82.25 320 TYR A CA 1
ATOM 2603 C C . TYR A 1 320 ? -27.371 -8.077 2.219 1.00 82.25 320 TYR A C 1
ATOM 2605 O O . TYR A 1 320 ? -26.758 -8.792 3.009 1.00 82.25 320 TYR A O 1
ATOM 2613 N N . ASN A 1 321 ? -28.702 -8.082 2.121 1.00 79.44 321 ASN A N 1
ATOM 2614 C CA . ASN A 1 321 ? -29.570 -8.935 2.939 1.00 79.44 321 ASN A CA 1
ATOM 2615 C C . ASN A 1 321 ? -29.935 -10.247 2.216 1.00 79.44 321 ASN A C 1
ATOM 2617 O O . ASN A 1 321 ? -29.917 -11.318 2.815 1.00 79.44 321 ASN A O 1
ATOM 2621 N N . SER A 1 322 ? -30.254 -10.180 0.918 1.00 78.25 322 SER A N 1
ATOM 2622 C CA . SER A 1 322 ? -30.456 -11.340 0.035 1.00 78.25 322 SER A CA 1
ATOM 2623 C C . SER A 1 322 ? -30.443 -10.909 -1.443 1.00 78.25 322 SER A C 1
ATOM 2625 O O . SER A 1 322 ? -30.481 -9.714 -1.736 1.00 78.25 322 SER A O 1
ATOM 2627 N N . GLY A 1 323 ? -30.401 -11.871 -2.373 1.00 77.56 323 GLY A N 1
ATOM 2628 C CA . GLY A 1 323 ? -30.508 -11.633 -3.820 1.00 77.56 323 GLY A CA 1
ATOM 2629 C C . GLY A 1 323 ? -29.230 -11.941 -4.615 1.00 77.56 323 GLY A C 1
ATOM 2630 O O . GLY A 1 323 ? -28.310 -12.575 -4.098 1.00 77.56 323 GLY A O 1
ATOM 2631 N N . PRO A 1 324 ? -29.152 -11.538 -5.897 1.00 81.38 324 PRO A N 1
ATOM 2632 C CA . PRO A 1 324 ? -27.969 -11.760 -6.723 1.00 81.38 324 PRO A CA 1
ATOM 2633 C C . PRO A 1 324 ? -26.762 -10.963 -6.209 1.00 81.38 324 PRO A C 1
ATOM 2635 O O . PRO A 1 324 ? -26.816 -9.739 -6.088 1.00 81.38 324 PRO A O 1
ATOM 2638 N N . LYS A 1 325 ? -25.638 -11.642 -5.954 1.00 85.38 325 LYS A N 1
ATOM 2639 C CA . LYS A 1 325 ? -24.373 -10.967 -5.626 1.00 85.38 325 LYS A CA 1
ATOM 2640 C C . LYS A 1 325 ? -23.892 -10.133 -6.817 1.00 85.38 325 LYS A C 1
ATOM 2642 O O . LYS A 1 325 ? -23.828 -10.638 -7.940 1.00 85.38 325 LYS A O 1
ATOM 2647 N N . LYS A 1 326 ? -2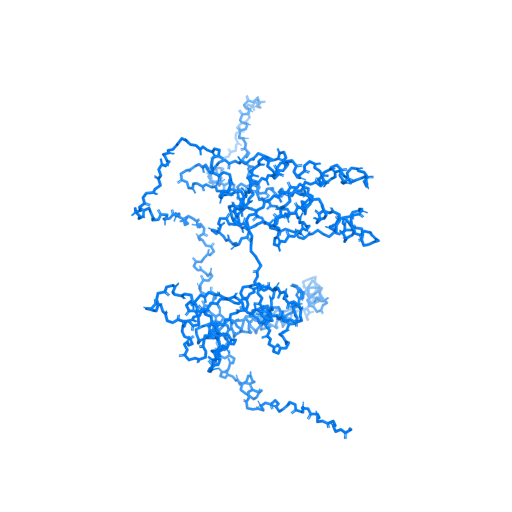3.467 -8.893 -6.557 1.00 85.69 326 LYS A N 1
ATOM 2648 C CA . LYS A 1 326 ? -22.696 -8.100 -7.524 1.00 85.69 326 LYS A CA 1
ATOM 2649 C C . LYS A 1 326 ? -21.375 -8.822 -7.802 1.00 85.69 326 LYS A C 1
ATOM 2651 O O . LYS A 1 326 ? -20.641 -9.149 -6.873 1.00 85.69 326 LYS A O 1
ATOM 2656 N N . LYS A 1 327 ? -21.106 -9.106 -9.075 1.00 88.50 327 LYS A N 1
ATOM 2657 C CA . LYS A 1 327 ? -19.867 -9.744 -9.533 1.00 88.50 327 LYS A CA 1
ATOM 2658 C C . LYS A 1 327 ? -18.856 -8.668 -9.924 1.00 88.50 327 LYS A C 1
ATOM 2660 O O . LYS A 1 327 ? -19.243 -7.652 -10.501 1.00 88.50 327 LYS A O 1
ATOM 2665 N N . VAL A 1 328 ? -17.584 -8.919 -9.641 1.00 88.00 328 VAL A N 1
ATOM 2666 C CA . VAL A 1 328 ? -16.446 -8.096 -10.072 1.00 88.00 328 VAL A CA 1
ATOM 2667 C C . VAL A 1 328 ? -15.518 -8.915 -10.955 1.00 88.00 328 VAL A C 1
ATOM 2669 O O . VAL A 1 328 ? -15.541 -10.146 -10.902 1.00 88.00 328 VAL A O 1
ATOM 2672 N N . VAL A 1 329 ? -14.707 -8.223 -11.743 1.00 88.69 329 VAL A N 1
ATOM 2673 C CA . VAL A 1 329 ? -13.618 -8.787 -12.543 1.00 88.69 329 VAL A CA 1
ATOM 2674 C C . VAL A 1 329 ? -12.292 -8.143 -12.153 1.00 88.69 329 VAL A C 1
ATOM 2676 O O . VAL A 1 329 ? -12.269 -6.999 -11.693 1.00 88.69 329 VAL A O 1
ATOM 2679 N N . LEU A 1 330 ? -11.202 -8.890 -12.332 1.00 80.56 330 LEU A N 1
ATOM 2680 C CA . LEU A 1 330 ? -9.844 -8.359 -12.273 1.00 80.56 330 LEU A CA 1
ATOM 2681 C C . LEU A 1 330 ? -9.624 -7.521 -13.540 1.00 80.56 330 LEU A C 1
ATOM 2683 O O . LEU A 1 330 ? -9.685 -8.059 -14.641 1.00 80.56 330 LEU A O 1
ATOM 2687 N N . MET A 1 331 ? -9.392 -6.222 -13.349 1.00 84.75 331 MET A N 1
ATOM 2688 C CA . MET A 1 331 ? -9.366 -5.156 -14.358 1.00 84.75 331 MET A CA 1
ATOM 2689 C C . MET A 1 331 ? -10.707 -4.896 -15.068 1.00 84.75 331 MET A C 1
ATOM 2691 O O . MET A 1 331 ? -11.436 -5.800 -15.467 1.00 84.75 331 MET A O 1
ATOM 2695 N N . GLY A 1 332 ? -11.028 -3.612 -15.245 1.00 82.06 332 GLY A N 1
ATOM 2696 C CA . GLY A 1 332 ? -12.015 -3.174 -16.233 1.00 82.06 332 GLY A CA 1
ATOM 2697 C C . GLY A 1 332 ? -11.402 -3.078 -17.632 1.00 82.06 332 GLY A C 1
ATOM 2698 O O . GLY A 1 332 ? -10.225 -3.382 -17.826 1.00 82.06 332 GLY A O 1
ATOM 2699 N N . THR A 1 333 ? -12.188 -2.643 -18.619 1.00 81.25 333 THR A N 1
ATOM 2700 C CA . THR A 1 333 ? -11.766 -2.660 -20.031 1.00 81.25 333 THR A CA 1
ATOM 2701 C C . THR A 1 333 ? -10.539 -1.788 -20.306 1.00 81.25 333 THR A C 1
ATOM 2703 O O . THR A 1 333 ? -9.648 -2.209 -21.038 1.00 81.25 333 THR A O 1
ATOM 2706 N N . GLU A 1 334 ? -10.460 -0.597 -19.712 1.00 76.12 334 GLU A N 1
ATOM 2707 C CA . GLU A 1 334 ? -9.345 0.334 -19.936 1.00 76.12 334 GLU A CA 1
ATOM 2708 C C . GLU A 1 334 ? -8.111 -0.056 -19.117 1.00 76.12 334 GLU A C 1
ATOM 2710 O O . GLU A 1 334 ? -6.996 0.020 -19.621 1.00 76.12 334 GLU A O 1
ATOM 2715 N N . ALA A 1 335 ? -8.294 -0.534 -17.881 1.00 76.81 335 ALA A N 1
ATOM 2716 C CA . ALA A 1 335 ? -7.205 -1.031 -17.043 1.00 76.81 335 ALA A CA 1
ATOM 2717 C C . ALA A 1 335 ? -6.547 -2.270 -17.670 1.00 76.81 335 ALA A C 1
ATOM 2719 O O . ALA A 1 335 ? -5.323 -2.365 -17.696 1.00 76.81 335 ALA A O 1
ATOM 2720 N N . PHE A 1 336 ? -7.353 -3.177 -18.232 1.00 82.50 336 PHE A N 1
ATOM 2721 C CA . PHE A 1 336 ? -6.866 -4.340 -18.968 1.00 82.50 336 PHE A CA 1
ATOM 2722 C C . PHE A 1 336 ? -6.142 -3.932 -20.257 1.00 82.50 336 PHE A C 1
ATOM 2724 O O . PHE A 1 336 ? -5.044 -4.417 -20.516 1.00 82.50 336 PHE A O 1
ATOM 2731 N N . ALA A 1 337 ? -6.713 -3.011 -21.043 1.00 81.38 337 ALA A N 1
ATOM 2732 C CA . ALA A 1 337 ? -6.077 -2.516 -22.263 1.00 81.38 337 ALA A CA 1
ATOM 2733 C C . ALA A 1 337 ? -4.735 -1.822 -21.970 1.00 81.38 337 ALA A C 1
ATOM 2735 O O . ALA A 1 337 ? -3.738 -2.129 -22.617 1.00 81.38 337 ALA A O 1
ATOM 2736 N N . TYR A 1 338 ? -4.682 -0.951 -20.957 1.00 79.31 338 TYR A N 1
ATOM 2737 C CA . TYR A 1 338 ? -3.452 -0.283 -20.532 1.00 79.31 338 TYR A CA 1
ATOM 2738 C C . TYR A 1 338 ? -2.393 -1.279 -20.045 1.00 79.31 338 TYR A C 1
ATOM 2740 O O . TYR A 1 338 ? -1.235 -1.191 -20.447 1.00 79.31 338 TYR A O 1
ATOM 2748 N N . PHE A 1 339 ? -2.783 -2.258 -19.223 1.00 81.62 339 PHE A N 1
ATOM 2749 C CA . PHE A 1 339 ? -1.877 -3.303 -18.745 1.00 81.62 339 PHE A CA 1
ATOM 2750 C C . PHE A 1 339 ? -1.335 -4.164 -19.896 1.00 81.62 339 PHE A C 1
ATOM 2752 O O . PHE A 1 339 ? -0.132 -4.412 -19.962 1.00 81.62 339 PHE A O 1
ATOM 2759 N N . LEU A 1 340 ? -2.185 -4.536 -20.859 1.00 83.31 340 LEU A N 1
ATOM 2760 C CA . LEU A 1 340 ? -1.776 -5.259 -22.063 1.00 83.31 340 LEU A CA 1
ATOM 2761 C C . LEU A 1 340 ? -0.792 -4.442 -22.919 1.00 83.31 340 LEU A C 1
ATOM 2763 O O . LEU A 1 340 ? 0.230 -4.980 -23.341 1.00 83.31 340 LEU A O 1
ATOM 2767 N N . THR A 1 341 ? -1.056 -3.151 -23.140 1.00 81.50 341 THR A N 1
ATOM 2768 C CA . THR A 1 341 ? -0.136 -2.231 -23.835 1.00 81.50 341 THR A CA 1
ATOM 2769 C C . THR A 1 341 ? 1.190 -2.080 -23.084 1.00 81.50 341 THR A C 1
ATOM 2771 O O . THR A 1 341 ? 2.250 -2.087 -23.706 1.00 81.50 341 THR A O 1
ATOM 2774 N N . SER A 1 342 ? 1.155 -2.006 -21.750 1.00 79.19 342 SER A N 1
ATOM 2775 C CA . SER A 1 342 ? 2.350 -1.922 -20.904 1.00 79.19 342 SER A CA 1
ATOM 2776 C C . SER A 1 342 ? 3.218 -3.182 -21.009 1.00 79.19 342 SER A C 1
ATOM 2778 O O . SER A 1 342 ? 4.419 -3.067 -21.256 1.00 79.19 342 SER A O 1
ATOM 2780 N N . ILE A 1 343 ? 2.620 -4.380 -20.930 1.00 82.62 343 ILE A N 1
ATOM 2781 C CA . ILE A 1 343 ? 3.330 -5.655 -21.137 1.00 82.62 343 ILE A CA 1
ATOM 2782 C C . ILE A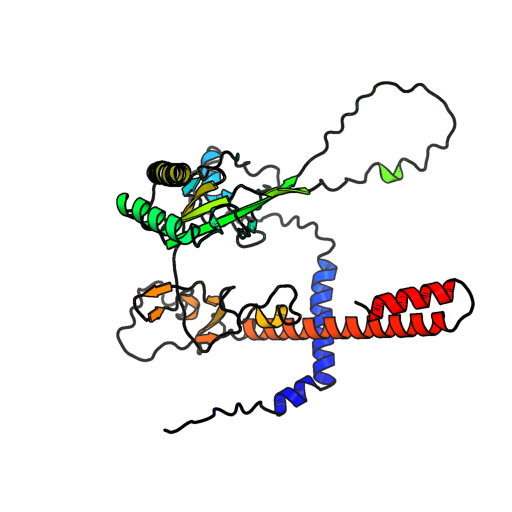 1 343 ? 3.933 -5.714 -22.544 1.00 82.62 343 ILE A C 1
ATOM 2784 O O . ILE A 1 343 ? 5.120 -5.997 -22.687 1.00 82.62 343 ILE A O 1
ATOM 2788 N N . LYS A 1 344 ? 3.148 -5.400 -23.583 1.00 83.62 344 LYS A N 1
ATOM 2789 C CA . LYS A 1 344 ? 3.616 -5.386 -24.979 1.00 83.62 344 LYS A CA 1
ATOM 2790 C C . LYS A 1 344 ? 4.795 -4.438 -25.185 1.00 83.62 344 LYS A C 1
ATOM 2792 O O . LYS A 1 344 ? 5.803 -4.826 -25.767 1.00 83.62 344 LYS A O 1
ATOM 2797 N N . GLY A 1 345 ? 4.714 -3.221 -24.650 1.00 81.12 345 GLY A N 1
ATOM 2798 C CA . GLY A 1 345 ? 5.815 -2.265 -24.705 1.00 81.12 345 GLY A CA 1
ATOM 2799 C C . GLY A 1 345 ? 7.040 -2.702 -23.896 1.00 81.12 345 GLY A C 1
ATOM 2800 O O . GLY A 1 345 ? 8.167 -2.425 -24.310 1.00 81.12 345 GLY A O 1
ATOM 2801 N N . HIS A 1 346 ? 6.863 -3.434 -22.791 1.00 80.62 346 HIS A N 1
ATOM 2802 C CA . HIS A 1 346 ? 7.976 -4.040 -22.058 1.00 80.62 346 HIS A CA 1
ATOM 2803 C C . HIS A 1 346 ? 8.668 -5.132 -22.889 1.00 80.62 346 HIS A C 1
ATOM 2805 O O . HIS A 1 346 ? 9.891 -5.100 -23.010 1.00 80.62 346 HIS A O 1
ATOM 2811 N N . ILE A 1 347 ? 7.899 -6.024 -23.529 1.00 84.38 347 ILE A N 1
ATOM 2812 C CA . ILE A 1 347 ? 8.407 -7.050 -24.457 1.00 84.38 347 ILE A CA 1
ATOM 2813 C C . ILE A 1 347 ? 9.173 -6.394 -25.614 1.00 84.38 347 ILE A C 1
ATOM 2815 O O . ILE A 1 347 ? 10.338 -6.715 -25.820 1.00 84.38 347 ILE A O 1
ATOM 2819 N N . GLY A 1 348 ? 8.593 -5.403 -26.300 1.00 82.25 348 GLY A N 1
ATOM 2820 C CA . GLY A 1 348 ? 9.277 -4.682 -27.386 1.00 82.25 348 GLY A CA 1
ATOM 2821 C C . GLY A 1 348 ? 10.572 -3.996 -26.929 1.00 82.25 348 GLY A C 1
ATOM 2822 O O . GLY A 1 348 ? 11.583 -4.009 -27.627 1.00 82.25 348 GLY A O 1
ATOM 2823 N N . THR A 1 349 ? 10.595 -3.475 -25.698 1.00 80.12 349 THR A N 1
ATOM 2824 C CA . THR A 1 349 ? 11.808 -2.889 -25.101 1.00 80.12 349 THR A CA 1
ATOM 2825 C C . THR A 1 349 ? 12.876 -3.946 -24.795 1.00 80.12 349 THR A C 1
ATOM 2827 O O . THR A 1 349 ? 14.068 -3.659 -24.910 1.00 80.12 349 THR A O 1
ATOM 2830 N N . GLN A 1 350 ? 12.482 -5.162 -24.404 1.00 81.00 350 GLN A N 1
ATOM 2831 C CA . GLN A 1 350 ? 13.404 -6.289 -24.237 1.00 81.00 350 GLN A CA 1
ATOM 2832 C C . GLN A 1 350 ? 13.927 -6.783 -25.594 1.00 81.00 350 GLN A C 1
ATOM 2834 O O . GLN A 1 350 ? 15.140 -6.909 -25.742 1.00 81.00 350 GLN A O 1
ATOM 2839 N N . ASN A 1 351 ? 13.062 -6.943 -26.600 1.00 83.25 351 ASN A N 1
ATOM 2840 C CA . ASN A 1 351 ? 13.447 -7.310 -27.968 1.00 83.25 351 ASN A CA 1
ATOM 2841 C C . ASN A 1 351 ? 14.468 -6.315 -28.549 1.00 83.25 351 ASN A C 1
ATOM 2843 O O . ASN A 1 351 ? 15.538 -6.718 -28.996 1.00 83.25 351 ASN A O 1
ATOM 2847 N N . TYR A 1 352 ? 14.211 -5.006 -28.437 1.00 80.94 352 TYR A N 1
ATOM 2848 C CA . TYR A 1 352 ? 15.154 -3.969 -28.873 1.00 80.94 352 TYR A CA 1
ATOM 2849 C C . TYR A 1 352 ? 16.517 -4.053 -28.158 1.00 80.94 352 TYR A C 1
ATOM 2851 O O . TYR A 1 352 ? 17.566 -3.866 -28.781 1.00 80.94 352 TYR A O 1
ATOM 2859 N N . LYS A 1 353 ? 16.527 -4.350 -26.849 1.00 80.44 353 LYS A N 1
ATOM 2860 C CA . LYS A 1 353 ? 17.774 -4.571 -26.095 1.00 80.44 353 LYS A CA 1
ATOM 2861 C C . LYS A 1 353 ? 18.525 -5.800 -26.596 1.00 80.44 353 LYS A C 1
ATOM 2863 O O . LYS A 1 353 ? 19.738 -5.709 -26.746 1.00 80.44 353 LYS A O 1
ATOM 2868 N N . ILE A 1 354 ? 17.826 -6.903 -26.875 1.00 83.38 354 ILE A N 1
ATOM 2869 C CA . ILE A 1 354 ? 18.418 -8.122 -27.441 1.00 83.38 354 ILE A CA 1
ATOM 2870 C C . ILE A 1 354 ? 19.089 -7.794 -28.778 1.00 83.38 354 ILE A C 1
ATOM 2872 O O . ILE A 1 354 ? 20.296 -7.979 -28.886 1.00 83.38 354 ILE A O 1
ATOM 2876 N N . SER A 1 355 ? 18.380 -7.179 -29.730 1.00 82.62 355 SER A N 1
ATOM 2877 C CA . SER A 1 355 ? 18.967 -6.804 -31.028 1.00 82.62 355 SER A CA 1
ATOM 2878 C C . SER A 1 355 ? 20.160 -5.848 -30.895 1.00 82.62 355 SER A C 1
ATOM 2880 O O . SER A 1 355 ? 21.170 -6.014 -31.574 1.00 82.62 355 SER A O 1
ATOM 2882 N N . THR A 1 356 ? 20.100 -4.884 -29.967 1.00 81.38 356 THR A N 1
ATOM 2883 C CA . THR A 1 356 ? 21.236 -3.982 -29.690 1.00 81.38 356 THR A CA 1
ATOM 2884 C C . THR A 1 356 ? 22.454 -4.747 -29.151 1.00 81.38 356 THR A C 1
ATOM 2886 O O . THR A 1 356 ? 23.589 -4.444 -29.518 1.00 81.38 356 THR A O 1
ATOM 2889 N N . LEU A 1 357 ? 22.242 -5.736 -28.276 1.00 83.69 357 LEU A N 1
ATOM 2890 C CA . LEU A 1 357 ? 23.308 -6.581 -27.733 1.00 83.69 357 LEU A CA 1
ATOM 2891 C C . LEU A 1 357 ? 23.873 -7.530 -28.800 1.00 83.69 357 LEU A C 1
ATOM 2893 O O . LEU A 1 357 ? 25.087 -7.702 -28.864 1.00 83.69 357 LEU A O 1
ATOM 2897 N N . GLU A 1 358 ? 23.035 -8.083 -29.677 1.00 87.00 358 GLU A N 1
ATOM 2898 C CA . GLU A 1 358 ? 23.456 -8.904 -30.820 1.00 87.00 358 GLU A CA 1
ATOM 2899 C C . GLU A 1 358 ? 24.346 -8.111 -31.794 1.00 87.00 358 GLU A C 1
ATOM 2901 O O . GLU A 1 358 ? 25.417 -8.590 -32.173 1.00 87.00 358 GLU A O 1
ATOM 2906 N N . GLU A 1 359 ? 23.979 -6.869 -32.135 1.00 85.25 359 GLU A N 1
ATOM 2907 C CA . GLU A 1 359 ? 24.815 -5.969 -32.946 1.00 85.25 359 GLU A CA 1
ATOM 2908 C C . GLU A 1 359 ? 26.155 -5.634 -32.268 1.00 85.25 359 GLU A C 1
ATOM 2910 O O . GLU A 1 359 ? 27.204 -5.602 -32.925 1.00 85.25 359 GLU A O 1
ATOM 2915 N N . GLN A 1 360 ? 26.150 -5.405 -30.949 1.00 81.88 360 GLN A N 1
ATOM 2916 C CA . GLN A 1 360 ? 27.372 -5.172 -30.172 1.00 81.88 360 GLN A CA 1
ATOM 2917 C C . GLN A 1 360 ? 28.274 -6.409 -30.155 1.00 81.88 360 GLN A C 1
ATOM 2919 O O . GLN A 1 360 ? 29.474 -6.285 -30.400 1.00 81.88 360 GLN A O 1
ATOM 2924 N N . VAL A 1 361 ? 27.708 -7.599 -29.938 1.00 85.50 361 VAL A N 1
ATOM 2925 C CA . VAL A 1 361 ? 28.426 -8.880 -29.971 1.00 85.50 361 VAL A CA 1
ATOM 2926 C C . VAL A 1 361 ? 29.018 -9.130 -31.359 1.00 85.50 361 VAL A C 1
ATOM 2928 O O . VAL A 1 361 ? 30.216 -9.386 -31.459 1.00 85.50 361 VAL A O 1
ATOM 2931 N N . ALA A 1 362 ? 28.249 -8.955 -32.438 1.00 86.25 362 ALA A N 1
ATOM 2932 C CA . ALA A 1 362 ? 28.748 -9.069 -33.811 1.00 86.25 362 ALA A CA 1
ATOM 2933 C C . ALA A 1 362 ? 29.894 -8.082 -34.104 1.00 86.25 362 ALA A C 1
ATOM 2935 O O . ALA A 1 362 ? 30.923 -8.458 -34.672 1.00 86.25 362 ALA A O 1
ATOM 2936 N N . THR A 1 363 ? 29.758 -6.831 -33.654 1.00 85.88 363 THR A N 1
ATOM 2937 C CA . THR A 1 363 ? 30.786 -5.791 -33.809 1.00 85.88 363 THR A CA 1
ATOM 2938 C C . THR A 1 363 ? 32.062 -6.114 -33.027 1.00 85.88 363 THR A C 1
ATOM 2940 O O . THR A 1 363 ? 33.166 -5.884 -33.525 1.00 85.88 363 THR A O 1
ATOM 2943 N N . LEU A 1 364 ? 31.939 -6.633 -31.802 1.00 83.50 364 LEU A N 1
ATOM 2944 C CA . LEU A 1 364 ? 33.077 -7.010 -30.963 1.00 83.50 364 LEU A CA 1
ATOM 2945 C C . LEU A 1 364 ? 33.781 -8.263 -31.490 1.00 83.50 364 LEU A C 1
ATOM 2947 O O . LEU A 1 364 ? 35.010 -8.262 -31.549 1.00 83.50 364 LEU A O 1
ATOM 2951 N N . MET A 1 365 ? 33.036 -9.271 -31.960 1.00 83.06 365 MET A N 1
ATOM 2952 C CA . MET A 1 365 ? 33.604 -10.446 -32.633 1.00 83.06 365 MET A CA 1
ATOM 2953 C C . MET A 1 365 ? 34.450 -10.025 -33.842 1.00 83.06 365 MET A C 1
ATOM 2955 O O . MET A 1 365 ? 35.653 -10.280 -33.850 1.00 83.06 365 MET A O 1
ATOM 2959 N N . ALA A 1 366 ? 33.884 -9.255 -34.779 1.00 84.75 366 ALA A N 1
ATOM 2960 C CA . ALA A 1 366 ? 34.602 -8.779 -35.967 1.00 84.75 366 ALA A CA 1
ATOM 2961 C C . ALA A 1 366 ? 35.836 -7.904 -35.643 1.00 84.75 366 ALA A C 1
ATOM 2963 O O . ALA A 1 366 ? 36.802 -7.869 -36.404 1.00 84.75 366 ALA A O 1
ATOM 2964 N N . ARG A 1 367 ? 35.842 -7.191 -34.505 1.00 81.06 367 ARG A N 1
ATOM 2965 C CA . ARG A 1 367 ? 37.019 -6.439 -34.022 1.00 81.06 367 ARG A CA 1
ATOM 2966 C C . ARG A 1 367 ? 38.068 -7.330 -33.354 1.00 81.06 367 ARG A C 1
ATOM 2968 O O . ARG A 1 367 ? 39.253 -7.012 -33.437 1.00 81.06 367 ARG A O 1
ATOM 2975 N N . SER A 1 368 ? 37.649 -8.416 -32.705 1.00 81.00 368 SER A N 1
ATOM 2976 C CA . SER A 1 368 ? 38.532 -9.382 -32.036 1.00 81.00 368 SER A CA 1
ATOM 2977 C C . SER A 1 368 ? 39.288 -10.299 -33.008 1.00 81.00 368 SER A C 1
ATOM 2979 O O . SER A 1 368 ? 40.357 -10.790 -32.665 1.00 81.00 368 SER A O 1
ATOM 2981 N N . GLU A 1 369 ? 38.791 -10.464 -34.239 1.00 80.00 369 GLU A N 1
ATOM 2982 C CA . GLU A 1 369 ? 39.467 -11.193 -35.327 1.00 80.00 369 GLU A CA 1
ATOM 2983 C C . GLU A 1 369 ? 40.681 -10.435 -35.913 1.00 80.00 369 GLU A C 1
ATOM 2985 O O . GLU A 1 369 ? 41.462 -10.991 -36.688 1.00 80.00 369 GLU A O 1
ATOM 2990 N N . GLY A 1 370 ? 40.854 -9.158 -35.553 1.00 71.56 370 GLY A N 1
ATOM 2991 C CA . GLY A 1 370 ? 41.999 -8.337 -35.945 1.00 71.56 370 GLY A CA 1
ATOM 2992 C C . GLY A 1 370 ? 43.273 -8.601 -35.128 1.00 71.56 370 GLY A C 1
ATOM 2993 O O . GLY A 1 370 ? 43.281 -9.321 -34.136 1.00 71.56 370 GLY A O 1
ATOM 2994 N N . GLY A 1 371 ? 44.379 -7.963 -35.524 1.00 72.94 371 GLY A N 1
ATOM 2995 C CA . GLY A 1 371 ? 45.649 -8.011 -34.789 1.00 72.94 371 GLY A CA 1
ATOM 2996 C C . GLY A 1 371 ? 45.916 -6.761 -33.940 1.00 72.94 371 GLY A C 1
ATOM 2997 O O . GLY A 1 371 ? 45.652 -5.638 -34.373 1.00 72.94 371 GLY A O 1
ATOM 2998 N N . GLY A 1 372 ? 46.525 -6.948 -32.765 1.00 78.00 372 GLY A N 1
ATOM 2999 C CA . GLY A 1 372 ? 47.018 -5.875 -31.888 1.00 78.00 372 GLY A CA 1
ATOM 3000 C C . GLY A 1 372 ? 46.069 -5.487 -30.747 1.00 78.00 372 GLY A C 1
ATOM 3001 O O . GLY A 1 372 ? 44.983 -6.043 -30.599 1.00 78.00 372 GLY A O 1
ATOM 3002 N N . SER A 1 373 ? 46.466 -4.496 -29.940 1.00 73.50 373 SER A N 1
ATOM 3003 C CA . SER A 1 373 ? 45.820 -4.184 -28.648 1.00 73.50 373 SER A CA 1
ATOM 3004 C C . SER A 1 373 ? 44.324 -3.852 -28.723 1.00 73.50 373 SER A C 1
ATOM 3006 O O . SER A 1 373 ? 43.593 -4.081 -27.764 1.00 73.50 373 SER A O 1
ATOM 3008 N N . LYS A 1 374 ? 43.834 -3.350 -29.866 1.00 76.06 374 LYS A N 1
ATOM 3009 C CA . LYS A 1 374 ? 42.398 -3.095 -30.082 1.00 76.06 374 LYS A CA 1
ATOM 3010 C C . LYS A 1 374 ? 41.570 -4.381 -30.182 1.00 76.06 374 LYS A C 1
ATOM 3012 O O . LYS A 1 374 ? 40.411 -4.370 -29.780 1.00 76.06 374 LYS A O 1
ATOM 3017 N N . ALA A 1 375 ? 42.149 -5.467 -30.695 1.00 76.06 375 ALA A N 1
ATOM 3018 C CA . ALA A 1 375 ? 41.492 -6.769 -30.771 1.00 76.06 375 ALA A CA 1
ATOM 3019 C C . ALA A 1 375 ? 41.465 -7.457 -29.398 1.00 76.06 375 ALA A C 1
ATOM 3021 O O . ALA A 1 375 ? 40.425 -7.962 -28.985 1.00 76.06 375 ALA A O 1
ATOM 3022 N N . GLU A 1 376 ? 42.565 -7.375 -28.642 1.00 76.94 376 GLU A N 1
ATOM 3023 C CA . GLU A 1 376 ? 42.638 -7.841 -27.247 1.00 76.94 376 GLU A CA 1
ATOM 3024 C C . GLU A 1 376 ? 41.637 -7.095 -26.345 1.00 76.94 376 GLU A C 1
ATOM 3026 O O . GLU A 1 376 ? 40.950 -7.709 -25.526 1.00 76.94 376 GLU A O 1
ATOM 3031 N N . GLN A 1 377 ? 41.497 -5.777 -26.533 1.00 80.50 377 GLN A N 1
ATOM 3032 C CA . GLN A 1 377 ? 40.495 -4.979 -25.828 1.00 80.50 377 GLN A CA 1
ATOM 3033 C C . GLN A 1 377 ? 39.063 -5.401 -26.201 1.00 80.50 377 GLN A C 1
ATOM 3035 O O . GLN A 1 377 ? 38.250 -5.621 -25.304 1.00 80.50 377 GLN A O 1
ATOM 3040 N N . ALA A 1 378 ? 38.763 -5.584 -27.493 1.00 76.31 378 ALA A N 1
ATOM 3041 C CA . ALA A 1 378 ? 37.448 -6.046 -27.946 1.00 76.31 378 ALA A CA 1
ATOM 3042 C C . ALA A 1 378 ? 37.101 -7.451 -27.417 1.00 76.31 378 ALA A C 1
ATOM 3044 O O . ALA A 1 378 ? 35.967 -7.687 -27.007 1.00 76.31 378 ALA A O 1
ATOM 3045 N N . ALA A 1 379 ? 38.076 -8.364 -27.353 1.00 76.69 379 ALA A N 1
ATOM 3046 C CA . ALA A 1 379 ? 37.899 -9.691 -26.761 1.00 76.69 379 ALA A CA 1
ATOM 3047 C C . ALA A 1 379 ? 37.600 -9.624 -25.250 1.00 76.69 379 ALA A C 1
ATOM 3049 O O . ALA A 1 379 ? 36.753 -10.364 -24.754 1.00 76.69 379 ALA A O 1
ATOM 3050 N N . SER A 1 380 ? 38.247 -8.709 -24.519 1.00 80.00 380 SER A N 1
ATOM 3051 C CA . SER A 1 380 ? 37.996 -8.469 -23.088 1.00 80.00 380 SER A CA 1
ATOM 3052 C C . SER A 1 380 ? 36.608 -7.861 -22.823 1.00 80.00 380 SER A C 1
ATOM 3054 O O . SER A 1 380 ? 35.909 -8.265 -21.892 1.00 80.00 380 SER A O 1
ATOM 3056 N N . GLU A 1 381 ? 36.172 -6.926 -23.673 1.00 81.31 381 GLU A N 1
ATOM 3057 C CA . GLU A 1 381 ? 34.827 -6.336 -23.627 1.00 81.31 381 GLU A CA 1
ATOM 3058 C C . GLU A 1 381 ? 33.740 -7.374 -23.961 1.00 81.31 381 GLU A C 1
ATOM 3060 O O . GLU A 1 381 ? 32.752 -7.473 -23.233 1.00 81.31 381 GLU A O 1
ATOM 3065 N N . LEU A 1 382 ? 33.963 -8.221 -24.974 1.00 79.56 382 LEU A N 1
ATOM 3066 C CA . LEU A 1 382 ? 33.082 -9.343 -25.318 1.00 79.56 382 LEU A CA 1
ATOM 3067 C C . LEU A 1 382 ? 32.952 -10.348 -24.161 1.00 79.56 382 LEU A C 1
ATOM 3069 O O . LEU A 1 382 ? 31.848 -10.778 -23.836 1.00 79.56 382 LEU A O 1
ATOM 3073 N N . TRP A 1 383 ? 34.062 -10.689 -23.498 1.00 79.56 383 TRP A N 1
ATOM 3074 C CA . TRP A 1 383 ? 34.052 -11.620 -22.365 1.00 79.56 383 TRP A CA 1
ATOM 3075 C C . TRP A 1 383 ? 33.245 -11.076 -21.179 1.00 79.56 383 TRP A C 1
ATOM 3077 O O . TRP A 1 383 ? 32.516 -11.824 -20.532 1.00 79.56 383 TRP A O 1
ATOM 3087 N N . ARG A 1 384 ? 33.318 -9.763 -20.919 1.00 79.50 384 ARG A N 1
ATOM 3088 C CA . ARG A 1 384 ? 32.493 -9.095 -19.898 1.00 79.50 384 ARG A CA 1
ATOM 3089 C C . ARG A 1 384 ? 31.001 -9.109 -20.228 1.00 79.50 384 ARG A C 1
ATOM 3091 O O . ARG A 1 384 ? 30.212 -9.270 -19.308 1.00 79.50 384 ARG A O 1
ATOM 3098 N N . LEU A 1 385 ? 30.642 -8.957 -21.503 1.00 74.50 385 LEU A N 1
ATOM 3099 C CA . LEU A 1 385 ? 29.257 -8.993 -21.992 1.00 74.50 385 LEU A CA 1
ATOM 3100 C C . LEU A 1 385 ? 28.622 -10.390 -21.917 1.00 74.50 385 LEU A C 1
ATOM 3102 O O . LEU A 1 385 ? 27.423 -10.501 -21.702 1.00 74.50 385 LEU A O 1
ATOM 3106 N N . ILE A 1 386 ? 29.415 -11.453 -22.086 1.00 73.81 386 ILE A N 1
ATOM 3107 C CA . ILE A 1 386 ? 28.945 -12.849 -21.992 1.00 73.81 386 ILE A CA 1
ATOM 3108 C C . ILE A 1 386 ? 28.870 -13.330 -20.528 1.00 73.81 386 ILE A C 1
ATOM 3110 O O . ILE A 1 386 ? 28.139 -14.268 -20.218 1.00 73.81 386 ILE A O 1
ATOM 3114 N N . ALA A 1 387 ? 29.630 -12.706 -19.624 1.00 68.69 387 ALA A N 1
ATOM 3115 C CA . ALA A 1 387 ? 29.713 -13.077 -18.209 1.00 68.69 387 ALA A CA 1
ATOM 3116 C C . ALA A 1 387 ? 28.756 -12.301 -17.274 1.00 68.69 387 ALA A C 1
ATOM 3118 O O . ALA A 1 387 ? 28.827 -12.504 -16.059 1.00 68.69 387 ALA A O 1
ATOM 3119 N N . SER A 1 388 ? 27.913 -11.409 -17.813 1.00 51.66 388 SER A N 1
ATOM 3120 C CA . SER A 1 388 ? 26.916 -10.605 -17.081 1.00 51.66 388 SER A CA 1
ATOM 3121 C C . SER A 1 388 ? 25.492 -11.107 -17.288 1.00 51.66 388 SER A C 1
ATOM 3123 O O . SER A 1 388 ? 24.785 -11.248 -16.269 1.00 51.66 388 SER A O 1
#

Solvent-accessible surface area (backbone atoms only — not comparable to full-atom values): 23281 Å² total; per-residue (Å²): 144,82,87,78,79,83,77,77,78,72,61,63,70,55,64,55,45,70,72,30,74,69,42,50,52,51,11,42,49,36,23,49,53,55,49,53,58,47,70,72,42,84,76,53,79,73,76,67,71,79,80,72,77,79,76,84,76,89,77,97,73,70,102,81,55,75,83,68,45,48,33,58,41,64,37,12,28,58,72,38,99,85,31,43,45,55,40,44,56,35,65,70,60,88,75,79,87,71,75,62,47,71,101,77,50,55,65,63,47,31,40,79,37,80,69,76,80,42,89,64,48,66,40,92,61,37,43,59,58,50,53,51,53,46,48,55,56,30,58,76,68,73,51,66,65,54,47,79,43,70,31,28,43,31,33,70,43,76,49,79,79,76,81,79,79,71,89,69,91,79,81,93,80,84,91,76,85,88,75,76,72,70,78,63,76,76,69,77,75,74,65,52,69,45,78,47,71,56,61,42,28,43,39,34,20,25,43,73,96,72,67,55,51,66,61,47,48,54,51,41,50,52,51,52,49,57,33,46,78,74,72,46,80,71,63,38,39,34,34,26,44,34,79,75,30,9,55,80,74,81,89,54,54,74,79,68,54,96,86,42,93,55,33,88,69,42,48,75,55,10,76,87,76,25,29,44,26,10,15,65,91,37,36,82,32,54,48,45,47,50,45,80,44,72,60,90,96,42,51,50,70,41,62,61,66,57,28,79,37,68,76,89,66,63,89,69,87,84,74,92,83,81,80,89,78,88,54,69,36,83,33,13,61,64,57,43,48,52,51,52,44,50,49,31,15,50,51,23,50,49,52,54,50,48,54,52,48,51,54,49,50,54,53,26,51,67,40,34,78,48,84,59,72,69,8,57,48,26,45,52,54,47,52,54,67,76,74,108

Radius of gyration: 28.68 Å; Cα contacts (8 Å, |Δi|>4): 483; chains: 1; bounding box: 81×81×66 Å

Secondary structure (DSSP, 8-state):
-----------HHHHHHHTSHHHHHHHHHHHHHHHHHHHTTTT-------------------S--GGGHHHHHTTTTTTSTT---SPEEEE-----PPPPBTTTTB----EEEE----TTTTSTTHHHHHHHHHHHHHHTTT--EEEEEEEEEEEEEEE----------------S-SSSTTSSTT--PPPEEEEEEPPEEEEEEE-TTS--HHHHHHHHHHHHHHHHHTT--SEEEEEEE----B---S-PPPPPPTT-TTHHHHGGGSTTS-EEEEETTEEEEEEEE----EETTEE-B---GGGTS-GGGTT------SSPPPPEEES-HHHHHHHHHHHHHHHHHHHHHHHHHHHHHHHHHHHHTSSSHHHHHHHHHHHHHH--

Nearest PDB structures (foldseek):
  7rou-assembly1_A-2  TM=4.058E-01  e=7.404E+00  Homo sapiens

Sequence (388 aa):
MLTHSLDFLVDDTWERHVNTETFDKGCDECSREITIGHRFDDSRSDYYTCDIWWETDTSPYGPYDLDKLEPYFYYTGIRGHASRGPELVFRASRDVFPPPSGSHQRFRRMRLLPVYEHQKLSQDNRWATIRSKVVELLDQRDIKHSSIDLVRFSWDEIIEKEQNRNNEGVEENKDVEEDEYKKYANIKIAPYKKVVITPVTIWVGVLPDTLTREVASDSSNDILNLLKEHGIFDIEVAYRESVARSFSGPELFAPVRCSDPLQAVIDPVTTALGLPIAGLNTLKSQGTMGFFFRVDKALYAVTARHILFPEDQGNELHSYNSGPKKKVVLMGTEAFAYFLTSIKGHIGTQNYKISTLEEQVATLMARSEGGGSKAEQAASELWRLIAS

Organism: NCBI:txid456999

Mean predicted aligned error: 19.81 Å